Protein 1HW1 (pdb70)

Secondary structure (DSSP, 8-state):
--SHHHHHHHHHHHHHHTTSS-TTSBPPPHHHHHHHHT--HHHHHHHHHHHHHTTSEEEETTEEEEE--HHHH--GGGHHHHHHH-GGGHHHHHHHHHHHHHHHHHHHHHHHHHH-HHHHHHHHHTTTT--SSHHHHHHHHHHHHHHHHHHTT-HHHHHHHHHHHHHHHHHHHHHTTSHHHHHHHHHHHHHHHHHHHHT-SHHHHHHHHHHHHHHHHHHHHHHTT-/--SHHHHHHHHHHHHHHTTSS-TTSBPPPHHHHHHHHT--HHHHHHHHHHHHHTTSEEEETTEEEEE--HHHH--GGGHHHHHHH-GGGHHHHHHHHHHHHHHHHHHHHHHHHHH-HHHHHHHHGGGTT--SSHHHHHHHHHHHHHHHHHHTT-HHHHHHHHHHHHHHHHHHHHHTTSHHHHHHHHHHHHHHHHHHHHT-SHHHHHHHHHHHHHHHHHHHHHHTT-

CATH classification: 1.10.10.10 (+1 more: 1.20.120.530)

Organism: Escherichia coli (strain K12) (NCBI:txid83333)

Solvent-accessible surface area: 21506 Å² total; per-residue (Å²): 58,176,45,87,23,20,91,0,22,95,47,0,10,92,3,2,83,82,95,134,12,48,45,72,61,94,8,37,67,53,177,105,0,11,150,79,12,64,20,86,55,62,27,0,79,34,0,5,26,32,0,27,80,16,6,4,4,47,62,86,186,72,128,83,26,105,2,19,60,16,75,87,66,1,12,11,74,3,1,60,14,10,13,157,43,43,134,170,51,32,48,102,19,13,62,15,0,22,46,0,15,12,17,2,0,11,26,2,0,122,38,0,14,141,94,78,55,112,94,0,50,104,14,7,49,78,4,92,174,37,52,93,122,19,93,34,2,1,78,14,4,3,74,0,1,43,11,0,0,50,3,5,43,12,31,0,5,0,1,0,2,16,19,1,81,23,5,7,7,106,9,6,82,110,13,4,61,36,89,104,0,24,69,54,0,51,39,9,1,104,88,0,34,37,0,7,85,118,60,22,74,67,83,2,116,88,14,2,103,144,12,14,131,67,5,24,70,16,21,109,159,44,40,76,120,164,57,174,46,89,23,19,90,0,22,100,46,0,9,94,3,2,84,82,96,134,11,50,44,72,60,104,8,35,66,58,186,103,0,10,151,78,13,63,19,86,75,62,27,0,79,33,0,6,27,33,0,26,81,16,6,4,4,41,62,84,191,80,132,85,22,103,2,16,60,15,76,88,68,0,11,11,70,4,2,73,16,10,14,154,44,42,135,171,52,32,53,105,17,13,64,16,0,24,43,0,13,10,16,1,0,11,25,1,0,107,40,0,15,152,102,64,55,91,98,0,49,127,24,6,51,78,4,93,173,38,53,93,123,20,92,33,2,1,74,15,3,2,78,0,1,44,13,0,0,53,8,4,42,11,32,0,5,0,1,0,2,14,20,1,84,22,7,6,7,130,10,6,90,105,12,4,62,36,88,106,0,24,72,55,0,52,40,10,1,107,87,0,33,38,0,7,85,116,61,21,73,69,83,2,116,89,15,2,106,144,12,14,128,67,4,24,70,16,23,109,158,46,33,75,122,178

Structure (mmCIF, N/CA/C/O backbone):
data_1HW1
#
_entry.id   1HW1
#
_cell.length_a   59.346
_cell.length_b   86.996
_cell.length_c   59.128
_cell.angle_alpha   90.00
_cell.angle_beta   120.18
_cell.angle_gamma   90.00
#
_symmetry.space_group_name_H-M   'P 1 21 1'
#
loop_
_entity.id
_entity.type
_entity.pdbx_description
1 polymer 'FATTY ACID METABOLISM REGULATOR PROTEIN'
2 non-polymer 'SULFATE ION'
3 non-polymer 'ZINC ION'
4 water water
#
loop_
_atom_site.group_PDB
_atom_site.id
_atom_site.type_symbol
_atom_site.label_atom_id
_atom_site.label_alt_id
_atom_site.label_comp_id
_atom_site.label_asym_id
_atom_site.label_entity_id
_atom_site.label_seq_id
_atom_site.pdbx_PDB_ins_code
_atom_site.Cartn_x
_atom_site.Cartn_y
_atom_site.Cartn_z
_atom_site.occupancy
_atom_site.B_iso_or_equiv
_atom_site.auth_seq_id
_atom_site.auth_comp_id
_atom_site.auth_asym_id
_atom_site.auth_atom_id
_atom_site.pdbx_PDB_model_num
ATOM 1 N N . ALA A 1 5 ? 15.815 -4.232 21.932 1.00 26.50 5 ALA A N 1
ATOM 2 C CA . ALA A 1 5 ? 15.934 -4.320 23.414 1.00 27.46 5 ALA A CA 1
ATOM 3 C C . ALA A 1 5 ? 16.040 -2.940 24.056 1.00 26.67 5 ALA A C 1
ATOM 4 O O . ALA A 1 5 ? 15.081 -2.168 24.041 1.00 31.78 5 ALA A O 1
ATOM 6 N N . GLN A 1 6 ? 17.206 -2.631 24.616 1.00 27.00 6 GLN A N 1
ATOM 7 C CA . GLN A 1 6 ? 17.424 -1.347 25.274 1.00 25.80 6 GLN A CA 1
ATOM 8 C C . GLN A 1 6 ? 16.462 -1.234 26.455 1.00 22.98 6 GLN A C 1
ATOM 9 O O . GLN A 1 6 ? 16.777 -1.674 27.559 1.00 21.23 6 GLN A O 1
ATOM 15 N N . SER A 1 7 ? 15.291 -0.648 26.223 1.00 20.50 7 SER A N 1
ATOM 16 C CA . SER A 1 7 ? 14.299 -0.503 27.282 1.00 18.70 7 SER A CA 1
ATOM 17 C C . SER A 1 7 ? 13.663 -1.862 27.556 1.00 17.42 7 SER A C 1
ATOM 18 O O . SER A 1 7 ? 13.746 -2.767 26.732 1.00 15.86 7 SER A O 1
ATOM 21 N N . PRO A 1 8 ? 13.032 -2.026 28.727 1.00 15.75 8 PRO A N 1
ATOM 22 C CA . PRO A 1 8 ? 12.393 -3.305 29.050 1.00 15.34 8 PRO A CA 1
ATOM 23 C C . PRO A 1 8 ? 11.346 -3.707 28.004 1.00 15.36 8 PRO A C 1
ATOM 24 O O . PRO A 1 8 ? 11.262 -4.873 27.611 1.00 13.25 8 PRO A O 1
ATOM 28 N N . ALA A 1 9 ? 10.549 -2.743 27.551 1.00 13.85 9 ALA A N 1
ATOM 29 C CA . ALA A 1 9 ? 9.525 -3.023 26.548 1.00 13.49 9 ALA A CA 1
ATOM 30 C C . ALA A 1 9 ? 10.182 -3.424 25.231 1.00 14.07 9 ALA A C 1
ATOM 31 O O . ALA A 1 9 ? 9.724 -4.349 24.554 1.00 13.40 9 ALA A O 1
ATOM 33 N N . GLY A 1 10 ? 11.253 -2.722 24.870 1.00 15.16 10 GLY A N 1
ATOM 34 C CA . GLY A 1 10 ? 11.958 -3.028 23.637 1.00 14.29 10 GLY A CA 1
ATOM 35 C C . GLY A 1 10 ? 12.522 -4.434 23.677 1.00 12.97 10 GLY A C 1
ATOM 36 O O . GLY A 1 10 ? 12.431 -5.178 22.698 1.00 13.47 10 GLY A O 1
ATOM 37 N N . PHE A 1 11 ? 13.105 -4.800 24.814 1.00 12.56 11 PHE A N 1
ATOM 38 C CA . PHE A 1 11 ? 13.674 -6.128 24.986 1.00 12.09 11 PHE A CA 1
ATOM 39 C C . PHE A 1 11 ? 12.584 -7.192 24.880 1.00 12.79 11 PHE A C 1
ATOM 40 O O . PHE A 1 11 ? 12.762 -8.207 24.203 1.00 11.54 11 PHE A O 1
ATOM 48 N N . ALA A 1 12 ? 11.460 -6.955 25.551 1.00 11.98 12 ALA A N 1
ATOM 49 C CA . ALA A 1 12 ? 10.354 -7.906 25.540 1.00 11.82 12 ALA A CA 1
ATOM 50 C C . ALA A 1 12 ? 9.772 -8.090 24.143 1.00 11.72 12 ALA A C 1
ATOM 51 O O . ALA A 1 12 ? 9.496 -9.217 23.721 1.00 11.28 12 ALA A O 1
ATOM 53 N N . GLU A 1 13 ? 9.579 -6.987 23.429 1.00 11.72 13 GLU A N 1
ATOM 54 C CA . GLU A 1 13 ? 9.021 -7.068 22.087 1.00 11.76 13 GLU A CA 1
ATOM 55 C C . GLU A 1 13 ? 9.942 -7.869 21.176 1.00 13.13 13 GLU A C 1
ATOM 56 O O . GLU A 1 13 ? 9.488 -8.761 20.461 1.00 12.28 13 GLU A O 1
ATOM 62 N N . GLU A 1 14 ? 11.235 -7.563 21.210 1.00 11.76 14 GLU A N 1
ATOM 63 C CA . GLU A 1 14 ? 12.197 -8.278 20.376 1.00 13.46 14 GLU A CA 1
ATOM 64 C C . GLU A 1 14 ? 12.236 -9.760 20.746 1.00 13.04 14 GLU A C 1
ATOM 65 O O . GLU A 1 14 ? 12.320 -10.628 19.873 1.00 13.02 14 GLU A O 1
ATOM 71 N N . TYR A 1 15 ? 12.157 -10.047 22.042 1.00 11.78 15 TYR A N 1
ATOM 72 C CA . TYR A 1 15 ? 12.191 -11.427 22.508 1.00 11.53 15 TYR A CA 1
ATOM 73 C C . TYR A 1 15 ? 11.028 -12.233 21.936 1.00 11.71 15 TYR A C 1
ATOM 74 O O . TYR A 1 15 ? 11.212 -13.338 21.419 1.00 11.32 15 TYR A O 1
ATOM 83 N N . ILE A 1 16 ? 9.826 -11.679 22.040 1.00 10.27 16 ILE A N 1
ATOM 84 C CA . ILE A 1 16 ? 8.648 -12.377 21.552 1.00 10.04 16 ILE A CA 1
ATOM 85 C C . ILE A 1 16 ? 8.665 -12.562 20.039 1.00 10.17 16 ILE A C 1
ATOM 86 O O . ILE A 1 16 ? 8.353 -13.641 19.547 1.00 11.06 16 ILE A O 1
ATOM 91 N N . ILE A 1 17 ? 9.044 -11.526 19.302 1.00 10.30 17 ILE A N 1
ATOM 92 C CA . ILE A 1 17 ? 9.100 -11.635 17.848 1.00 11.04 17 ILE A CA 1
ATOM 93 C C . ILE A 1 17 ? 10.124 -12.692 17.439 1.00 13.06 17 ILE A C 1
ATOM 94 O O . ILE A 1 17 ? 9.859 -13.513 16.559 1.00 12.55 17 ILE A O 1
ATOM 99 N N . GLU A 1 18 ? 11.284 -12.681 18.090 1.00 13.07 18 GLU A N 1
ATOM 100 C CA . GLU A 1 18 ? 12.327 -13.657 17.792 1.00 14.28 18 GLU A CA 1
ATOM 101 C C . GLU A 1 18 ? 11.819 -15.063 18.094 1.00 14.56 18 GLU A C 1
ATOM 102 O O . GLU A 1 18 ? 12.099 -16.001 17.351 1.00 14.95 18 GLU A O 1
ATOM 108 N N . SER A 1 19 ? 11.062 -15.199 19.180 1.00 13.22 19 SER A N 1
ATOM 109 C CA . SER A 1 19 ? 10.518 -16.494 19.582 1.00 14.34 19 SER A CA 1
ATOM 110 C C . SER A 1 19 ? 9.465 -17.012 18.609 1.00 14.87 19 SER A C 1
ATOM 111 O O . SER A 1 19 ? 9.302 -18.220 18.447 1.00 16.12 19 SER A O 1
ATOM 114 N N . ILE A 1 20 ? 8.744 -16.106 17.961 1.00 13.47 20 ILE A N 1
ATOM 115 C CA . ILE A 1 20 ? 7.739 -16.518 16.991 1.00 12.49 20 ILE A CA 1
ATOM 116 C C . ILE A 1 20 ? 8.456 -16.942 15.715 1.00 14.55 20 ILE A C 1
ATOM 117 O O . ILE A 1 20 ? 8.144 -17.977 15.120 1.00 15.12 20 ILE A O 1
ATOM 122 N N . TRP A 1 21 ? 9.431 -16.136 15.313 1.00 15.13 21 TRP A N 1
ATOM 123 C CA . TRP A 1 21 ? 10.203 -16.398 14.108 1.00 17.09 21 TRP A CA 1
ATOM 124 C C . TRP A 1 21 ? 10.999 -17.699 14.195 1.00 17.90 21 TRP A C 1
ATOM 125 O O . TRP A 1 21 ? 11.095 -18.432 13.208 1.00 19.61 21 TRP A O 1
ATOM 136 N N . ASN A 1 22 ? 11.560 -17.990 15.367 1.00 18.23 22 ASN A N 1
ATOM 137 C CA . ASN A 1 22 ? 12.348 -19.207 15.542 1.00 20.69 22 ASN A CA 1
ATOM 138 C C . ASN A 1 22 ? 11.502 -20.386 16.019 1.00 20.94 22 ASN A C 1
ATOM 139 O O . ASN A 1 22 ? 12.027 -21.428 16.410 1.00 21.53 22 ASN A O 1
ATOM 144 N N . ASN A 1 23 ? 10.187 -20.199 15.981 1.00 19.87 23 ASN A N 1
ATOM 145 C CA . ASN A 1 23 ? 9.221 -21.222 16.365 1.00 20.71 23 ASN A CA 1
ATOM 146 C C . ASN A 1 23 ? 9.182 -21.685 17.823 1.00 20.12 23 ASN A C 1
ATOM 147 O O . ASN A 1 23 ? 8.744 -22.802 18.114 1.00 21.74 23 ASN A O 1
ATOM 152 N N . ARG A 1 24 ? 9.639 -20.835 18.738 1.00 19.39 24 ARG A N 1
ATOM 153 C CA . ARG A 1 24 ? 9.577 -21.149 20.162 1.00 18.17 24 ARG A CA 1
ATOM 154 C C . ARG A 1 24 ? 8.084 -21.032 20.484 1.00 16.85 24 ARG A C 1
ATOM 155 O O . ARG A 1 24 ? 7.530 -21.808 21.269 1.00 16.74 24 ARG A O 1
ATOM 163 N N . PHE A 1 25 ? 7.454 -20.036 19.860 1.00 15.02 25 PHE A N 1
ATOM 164 C CA . PHE A 1 25 ? 6.019 -19.763 19.976 1.00 13.78 25 PHE A CA 1
ATOM 165 C C . PHE A 1 25 ? 5.575 -19.833 18.513 1.00 14.26 25 PHE A C 1
ATOM 166 O O . PHE A 1 25 ? 5.475 -18.816 17.833 1.00 14.01 25 PHE A O 1
ATOM 174 N N . PRO A 1 26 ? 5.298 -21.039 18.010 1.00 13.93 26 PRO A N 1
ATOM 175 C CA . PRO A 1 26 ? 4.886 -21.189 16.613 1.00 13.88 26 PRO A CA 1
ATOM 176 C C . PRO A 1 26 ? 3.599 -20.523 16.150 1.00 11.84 26 PRO A C 1
ATOM 177 O O . PRO A 1 26 ? 2.591 -20.540 16.850 1.00 11.79 26 PRO A O 1
ATOM 181 N N . PRO A 1 27 ? 3.629 -19.902 14.962 1.00 12.03 27 PRO A N 1
ATOM 182 C CA . PRO A 1 27 ? 2.408 -19.274 14.458 1.00 11.60 27 PRO A CA 1
ATOM 183 C C . PRO A 1 27 ? 1.394 -20.418 14.375 1.00 11.99 27 PRO A C 1
ATOM 184 O O . PRO A 1 27 ? 1.755 -21.537 14.003 1.00 13.02 27 PRO A O 1
ATOM 188 N N . GLY A 1 28 ? 0.145 -20.148 14.734 1.00 11.99 28 GLY A N 1
ATOM 189 C CA . GLY A 1 28 ? -0.868 -21.188 14.696 1.00 13.10 28 GLY A CA 1
ATOM 190 C C . GLY A 1 28 ? -1.119 -21.810 16.058 1.00 14.69 28 GLY A C 1
ATOM 191 O O . GLY A 1 28 ? -1.982 -22.682 16.199 1.00 14.52 28 GLY A O 1
ATOM 192 N N . THR A 1 29 ? -0.370 -21.372 17.067 1.00 13.19 29 THR A N 1
ATOM 193 C CA . THR A 1 29 ? -0.546 -21.902 18.414 1.00 14.89 29 THR A CA 1
ATOM 194 C C . THR A 1 29 ? -0.879 -20.782 19.394 1.00 14.57 29 THR A C 1
ATOM 195 O O . THR A 1 29 ? -0.904 -19.608 19.033 1.00 13.32 29 THR A O 1
ATOM 199 N N . ILE A 1 30 ? -1.141 -21.163 20.635 1.00 16.17 30 ILE A N 1
ATOM 200 C CA . ILE A 1 30 ? -1.483 -20.215 21.682 1.00 16.86 30 ILE A CA 1
ATOM 201 C C . ILE A 1 30 ? -0.233 -19.719 22.397 1.00 16.44 30 ILE A C 1
ATOM 202 O O . ILE A 1 30 ? 0.698 -20.477 22.669 1.00 17.18 30 ILE A O 1
ATOM 207 N N . LEU A 1 31 ? -0.215 -18.424 22.681 1.00 16.82 31 LEU A N 1
ATOM 208 C CA . LEU A 1 31 ? 0.909 -17.815 23.364 1.00 17.94 31 LEU A CA 1
ATOM 209 C C . LEU A 1 31 ? 0.877 -18.238 24.831 1.00 18.74 31 LEU A C 1
ATOM 210 O O . LEU A 1 31 ? -0.196 -18.396 25.413 1.00 18.92 31 LEU A O 1
ATOM 215 N N . PRO A 1 32 ? 2.051 -18.453 25.442 1.00 19.74 32 PRO A N 1
ATOM 216 C CA . PRO A 1 32 ? 2.102 -18.853 26.852 1.00 21.47 32 PRO A CA 1
ATOM 217 C C . PRO A 1 32 ? 1.394 -17.818 27.732 1.00 20.94 32 PRO A C 1
ATOM 218 O O . PRO A 1 32 ? 1.297 -16.646 27.364 1.00 20.18 32 PRO A O 1
ATOM 222 N N . ALA A 1 33 ? 0.898 -18.252 28.887 1.00 20.82 33 ALA A N 1
ATOM 223 C CA . ALA A 1 33 ? 0.200 -17.358 29.807 1.00 20.79 33 ALA A CA 1
ATOM 224 C C . ALA A 1 33 ? 1.089 -16.173 30.180 1.00 20.58 33 ALA A C 1
ATOM 225 O O . ALA A 1 33 ? 2.312 -16.299 30.222 1.00 20.25 33 ALA A O 1
ATOM 227 N N . GLU A 1 34 ? 0.466 -15.030 30.457 1.00 22.04 34 GLU A N 1
ATOM 228 C CA . GLU A 1 34 ? 1.207 -13.819 30.806 1.00 23.05 34 GLU A CA 1
ATOM 229 C C . GLU A 1 34 ? 2.175 -13.984 31.974 1.00 23.79 34 GLU A C 1
ATOM 230 O O . GLU A 1 34 ? 3.313 -13.520 31.910 1.00 21.91 34 GLU A O 1
ATOM 236 N N . ARG A 1 35 ? 1.729 -14.638 33.042 1.00 23.64 35 ARG A N 1
ATOM 237 C CA . ARG A 1 35 ? 2.590 -14.837 34.202 1.00 25.90 35 ARG A CA 1
ATOM 238 C C . ARG A 1 35 ? 3.865 -15.575 33.812 1.00 25.05 35 ARG A C 1
ATOM 239 O O . ARG A 1 35 ? 4.968 -15.173 34.183 1.00 25.98 35 ARG A O 1
ATOM 247 N N . GLU A 1 36 ? 3.714 -16.652 33.050 1.00 24.19 36 GLU A N 1
ATOM 248 C CA . GLU A 1 36 ? 4.861 -17.435 32.612 1.00 23.65 36 GLU A CA 1
ATOM 249 C C . GLU A 1 36 ? 5.753 -16.638 31.665 1.00 21.30 36 GLU A C 1
ATOM 250 O O . GLU A 1 36 ? 6.979 -16.690 31.752 1.00 20.67 36 GLU A O 1
ATOM 256 N N . LEU A 1 37 ? 5.127 -15.894 30.760 1.00 19.05 37 LEU A N 1
ATOM 257 C CA . LEU A 1 37 ? 5.857 -15.098 29.786 1.00 17.56 37 LEU A CA 1
ATOM 258 C C . LEU A 1 37 ? 6.627 -13.940 30.423 1.00 17.06 37 LEU A C 1
ATOM 259 O O . LEU A 1 37 ? 7.770 -13.670 30.054 1.00 16.14 37 LEU A O 1
ATOM 264 N N . SER A 1 38 ? 6.004 -13.257 31.379 1.00 16.08 38 SER A N 1
ATOM 265 C CA . SER A 1 38 ? 6.662 -12.134 32.042 1.00 17.67 38 SER A CA 1
ATOM 266 C C . SER A 1 38 ? 7.860 -12.622 32.845 1.00 17.16 38 SER A C 1
ATOM 267 O O . SER A 1 38 ? 8.912 -11.982 32.877 1.00 17.21 38 SER A O 1
ATOM 270 N N . GLU A 1 39 ? 7.691 -13.772 33.485 1.00 17.93 39 GLU A N 1
ATOM 271 C CA . GLU A 1 39 ? 8.743 -14.364 34.293 1.00 18.93 39 GLU A CA 1
ATOM 272 C C . GLU A 1 39 ? 9.895 -14.852 33.407 1.00 18.88 39 GLU A C 1
ATOM 273 O O . GLU A 1 39 ? 11.068 -14.751 33.771 1.00 20.05 39 GLU A O 1
ATOM 279 N N . LEU A 1 40 ? 9.553 -15.363 32.229 1.00 18.71 40 LEU A N 1
ATOM 280 C CA . LEU A 1 40 ? 10.540 -15.861 31.278 1.00 17.88 40 LEU A CA 1
ATOM 281 C C . LEU A 1 40 ? 11.369 -14.734 30.654 1.00 17.98 40 LEU A C 1
ATOM 282 O O . LEU A 1 40 ? 12.580 -14.855 30.483 1.00 19.15 40 LEU A O 1
ATOM 287 N N . ILE A 1 41 ? 10.705 -13.635 30.316 1.00 15.56 41 ILE A N 1
ATOM 288 C CA . ILE A 1 41 ? 11.364 -12.496 29.692 1.00 14.06 41 ILE A CA 1
ATOM 289 C C . ILE A 1 41 ? 12.060 -11.597 30.710 1.00 12.42 41 ILE A C 1
ATOM 290 O O . ILE A 1 41 ? 13.117 -11.030 30.432 1.00 14.82 41 ILE A O 1
ATOM 295 N N . GLY A 1 42 ? 11.457 -11.462 31.884 1.00 11.95 42 GLY A N 1
ATOM 296 C CA . GLY A 1 42 ? 12.049 -10.628 32.913 1.00 11.51 42 GLY A CA 1
ATOM 297 C C . GLY A 1 42 ? 11.504 -9.214 32.926 1.00 12.04 42 GLY A C 1
ATOM 298 O O . GLY A 1 42 ? 12.241 -8.263 33.180 1.00 12.70 42 GLY A O 1
ATOM 299 N N . VAL A 1 43 ? 10.215 -9.066 32.637 1.00 12.51 43 VAL A N 1
ATOM 300 C CA . VAL A 1 43 ? 9.590 -7.748 32.661 1.00 12.37 43 VAL A CA 1
ATOM 301 C C . VAL A 1 43 ? 8.318 -7.802 33.499 1.00 11.94 43 VAL A C 1
ATOM 302 O O . VAL A 1 43 ? 7.791 -8.883 33.773 1.00 12.04 43 VAL A O 1
ATOM 306 N N . THR A 1 44 ? 7.832 -6.639 33.920 1.00 13.06 44 THR A N 1
ATOM 307 C CA . THR A 1 44 ? 6.615 -6.591 34.720 1.00 13.39 44 THR A CA 1
ATOM 308 C C . THR A 1 44 ? 5.425 -6.951 33.839 1.00 13.46 44 THR A C 1
ATOM 309 O O . THR A 1 44 ? 5.512 -6.898 32.610 1.00 13.85 44 THR A O 1
ATOM 313 N N . ARG A 1 45 ? 4.318 -7.310 34.477 1.00 14.41 45 ARG A N 1
ATOM 314 C CA . ARG A 1 45 ? 3.106 -7.672 33.753 1.00 14.89 45 ARG A CA 1
ATOM 315 C C . ARG A 1 45 ? 2.562 -6.481 32.973 1.00 15.29 45 ARG A C 1
ATOM 316 O O . ARG A 1 45 ? 2.026 -6.651 31.881 1.00 16.05 45 ARG A O 1
ATOM 324 N N . THR A 1 46 ? 2.698 -5.276 33.521 1.00 16.35 46 THR A N 1
ATOM 325 C CA . THR A 1 46 ? 2.211 -4.096 32.814 1.00 16.57 46 THR A CA 1
ATOM 326 C C . THR A 1 46 ? 3.061 -3.850 31.569 1.00 15.84 46 THR A C 1
ATOM 327 O O . THR A 1 46 ? 2.545 -3.490 30.511 1.00 15.74 46 THR A O 1
ATOM 331 N N . THR A 1 47 ? 4.369 -4.057 31.685 1.00 15.06 47 THR A N 1
ATOM 332 C CA . THR A 1 47 ? 5.246 -3.874 30.536 1.00 14.67 47 THR A CA 1
ATOM 333 C C . THR A 1 47 ? 4.887 -4.913 29.481 1.00 14.29 47 THR A C 1
ATOM 334 O O . THR A 1 47 ? 4.782 -4.598 28.295 1.00 14.13 47 THR A O 1
ATOM 338 N N . LEU A 1 48 ? 4.686 -6.153 29.915 1.00 13.75 48 LEU A N 1
ATOM 339 C CA . LEU A 1 48 ? 4.337 -7.211 28.980 1.00 13.18 48 LEU A CA 1
ATOM 340 C C . LEU A 1 48 ? 3.030 -6.893 28.259 1.00 14.76 48 LEU A C 1
ATOM 341 O O . LEU A 1 48 ? 2.949 -7.037 27.041 1.00 13.76 48 LEU A O 1
ATOM 346 N N . ARG A 1 49 ? 2.020 -6.451 29.006 1.00 14.51 49 ARG A N 1
ATOM 347 C CA . ARG A 1 49 ? 0.724 -6.126 28.412 1.00 16.21 49 ARG A CA 1
ATOM 348 C C . ARG A 1 49 ? 0.845 -5.049 27.341 1.00 15.53 49 ARG A C 1
ATOM 349 O O . ARG A 1 49 ? 0.224 -5.147 26.281 1.00 14.82 49 ARG A O 1
ATOM 357 N N . GLU A 1 50 ? 1.639 -4.018 27.613 1.00 13.39 50 GLU A N 1
ATOM 358 C CA . GLU A 1 50 ? 1.833 -2.950 26.641 1.00 14.66 50 GLU A CA 1
ATOM 359 C C . GLU A 1 50 ? 2.472 -3.515 25.381 1.00 14.10 50 GLU A C 1
ATOM 360 O O . GLU A 1 50 ? 2.073 -3.175 24.268 1.00 13.49 50 GLU A O 1
ATOM 366 N N . VAL A 1 51 ? 3.455 -4.394 25.558 1.00 13.10 51 VAL A N 1
ATOM 367 C CA . VAL A 1 51 ? 4.131 -5.003 24.419 1.00 13.03 51 VAL A CA 1
ATOM 368 C C . VAL A 1 51 ? 3.176 -5.893 23.623 1.00 12.93 51 V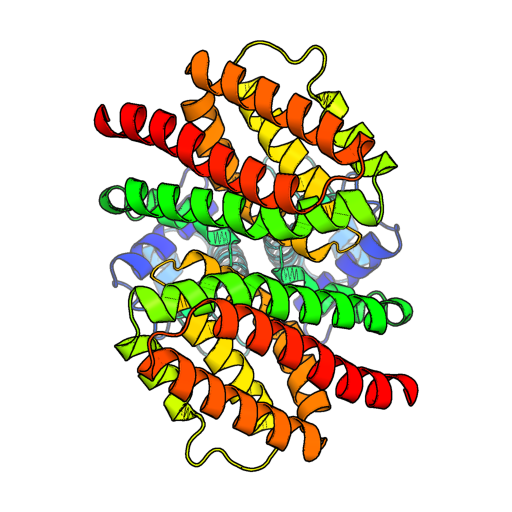AL A C 1
ATOM 369 O O . VAL A 1 51 ? 3.160 -5.843 22.393 1.00 12.28 51 VAL A O 1
ATOM 373 N N . LEU A 1 52 ? 2.379 -6.697 24.320 1.00 13.56 52 LEU A N 1
ATOM 374 C CA . LEU A 1 52 ? 1.430 -7.576 23.646 1.00 13.19 52 LEU A CA 1
ATOM 375 C C . LEU A 1 52 ? 0.446 -6.754 22.824 1.00 13.47 52 LEU A C 1
ATOM 376 O O . LEU A 1 52 ? 0.101 -7.130 21.707 1.00 13.62 52 LEU A O 1
ATOM 381 N N . GLN A 1 53 ? 0.002 -5.625 23.366 1.00 14.52 53 GLN A N 1
ATOM 382 C CA . GLN A 1 53 ? -0.936 -4.778 22.635 1.00 15.56 53 GLN A CA 1
ATOM 383 C C . GLN A 1 53 ? -0.281 -4.252 21.358 1.00 15.49 53 GLN A C 1
ATOM 384 O O . GLN A 1 53 ? -0.914 -4.204 20.300 1.00 15.65 53 GLN A O 1
ATOM 390 N N . ARG A 1 54 ? 0.989 -3.862 21.451 1.00 15.40 54 ARG A N 1
ATOM 391 C CA . ARG A 1 54 ? 1.717 -3.365 20.289 1.00 16.10 54 ARG A CA 1
ATOM 392 C C . ARG A 1 54 ? 1.860 -4.465 19.244 1.00 15.47 54 ARG A C 1
ATOM 393 O O . ARG A 1 54 ? 1.627 -4.241 18.058 1.00 15.06 54 ARG A O 1
ATOM 401 N N . LEU A 1 55 ? 2.250 -5.654 19.690 1.00 14.15 55 LEU A N 1
ATOM 402 C CA . LEU A 1 55 ? 2.424 -6.780 18.785 1.00 14.20 55 LEU A CA 1
ATOM 403 C C . LEU A 1 55 ? 1.110 -7.168 18.121 1.00 13.16 55 LEU A C 1
ATOM 404 O O . LEU A 1 55 ? 1.094 -7.574 16.960 1.00 13.97 55 LEU A O 1
ATOM 409 N N . ALA A 1 56 ? 0.010 -7.050 18.856 1.00 13.70 56 ALA A N 1
ATOM 410 C CA . ALA A 1 56 ? -1.293 -7.383 18.300 1.00 12.88 56 ALA A CA 1
ATOM 411 C C . ALA A 1 56 ? -1.639 -6.416 17.173 1.00 14.07 56 ALA A C 1
ATOM 412 O O . ALA A 1 56 ? -2.138 -6.827 16.129 1.00 14.67 56 ALA A O 1
ATOM 414 N N . ARG A 1 57 ? -1.367 -5.129 17.375 1.00 15.27 57 ARG A N 1
ATOM 415 C CA . ARG A 1 57 ? -1.668 -4.150 16.338 1.00 16.99 57 ARG A CA 1
ATOM 416 C C . ARG A 1 57 ? -0.819 -4.343 15.093 1.00 16.59 57 ARG A C 1
ATOM 417 O O . ARG A 1 57 ? -1.228 -3.961 13.996 1.00 19.81 57 ARG A O 1
ATOM 425 N N . ASP A 1 58 ? 0.364 -4.927 15.254 1.00 16.70 58 ASP A N 1
ATOM 426 C CA . ASP A 1 58 ? 1.234 -5.173 14.112 1.00 18.03 58 ASP A CA 1
ATOM 427 C C . ASP A 1 58 ? 0.900 -6.506 13.446 1.00 16.72 58 ASP A C 1
ATOM 428 O O . ASP A 1 58 ? 1.491 -6.862 12.428 1.00 17.30 58 ASP A O 1
ATOM 433 N N . GLY A 1 59 ? -0.038 -7.241 14.041 1.00 15.65 59 GLY A N 1
ATOM 434 C CA . GLY A 1 59 ? -0.466 -8.512 13.474 1.00 15.33 59 GLY A CA 1
ATOM 435 C C . GLY A 1 59 ? 0.183 -9.794 13.966 1.00 15.72 59 GLY A C 1
ATOM 436 O O . GLY A 1 59 ? -0.211 -10.881 13.537 1.00 15.22 59 GLY A O 1
ATOM 437 N N . TRP A 1 60 ? 1.160 -9.693 14.861 1.00 14.05 60 TRP A N 1
ATOM 438 C CA . TRP A 1 60 ? 1.833 -10.888 15.369 1.00 14.39 60 TRP A CA 1
ATOM 439 C C . TRP A 1 60 ? 0.936 -11.729 16.265 1.00 14.82 60 TRP A C 1
ATOM 440 O O . TRP A 1 60 ? 1.070 -12.953 16.316 1.00 14.44 60 TRP A O 1
ATOM 451 N N . LEU A 1 61 ? 0.027 -11.070 16.972 1.00 13.26 61 LEU A N 1
ATOM 452 C CA . LEU A 1 61 ? -0.863 -11.751 17.898 1.00 13.57 61 LEU A CA 1
ATOM 453 C C . LEU A 1 61 ? -2.310 -11.319 17.745 1.00 14.87 61 LEU A C 1
ATOM 454 O O . LEU A 1 61 ? -2.606 -10.258 17.192 1.00 17.02 61 LEU A O 1
ATOM 459 N N . THR A 1 62 ? -3.205 -12.156 18.251 1.00 16.27 62 THR A N 1
ATOM 460 C CA . THR A 1 62 ? -4.627 -11.856 18.257 1.00 18.18 62 THR A CA 1
ATOM 461 C C . THR A 1 62 ? -5.044 -11.974 19.715 1.00 17.71 62 THR A C 1
ATOM 462 O O . THR A 1 62 ? -4.977 -13.053 20.308 1.00 17.07 62 THR A O 1
ATOM 466 N N . ILE A 1 63 ? -5.448 -10.850 20.293 1.00 19.93 63 ILE A N 1
ATOM 467 C CA . ILE A 1 63 ? -5.866 -10.797 21.684 1.00 21.71 63 ILE A CA 1
ATOM 468 C C . ILE A 1 63 ? -7.378 -10.621 21.770 1.00 23.71 63 ILE A C 1
ATOM 469 O O . ILE A 1 63 ? -7.947 -9.753 21.111 1.00 24.54 63 ILE A O 1
ATOM 474 N N . GLN A 1 64 ? -8.019 -11.454 22.583 1.00 27.23 64 GLN A N 1
ATOM 475 C CA . GLN A 1 64 ? -9.464 -11.390 22.771 1.00 30.15 64 GLN A CA 1
ATOM 476 C C . GLN A 1 64 ? -9.820 -11.620 24.232 1.00 32.07 64 GLN A C 1
ATOM 477 O O . GLN A 1 64 ? -9.240 -12.480 24.895 1.00 32.60 64 GLN A O 1
ATOM 483 N N . HIS A 1 65 ? -10.778 -10.844 24.727 1.00 34.38 65 HIS A N 1
ATOM 484 C CA . HIS A 1 65 ? -11.220 -10.952 26.110 1.00 36.69 65 HIS A CA 1
ATOM 485 C C . HIS A 1 65 ? -11.747 -12.349 26.423 1.00 36.95 65 HIS A C 1
ATOM 486 O O . HIS A 1 65 ? -12.521 -12.916 25.653 1.00 37.35 65 HIS A O 1
ATOM 493 N N . GLY A 1 66 ? -11.317 -12.895 27.556 1.00 37.27 66 GLY A N 1
ATOM 494 C CA . GLY A 1 66 ? -11.762 -14.216 27.963 1.00 37.07 66 GLY A CA 1
ATOM 495 C C . GLY A 1 66 ? -11.360 -15.323 27.009 1.00 36.53 66 GLY A C 1
ATOM 496 O O . GLY A 1 66 ? -12.066 -16.324 26.876 1.00 37.22 66 GLY A O 1
ATOM 497 N N . LYS A 1 67 ? -10.231 -15.143 26.346 1.00 35.25 67 LYS A N 1
ATOM 498 C CA . LYS A 1 67 ? -9.737 -16.149 25.395 1.00 33.74 67 LYS A CA 1
ATOM 499 C C . LYS A 1 67 ? -8.209 -16.102 25.330 1.00 32.45 67 LYS A C 1
ATOM 500 O O . LYS A 1 67 ? -7.612 -15.031 25.413 1.00 33.26 67 LYS A O 1
ATOM 506 N N . PRO A 1 68 ? -7.572 -17.271 25.194 1.00 30.47 68 PRO A N 1
ATOM 507 C CA . PRO A 1 68 ? -6.110 -17.339 25.116 1.00 27.94 68 PRO A CA 1
ATOM 508 C C . PRO A 1 68 ? -5.593 -16.504 23.951 1.00 24.71 68 PRO A C 1
ATOM 509 O O . PRO A 1 68 ? -6.253 -16.397 22.918 1.00 23.79 68 PRO A O 1
ATOM 513 N N . THR A 1 69 ? -4.417 -15.911 24.118 1.00 22.49 69 THR A N 1
ATOM 514 C CA . THR A 1 69 ? -3.830 -15.102 23.061 1.00 19.17 69 THR A CA 1
ATOM 515 C C . THR A 1 69 ? -3.208 -16.018 22.017 1.00 18.72 69 THR A C 1
ATOM 516 O O . THR A 1 69 ? -2.450 -16.929 22.346 1.00 19.84 69 THR A O 1
ATOM 520 N N . LYS A 1 70 ? -3.542 -15.775 20.756 1.00 17.64 70 LYS A N 1
ATOM 521 C CA . LYS A 1 70 ? -3.025 -16.596 19.672 1.00 16.60 70 LYS A CA 1
ATOM 522 C C . LYS A 1 70 ? -1.846 -15.970 18.946 1.00 13.52 70 LYS A C 1
ATOM 523 O O . LYS A 1 70 ? -1.764 -14.749 18.783 1.00 12.79 70 LYS A O 1
ATOM 529 N N . VAL A 1 71 ? -0.921 -16.827 18.528 1.00 11.29 71 VAL A N 1
ATOM 530 C CA . VAL A 1 71 ? 0.234 -16.400 17.758 1.00 11.49 71 VAL A CA 1
ATOM 531 C C . VAL A 1 71 ? -0.249 -16.563 16.323 1.00 14.06 71 VAL A C 1
ATOM 532 O O . VAL A 1 71 ? -0.534 -17.680 15.874 1.00 13.59 71 VAL A O 1
ATOM 536 N N . ASN A 1 72 ? -0.361 -15.451 15.607 1.00 15.53 72 ASN A N 1
ATOM 537 C CA . ASN A 1 72 ? -0.862 -15.494 14.240 1.00 18.30 72 ASN A CA 1
ATOM 538 C C . ASN A 1 72 ? 0.152 -15.871 13.187 1.00 18.82 72 ASN A C 1
ATOM 539 O O . ASN A 1 72 ? 1.354 -15.904 13.428 1.00 19.14 72 ASN A O 1
ATOM 544 N N . ASN A 1 73 ? -0.368 -16.155 11.999 1.00 21.42 73 ASN A N 1
ATOM 545 C CA . ASN A 1 73 ? 0.477 -16.423 10.853 1.00 22.31 73 ASN A CA 1
ATOM 546 C C . ASN A 1 73 ? 0.577 -14.997 10.325 1.00 20.87 73 ASN A C 1
ATOM 547 O O . ASN A 1 73 ? -0.320 -14.523 9.629 1.00 22.60 73 ASN A O 1
ATOM 552 N N . PHE A 1 74 ? 1.645 -14.306 10.702 1.00 20.87 74 PHE A N 1
ATOM 553 C CA . PHE A 1 74 ? 1.842 -12.917 10.308 1.00 20.34 74 PHE A CA 1
ATOM 554 C C . PHE A 1 74 ? 1.784 -12.668 8.805 1.00 18.35 74 PHE A C 1
ATOM 555 O O . PHE A 1 74 ? 1.511 -11.550 8.370 1.00 14.47 74 PHE A O 1
ATOM 563 N N . TRP A 1 75 ? 2.032 -13.697 8.002 1.00 15.92 75 TRP A N 1
ATOM 564 C CA . TRP A 1 75 ? 1.950 -13.511 6.558 1.00 16.12 75 TRP A CA 1
ATOM 565 C C . TRP A 1 75 ? 0.486 -13.352 6.165 1.00 15.43 75 TRP A C 1
ATOM 566 O O . TRP A 1 75 ? 0.177 -12.963 5.041 1.00 14.01 75 TRP A O 1
ATOM 577 N N . GLU A 1 76 ? -0.417 -13.650 7.092 1.00 16.32 76 GLU A N 1
ATOM 578 C CA . GLU A 1 76 ? -1.843 -13.511 6.823 1.00 17.24 76 GLU A CA 1
ATOM 579 C C . GLU A 1 76 ? -2.451 -12.314 7.554 1.00 17.15 76 GLU A C 1
ATOM 580 O O . GLU A 1 76 ? -3.444 -11.737 7.108 1.00 18.60 76 GLU A O 1
ATOM 586 N N . THR A 1 77 ? -1.834 -11.917 8.660 1.00 16.07 77 THR A N 1
ATOM 587 C CA . THR A 1 77 ? -2.377 -10.836 9.471 1.00 15.42 77 THR A CA 1
ATOM 588 C C . THR A 1 77 ? -1.609 -9.520 9.538 1.00 15.28 77 THR A C 1
ATOM 589 O O . THR A 1 77 ? -2.151 -8.520 10.017 1.00 17.05 77 THR A O 1
ATOM 593 N N . SER A 1 78 ? -0.361 -9.509 9.082 1.00 13.04 78 SER A N 1
ATOM 594 C CA . SER A 1 78 ? 0.443 -8.290 9.139 1.00 13.93 78 SER A CA 1
ATOM 595 C C . SER A 1 78 ? 0.477 -7.520 7.834 1.00 13.12 78 SER A C 1
ATOM 596 O O . SER A 1 78 ? 0.345 -8.097 6.757 1.00 13.09 78 SER A O 1
ATOM 599 N N . GLY A 1 79 ? 0.674 -6.210 7.944 1.00 13.59 79 GLY A N 1
ATOM 600 C CA . GLY A 1 79 ? 0.744 -5.369 6.764 1.00 13.14 79 GLY A CA 1
ATOM 601 C C . GLY A 1 79 ? 2.167 -4.907 6.501 1.00 13.79 79 GLY A C 1
ATOM 602 O O . GLY A 1 79 ? 3.130 -5.506 6.989 1.00 14.49 79 GLY A O 1
ATOM 603 N N . LEU A 1 80 ? 2.305 -3.830 5.736 1.00 12.45 80 LEU A N 1
ATOM 604 C CA . LEU A 1 80 ? 3.617 -3.298 5.396 1.00 11.95 80 LEU A CA 1
ATOM 605 C C . LEU A 1 80 ? 4.436 -2.891 6.620 1.00 11.94 80 LEU A C 1
ATOM 606 O O . LEU A 1 80 ? 5.656 -2.756 6.539 1.00 12.91 80 LEU A O 1
ATOM 611 N N . ASN A 1 81 ? 3.760 -2.713 7.751 1.00 13.25 81 ASN A N 1
ATOM 612 C CA . ASN A 1 81 ? 4.426 -2.311 8.984 1.00 15.80 81 ASN A CA 1
ATOM 613 C C . ASN A 1 81 ? 5.531 -3.258 9.439 1.00 16.00 81 ASN A C 1
ATOM 614 O O . ASN A 1 81 ? 6.426 -2.850 10.180 1.00 18.57 81 ASN A O 1
ATOM 619 N N . ILE A 1 82 ? 5.486 -4.513 9.003 1.00 13.82 82 ILE A N 1
ATOM 620 C CA . ILE A 1 82 ? 6.508 -5.467 9.427 1.00 15.06 82 ILE A CA 1
ATOM 621 C C . ILE A 1 82 ? 7.736 -5.582 8.527 1.00 14.54 82 ILE A C 1
ATOM 622 O O . ILE A 1 82 ? 8.648 -6.357 8.817 1.00 14.51 82 ILE A O 1
ATOM 627 N N . LEU A 1 83 ? 7.777 -4.808 7.447 1.00 14.25 83 LEU A N 1
ATOM 628 C CA . LEU A 1 83 ? 8.909 -4.872 6.524 1.00 13.35 83 LEU A CA 1
ATOM 629 C C . LEU A 1 83 ? 10.270 -4.715 7.189 1.00 14.37 83 LEU A C 1
ATOM 630 O O . LEU A 1 83 ? 11.194 -5.487 6.920 1.00 13.82 83 LEU A O 1
ATOM 635 N N . GLU A 1 84 ? 10.400 -3.708 8.043 1.00 15.76 84 GLU A N 1
ATOM 636 C CA . GLU A 1 84 ? 11.667 -3.474 8.716 1.00 17.76 84 GLU A CA 1
ATOM 637 C C . GLU A 1 84 ? 12.026 -4.619 9.647 1.00 17.26 84 GLU A C 1
ATOM 638 O O . GLU A 1 84 ? 13.193 -4.989 9.761 1.00 17.38 84 GLU A O 1
ATOM 644 N N . THR A 1 85 ? 11.021 -5.189 10.302 1.00 16.28 85 THR A N 1
ATOM 645 C CA . THR A 1 85 ? 11.260 -6.305 11.204 1.00 16.08 85 THR A CA 1
ATOM 646 C C . THR A 1 85 ? 11.698 -7.534 10.410 1.00 16.60 85 THR A C 1
ATOM 647 O O . THR A 1 85 ? 12.589 -8.267 10.838 1.00 17.62 85 THR A O 1
ATOM 651 N N . LEU A 1 86 ? 11.075 -7.767 9.257 1.00 16.03 86 LEU A N 1
ATOM 652 C CA . LEU A 1 86 ? 11.442 -8.911 8.428 1.00 16.89 86 LEU A CA 1
ATOM 653 C C . LEU A 1 86 ? 12.898 -8.804 7.986 1.00 16.79 86 LEU A C 1
ATOM 654 O O . LEU A 1 86 ? 13.609 -9.806 7.910 1.00 17.78 86 LEU A O 1
ATOM 659 N N . ALA A 1 87 ? 13.337 -7.584 7.693 1.00 17.19 87 ALA A N 1
ATOM 660 C CA . ALA A 1 87 ? 14.708 -7.354 7.257 1.00 18.10 87 ALA A CA 1
ATOM 661 C C . ALA A 1 87 ? 15.685 -7.673 8.381 1.00 18.97 87 ALA A C 1
ATOM 662 O O . ALA A 1 87 ? 16.789 -8.165 8.139 1.00 21.02 87 ALA A O 1
ATOM 664 N N . ARG A 1 88 ? 15.276 -7.397 9.613 1.00 18.78 88 ARG A N 1
ATOM 665 C CA . ARG A 1 88 ? 16.128 -7.659 10.768 1.00 20.61 88 ARG A CA 1
ATOM 666 C C . ARG A 1 88 ? 16.160 -9.138 11.151 1.00 20.80 88 ARG A C 1
ATOM 667 O O . ARG A 1 88 ? 17.185 -9.643 11.612 1.00 20.74 88 ARG A O 1
ATOM 675 N N . LEU A 1 89 ? 15.041 -9.829 10.951 1.00 18.86 89 LEU A N 1
ATOM 676 C CA . LEU A 1 89 ? 14.928 -11.244 11.303 1.00 18.86 89 LEU A CA 1
ATOM 677 C C . LEU A 1 89 ? 15.606 -12.222 10.357 1.00 20.62 89 LEU A C 1
ATOM 678 O O . LEU A 1 89 ? 16.069 -13.283 10.781 1.00 22.15 89 LEU A O 1
ATOM 683 N N . ASP A 1 90 ? 15.660 -11.877 9.078 1.00 21.30 90 ASP A N 1
ATOM 684 C CA . ASP A 1 90 ? 16.252 -12.764 8.089 1.00 22.40 90 ASP A CA 1
ATOM 685 C C . ASP A 1 90 ? 17.230 -12.011 7.194 1.00 23.39 90 ASP A C 1
ATOM 686 O O . ASP A 1 90 ? 16.886 -11.613 6.081 1.00 23.48 90 ASP A O 1
ATOM 691 N N . HIS A 1 91 ? 18.453 -11.826 7.681 1.00 23.31 91 HIS A N 1
ATOM 692 C CA . HIS A 1 91 ? 19.475 -11.112 6.928 1.00 23.85 91 HIS A CA 1
ATOM 693 C C . HIS A 1 91 ? 19.777 -11.764 5.583 1.00 24.12 91 HIS A C 1
ATOM 694 O O . HIS A 1 91 ? 19.969 -11.076 4.582 1.00 23.07 91 HIS A O 1
ATOM 701 N N . GLU A 1 92 ? 19.813 -13.091 5.557 1.00 24.23 92 GLU A N 1
ATOM 702 C CA . GLU A 1 92 ? 20.110 -13.814 4.326 1.00 25.22 92 GLU A CA 1
ATOM 703 C C . GLU A 1 92 ? 19.092 -13.569 3.217 1.00 24.41 92 GLU A C 1
ATOM 704 O O . GLU A 1 92 ? 19.412 -13.705 2.035 1.00 25.67 92 GLU A O 1
ATOM 710 N N . SER A 1 93 ? 17.871 -13.204 3.595 1.00 22.24 93 SER A N 1
ATOM 711 C CA . SER A 1 93 ? 16.814 -12.956 2.619 1.00 22.11 93 SER A CA 1
ATOM 712 C C . SER A 1 93 ? 16.615 -11.475 2.314 1.00 20.47 93 SER A C 1
ATOM 713 O O . SER A 1 93 ? 15.757 -11.121 1.505 1.00 20.02 93 SER A O 1
ATOM 716 N N . VAL A 1 94 ? 17.405 -10.617 2.952 1.00 19.70 94 VAL A N 1
ATOM 717 C CA . VAL A 1 94 ? 17.290 -9.176 2.743 1.00 18.37 94 VAL A CA 1
ATOM 718 C C . VAL A 1 94 ? 17.460 -8.745 1.285 1.00 18.59 94 VAL A C 1
ATOM 719 O O . VAL A 1 94 ? 16.716 -7.895 0.794 1.00 16.19 94 VAL A O 1
ATOM 723 N N . PRO A 1 95 ? 18.441 -9.314 0.571 1.00 17.74 95 PRO A N 1
ATOM 724 C CA . PRO A 1 95 ? 18.601 -8.901 -0.826 1.00 17.43 95 PRO A CA 1
ATOM 725 C C . PRO A 1 95 ? 17.319 -9.073 -1.642 1.00 17.12 95 PRO A C 1
ATOM 726 O O . PRO A 1 95 ? 16.944 -8.189 -2.414 1.00 16.36 95 PRO A O 1
ATOM 730 N N . GLN A 1 96 ? 16.644 -10.206 -1.469 1.00 15.15 96 GLN A N 1
ATOM 731 C CA . GLN A 1 96 ? 15.410 -10.466 -2.203 1.00 15.92 96 GLN A CA 1
ATOM 732 C C . GLN A 1 96 ? 14.278 -9.555 -1.734 1.00 15.14 96 GLN A C 1
ATOM 733 O O . GLN A 1 96 ? 13.469 -9.097 -2.541 1.00 15.24 96 GLN A O 1
ATOM 739 N N . LEU A 1 97 ? 14.220 -9.302 -0.430 1.00 14.08 97 LEU A N 1
ATOM 740 C CA . LEU A 1 97 ? 13.189 -8.437 0.131 1.00 13.97 97 LEU A CA 1
ATOM 741 C C . LEU A 1 97 ? 13.320 -7.043 -0.469 1.00 13.66 97 LEU A C 1
ATOM 742 O O . LEU A 1 97 ? 12.325 -6.421 -0.851 1.00 13.83 97 LEU A O 1
ATOM 747 N N . ILE A 1 98 ? 14.554 -6.551 -0.543 1.00 14.24 98 ILE A N 1
ATOM 748 C CA . ILE A 1 98 ? 14.812 -5.233 -1.109 1.00 13.42 98 ILE A CA 1
ATOM 749 C C . ILE A 1 98 ? 14.389 -5.201 -2.579 1.00 13.93 98 ILE A C 1
ATOM 750 O O . ILE A 1 98 ? 13.706 -4.271 -3.008 1.00 12.24 98 ILE A O 1
ATOM 755 N N . ASP A 1 99 ? 14.780 -6.213 -3.351 1.00 12.44 99 ASP A N 1
ATOM 756 C CA . ASP A 1 99 ? 14.396 -6.254 -4.760 1.00 13.10 99 ASP A CA 1
ATOM 757 C C . ASP A 1 99 ? 12.876 -6.229 -4.888 1.00 12.70 99 ASP A C 1
ATOM 758 O O . ASP A 1 99 ? 12.326 -5.542 -5.752 1.00 12.55 99 ASP A O 1
ATOM 763 N N . ASN A 1 100 ? 12.196 -6.975 -4.023 1.00 12.85 100 ASN A N 1
ATOM 764 C CA . ASN A 1 100 ? 10.742 -7.020 -4.068 1.00 12.01 100 ASN A CA 1
ATOM 765 C C . ASN A 1 100 ? 10.116 -5.666 -3.758 1.00 10.98 100 ASN A C 1
ATOM 766 O O . ASN A 1 100 ? 9.144 -5.267 -4.408 1.00 10.53 100 ASN A O 1
ATOM 771 N N . LEU A 1 101 ? 10.669 -4.957 -2.778 1.00 10.35 101 LEU A N 1
ATOM 772 C CA . LEU A 1 101 ? 10.132 -3.649 -2.408 1.00 9.83 101 LEU A CA 1
ATOM 773 C C . LEU A 1 101 ? 10.351 -2.629 -3.522 1.00 10.12 101 LEU A C 1
ATOM 774 O O . LEU A 1 101 ? 9.473 -1.810 -3.802 1.00 10.52 101 LEU A O 1
ATOM 779 N N . LEU A 1 102 ? 11.518 -2.674 -4.156 1.00 11.07 102 LEU A N 1
ATOM 780 C CA . LEU A 1 102 ? 11.802 -1.748 -5.246 1.00 11.09 102 LEU A CA 1
ATOM 781 C C . LEU A 1 102 ? 10.859 -2.022 -6.418 1.00 10.54 102 LEU A C 1
ATOM 782 O O . LEU A 1 102 ? 10.384 -1.091 -7.074 1.00 11.12 102 LEU A O 1
ATOM 787 N N . SER A 1 103 ? 10.575 -3.296 -6.675 1.00 11.16 103 SER A N 1
ATOM 788 C CA . SER A 1 103 ? 9.677 -3.664 -7.766 1.00 9.80 103 SER A CA 1
ATOM 789 C C . SER A 1 103 ? 8.269 -3.145 -7.491 1.00 9.75 103 SER A C 1
ATOM 790 O O . SER A 1 103 ? 7.586 -2.665 -8.395 1.00 9.89 103 SER A O 1
ATOM 793 N N . VAL A 1 104 ? 7.831 -3.253 -6.242 1.00 9.88 104 VAL A N 1
ATOM 794 C CA . VAL A 1 104 ? 6.511 -2.757 -5.871 1.00 10.08 104 VAL A CA 1
ATOM 795 C C . VAL A 1 104 ? 6.468 -1.245 -6.093 1.00 9.97 104 VAL A C 1
ATOM 796 O O . VAL A 1 104 ? 5.509 -0.722 -6.662 1.00 10.86 104 VAL A O 1
ATOM 800 N N . ARG A 1 105 ? 7.516 -0.546 -5.669 1.00 10.32 105 ARG A N 1
ATOM 801 C CA . ARG A 1 105 ? 7.553 0.902 -5.847 1.00 9.49 105 ARG A CA 1
ATOM 802 C C . ARG A 1 105 ? 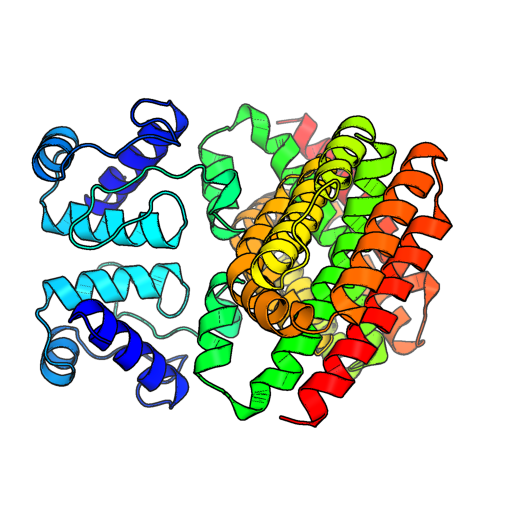7.429 1.258 -7.322 1.00 10.08 105 ARG A C 1
ATOM 803 O O . ARG A 1 105 ? 6.639 2.119 -7.697 1.00 9.84 105 ARG A O 1
ATOM 811 N N . THR A 1 106 ? 8.209 0.586 -8.157 1.00 9.30 106 THR A N 1
ATOM 812 C CA . THR A 1 106 ? 8.179 0.850 -9.586 1.00 9.42 106 THR A CA 1
ATOM 813 C C . THR A 1 106 ? 6.809 0.606 -10.201 1.00 9.42 106 THR A C 1
ATOM 814 O O . THR A 1 106 ? 6.225 1.492 -10.835 1.00 9.75 106 THR A O 1
ATOM 818 N N . ASN A 1 107 ? 6.287 -0.597 -10.004 1.00 9.58 107 ASN A N 1
ATOM 819 C CA . ASN A 1 107 ? 5.020 -0.953 -10.609 1.00 10.33 107 ASN A CA 1
ATOM 820 C C . ASN A 1 107 ? 3.794 -0.229 -10.081 1.00 10.13 107 ASN A C 1
ATOM 821 O O . ASN A 1 107 ? 2.939 0.186 -10.866 1.00 10.66 107 ASN A O 1
ATOM 826 N N . ILE A 1 108 ? 3.694 -0.046 -8.771 1.00 10.22 108 ILE A N 1
ATOM 827 C CA . ILE A 1 108 ? 2.539 0.674 -8.262 1.00 8.70 108 ILE A CA 1
ATOM 828 C C . ILE A 1 108 ? 2.635 2.150 -8.663 1.00 10.00 108 ILE A C 1
ATOM 829 O O . ILE A 1 108 ? 1.617 2.783 -8.942 1.00 8.56 108 ILE A O 1
ATOM 834 N N . SER A 1 109 ? 3.849 2.697 -8.734 1.00 9.22 109 SER A N 1
ATOM 835 C CA . SER A 1 109 ? 3.974 4.104 -9.113 1.00 9.45 109 SER A CA 1
ATOM 836 C C . SER A 1 109 ? 3.561 4.344 -10.567 1.00 10.07 109 SER A C 1
ATOM 837 O O . SER A 1 109 ? 3.146 5.451 -10.912 1.00 10.39 109 SER A O 1
ATOM 840 N N . THR A 1 110 ? 3.651 3.329 -11.426 1.00 9.89 110 THR A N 1
ATOM 841 C CA . THR A 1 110 ? 3.224 3.548 -12.810 1.00 10.47 110 THR A CA 1
ATOM 842 C C . THR A 1 110 ? 1.751 3.930 -12.788 1.00 11.21 110 THR A C 1
ATOM 843 O O . THR A 1 110 ? 1.294 4.728 -13.606 1.00 12.86 110 THR A O 1
ATOM 847 N N . ILE A 1 111 ? 1.017 3.374 -11.831 1.00 9.93 111 ILE A N 1
ATOM 848 C CA . ILE A 1 111 ? -0.408 3.647 -11.707 1.00 10.88 111 ILE A CA 1
ATOM 849 C C . ILE A 1 111 ? -0.691 5.046 -11.174 1.00 10.40 111 ILE A C 1
ATOM 850 O O . ILE A 1 111 ? -1.358 5.847 -11.837 1.00 11.10 111 ILE A O 1
ATOM 855 N N . PHE A 1 112 ? -0.185 5.358 -9.985 1.00 9.89 112 PHE A N 1
ATOM 856 C CA . PHE A 1 112 ? -0.495 6.659 -9.423 1.00 10.44 112 PHE A CA 1
ATOM 857 C C . PHE A 1 112 ? 0.183 7.849 -10.078 1.00 9.86 112 PHE A C 1
ATOM 858 O O . PHE A 1 112 ? -0.335 8.962 -10.000 1.00 10.95 112 PHE A O 1
ATOM 866 N N . ILE A 1 113 ? 1.314 7.637 -10.745 1.00 9.30 113 ILE A N 1
ATOM 867 C CA . ILE A 1 113 ? 1.957 8.758 -11.423 1.00 8.96 113 ILE A CA 1
ATOM 868 C C . ILE A 1 113 ? 1.114 9.110 -12.644 1.00 9.77 113 ILE A C 1
ATOM 869 O O . ILE A 1 113 ? 0.868 10.285 -12.908 1.00 10.17 113 ILE A O 1
ATOM 874 N N . ARG A 1 114 ? 0.658 8.098 -13.378 1.00 9.80 114 ARG A N 1
ATOM 875 C CA . ARG A 1 114 ? -0.192 8.341 -14.544 1.00 10.44 114 ARG A CA 1
ATOM 876 C C . ARG A 1 114 ? -1.456 9.086 -14.107 1.00 11.59 114 ARG A C 1
ATOM 877 O O . ARG A 1 114 ? -1.848 10.079 -14.722 1.00 11.77 114 ARG A O 1
ATOM 885 N N . THR A 1 115 ? -2.092 8.607 -13.044 1.00 10.20 115 THR A N 1
ATOM 886 C CA . THR A 1 115 ? -3.310 9.235 -12.553 1.00 10.22 115 THR A CA 1
ATOM 887 C C . THR A 1 115 ? -3.056 10.663 -12.073 1.00 10.38 115 THR A C 1
ATOM 888 O O . THR A 1 115 ? -3.855 11.564 -12.338 1.00 11.84 115 THR A O 1
ATOM 892 N N . ALA A 1 116 ? -1.947 10.874 -11.372 1.00 10.48 116 ALA A N 1
ATOM 893 C CA . ALA A 1 116 ? -1.616 12.212 -10.883 1.00 10.42 116 ALA A CA 1
ATOM 894 C C . ALA A 1 116 ? -1.449 13.199 -12.042 1.00 11.04 116 ALA A C 1
ATOM 895 O O . ALA A 1 116 ? -1.936 14.330 -11.982 1.00 11.19 116 ALA A O 1
ATOM 897 N N . PHE A 1 117 ? -0.755 12.778 -13.093 1.00 10.29 117 PHE A N 1
ATOM 898 C CA . PHE A 1 117 ? -0.531 13.645 -14.247 1.00 11.10 117 PHE A CA 1
ATOM 899 C C . PHE A 1 117 ? -1.832 14.016 -14.952 1.00 12.40 117 PHE A C 1
ATOM 900 O O . PHE A 1 117 ? -1.946 15.103 -15.522 1.00 13.39 117 PHE A O 1
ATOM 908 N N . ARG A 1 118 ? -2.812 13.120 -14.906 1.00 11.58 118 ARG A N 1
ATOM 909 C CA . ARG A 1 118 ? -4.098 13.365 -15.555 1.00 14.24 118 ARG A CA 1
ATOM 910 C C . ARG A 1 118 ? -5.063 14.171 -14.693 1.00 15.07 118 ARG A C 1
ATOM 911 O O . ARG A 1 118 ? -5.719 15.093 -15.184 1.00 18.70 118 ARG A O 1
ATOM 919 N N . GLN A 1 119 ? -5.135 13.833 -13.409 1.00 15.00 119 GLN A N 1
ATOM 920 C CA . GLN A 1 119 ? -6.058 14.486 -12.480 1.00 16.29 119 GLN A CA 1
ATOM 921 C C . GLN A 1 119 ? -5.580 15.729 -11.734 1.00 16.01 119 GLN A C 1
ATOM 922 O O . GLN A 1 119 ? -6.366 16.649 -11.499 1.00 17.45 119 GLN A O 1
ATOM 928 N N . HIS A 1 120 ? -4.311 15.761 -11.345 1.00 13.96 120 HIS A N 1
ATOM 929 C CA . HIS A 1 120 ? -3.786 16.904 -10.606 1.00 12.43 120 HIS A CA 1
ATOM 930 C C . HIS A 1 120 ? -2.358 17.223 -11.011 1.00 11.60 120 HIS A C 1
ATOM 931 O O . HIS A 1 120 ? -1.440 17.163 -10.193 1.00 11.62 120 HIS A O 1
ATOM 938 N N . PRO A 1 121 ? -2.151 17.580 -12.287 1.00 11.88 121 PRO A N 1
ATOM 939 C CA . PRO A 1 121 ? -0.799 17.898 -12.746 1.00 11.67 121 PRO A CA 1
ATOM 940 C C . PRO A 1 121 ? -0.138 19.026 -11.964 1.00 12.88 121 PRO A C 1
ATOM 941 O O . PRO A 1 121 ? 1.083 19.035 -11.800 1.00 12.95 121 PRO A O 1
ATOM 945 N N . ASP A 1 122 ? -0.932 19.971 -11.466 1.00 12.94 122 ASP A N 1
ATOM 946 C CA . ASP A 1 122 ? -0.359 21.066 -10.692 1.00 15.13 122 ASP A CA 1
ATOM 947 C C . ASP A 1 122 ? 0.303 20.527 -9.422 1.00 14.26 122 ASP A C 1
ATOM 948 O O . ASP A 1 122 ? 1.424 20.917 -9.084 1.00 13.84 122 ASP A O 1
ATOM 953 N N . LYS A 1 123 ? -0.375 19.612 -8.737 1.00 14.13 123 LYS A N 1
ATOM 954 C CA . LYS A 1 123 ? 0.179 19.025 -7.524 1.00 14.11 123 LYS A CA 1
ATOM 955 C C . LYS A 1 123 ? 1.400 18.169 -7.860 1.00 12.97 123 LYS A C 1
ATOM 956 O O . LYS A 1 123 ? 2.398 18.175 -7.133 1.00 13.04 123 LYS A O 1
ATOM 962 N N . ALA A 1 124 ? 1.326 17.438 -8.968 1.00 11.83 124 ALA A N 1
ATOM 963 C CA . ALA A 1 124 ? 2.443 16.599 -9.385 1.00 11.39 124 ALA A CA 1
ATOM 964 C C . ALA A 1 124 ? 3.678 17.452 -9.651 1.00 10.20 124 ALA A C 1
ATOM 965 O O . ALA A 1 124 ? 4.792 17.083 -9.273 1.00 12.17 124 ALA A O 1
ATOM 967 N N . GLN A 1 125 ? 3.479 18.595 -10.304 1.00 11.96 125 GLN A N 1
ATOM 968 C CA . GLN A 1 125 ? 4.586 19.492 -10.612 1.00 12.44 125 GLN A CA 1
ATOM 969 C C . GLN A 1 125 ? 5.189 20.088 -9.342 1.00 11.55 125 GLN A C 1
ATOM 970 O O . GLN A 1 125 ? 6.403 20.242 -9.243 1.00 12.31 125 GLN A O 1
ATOM 976 N N . GLU A 1 126 ? 4.339 20.419 -8.377 1.00 11.56 126 GLU A N 1
ATOM 977 C CA . GLU A 1 126 ? 4.820 20.978 -7.119 1.00 13.77 126 GLU A CA 1
ATOM 978 C C . GLU A 1 126 ? 5.726 19.960 -6.431 1.00 13.34 126 GLU A C 1
ATOM 979 O O . GLU A 1 126 ? 6.802 20.300 -5.945 1.00 14.92 126 GLU A O 1
ATOM 985 N N . VAL A 1 127 ? 5.287 18.707 -6.407 1.00 12.53 127 VAL A N 1
ATOM 986 C CA . VAL A 1 127 ? 6.062 17.641 -5.791 1.00 12.07 127 VAL A CA 1
ATOM 987 C C . VAL A 1 127 ? 7.408 17.462 -6.494 1.00 11.77 127 VAL A C 1
ATOM 988 O O . VAL A 1 127 ? 8.455 17.410 -5.850 1.00 12.04 127 VAL A O 1
ATOM 992 N N . LEU A 1 128 ? 7.385 17.372 -7.820 1.00 10.89 128 LEU A N 1
ATOM 993 C CA . LEU A 1 128 ? 8.619 17.181 -8.572 1.00 11.56 128 LEU A CA 1
ATOM 994 C C . LEU A 1 128 ? 9.596 18.348 -8.440 1.00 12.69 128 LEU A C 1
ATOM 995 O O . LEU A 1 128 ? 10.813 18.153 -8.485 1.00 13.07 128 LEU A O 1
ATOM 1000 N N . ALA A 1 129 ? 9.065 19.553 -8.257 1.00 13.20 129 ALA A N 1
ATOM 1001 C CA . ALA A 1 129 ? 9.906 20.740 -8.126 1.00 14.74 129 ALA A CA 1
ATOM 1002 C C . ALA A 1 129 ? 10.723 20.759 -6.840 1.00 16.43 129 ALA A C 1
ATOM 1003 O O . ALA A 1 129 ? 11.664 21.542 -6.715 1.00 16.62 129 ALA A O 1
ATOM 1005 N N . THR A 1 130 ? 10.371 19.908 -5.881 1.00 15.19 130 THR A N 1
ATOM 1006 C CA . THR A 1 130 ? 11.109 19.881 -4.622 1.00 17.05 130 THR A CA 1
ATOM 1007 C C . THR A 1 130 ? 12.525 19.355 -4.814 1.00 16.36 130 THR A C 1
ATOM 1008 O O . THR A 1 130 ? 13.365 19.475 -3.923 1.00 17.66 130 THR A O 1
ATOM 1012 N N . ALA A 1 131 ? 12.791 18.774 -5.979 1.00 17.02 131 ALA A N 1
ATOM 1013 C CA . ALA A 1 131 ? 14.117 18.247 -6.273 1.00 19.18 131 ALA A CA 1
ATOM 1014 C C . ALA A 1 131 ? 15.090 19.396 -6.507 1.00 20.99 131 ALA A C 1
ATOM 1015 O O . ALA A 1 131 ? 16.305 19.211 -6.463 1.00 22.11 131 ALA A O 1
ATOM 1017 N N . ASN A 1 132 ? 14.552 20.586 -6.758 1.00 21.94 132 ASN A N 1
ATOM 1018 C CA . ASN A 1 132 ? 15.396 21.747 -7.000 1.00 23.05 132 ASN A CA 1
ATOM 1019 C C . ASN A 1 132 ? 16.196 22.124 -5.759 1.00 23.00 132 ASN A C 1
ATOM 1020 O O . ASN A 1 132 ? 15.665 22.167 -4.646 1.00 22.76 132 ASN A O 1
ATOM 1025 N N . GLU A 1 133 ? 17.481 22.386 -5.965 1.00 22.61 133 GLU A N 1
ATOM 1026 C CA . GLU A 1 133 ? 18.387 22.776 -4.893 1.00 22.61 133 GLU A CA 1
ATOM 1027 C C . GLU A 1 133 ? 18.684 21.680 -3.875 1.00 20.90 133 GLU A C 1
ATOM 1028 O O . GLU A 1 133 ? 19.326 21.942 -2.861 1.00 20.08 133 GLU A O 1
ATOM 1034 N N . VAL A 1 134 ? 18.231 20.456 -4.138 1.00 18.99 134 VAL A N 1
ATOM 1035 C CA . VAL A 1 134 ? 18.473 19.355 -3.210 1.00 18.41 134 VAL A CA 1
ATOM 1036 C C . VAL A 1 134 ? 19.970 19.175 -2.956 1.00 16.84 134 VAL A C 1
ATOM 1037 O O . VAL A 1 134 ? 20.784 19.299 -3.873 1.00 17.76 134 VAL A O 1
ATOM 1041 N N . ALA A 1 135 ? 20.325 18.894 -1.706 1.00 16.71 135 ALA A N 1
ATOM 1042 C CA . ALA A 1 135 ? 21.722 18.695 -1.331 1.00 16.57 135 ALA A CA 1
ATOM 1043 C C . ALA A 1 135 ? 22.254 17.432 -1.993 1.00 17.62 135 ALA A C 1
ATOM 1044 O O . ALA A 1 135 ? 21.537 16.440 -2.112 1.00 17.14 135 ALA A O 1
ATOM 1046 N N . ASP A 1 136 ? 23.514 17.464 -2.415 1.00 17.96 136 ASP A N 1
ATOM 1047 C CA . ASP A 1 136 ? 24.117 16.315 -3.081 1.00 18.64 136 ASP A CA 1
ATOM 1048 C C . ASP A 1 136 ? 24.657 15.285 -2.094 1.00 18.29 136 ASP A C 1
ATOM 1049 O O . ASP A 1 136 ? 25.846 14.955 -2.108 1.00 19.94 136 ASP A O 1
ATOM 1054 N N . HIS A 1 137 ? 23.772 14.780 -1.239 1.00 17.49 137 HIS A N 1
ATOM 1055 C CA . HIS A 1 137 ? 24.141 13.781 -0.244 1.00 17.89 137 HIS A CA 1
ATOM 1056 C C . HIS A 1 137 ? 23.092 12.682 -0.150 1.00 16.78 137 HIS A C 1
ATOM 1057 O O . HIS A 1 137 ? 21.927 12.890 -0.494 1.00 15.91 137 HIS A O 1
ATOM 1064 N N . ALA A 1 138 ? 23.517 11.518 0.329 1.00 15.08 138 ALA A N 1
ATOM 1065 C CA . ALA A 1 138 ? 22.641 10.362 0.457 1.00 14.06 138 ALA A CA 1
ATOM 1066 C C . ALA A 1 138 ? 21.385 10.586 1.292 1.00 15.30 138 ALA A C 1
ATOM 1067 O O . ALA A 1 138 ? 20.280 10.295 0.839 1.00 15.70 138 ALA A O 1
ATOM 1069 N N . ASP A 1 139 ? 21.540 11.090 2.511 1.00 15.32 139 ASP A N 1
ATOM 1070 C CA . ASP A 1 139 ? 20.377 11.302 3.364 1.00 17.07 139 ASP A CA 1
ATOM 1071 C C . ASP A 1 139 ? 19.363 12.264 2.754 1.00 16.16 139 ASP A C 1
ATOM 1072 O O . ASP A 1 139 ? 18.155 12.039 2.845 1.00 17.48 139 ASP A O 1
ATOM 1077 N N . ALA A 1 140 ? 19.848 13.332 2.131 1.00 16.05 140 ALA A N 1
ATOM 1078 C CA . ALA A 1 140 ? 18.963 14.304 1.504 1.00 16.31 140 ALA A CA 1
ATOM 1079 C C . ALA A 1 140 ? 18.181 13.654 0.368 1.00 14.44 140 ALA A C 1
ATOM 1080 O O . ALA A 1 140 ? 16.973 13.850 0.245 1.00 14.20 140 ALA A O 1
ATOM 1082 N N . PHE A 1 141 ? 18.870 12.882 -0.466 1.00 14.40 141 PHE A N 1
ATOM 1083 C CA . PHE A 1 141 ? 18.204 12.226 -1.583 1.00 13.08 141 PHE A CA 1
ATOM 1084 C C . PHE A 1 141 ? 17.253 11.117 -1.155 1.00 13.27 141 PHE A C 1
ATOM 1085 O O . PHE A 1 141 ? 16.197 10.939 -1.759 1.00 12.20 141 PHE A O 1
ATOM 1093 N N . ALA A 1 142 ? 17.621 10.360 -0.124 1.00 12.20 142 ALA A N 1
ATOM 1094 C CA . ALA A 1 142 ? 16.754 9.279 0.339 1.00 11.74 142 ALA A CA 1
ATOM 1095 C C . ALA A 1 142 ? 15.398 9.846 0.737 1.00 13.47 142 ALA A C 1
ATOM 1096 O O . ALA A 1 142 ? 14.351 9.288 0.401 1.00 12.24 142 ALA A O 1
ATOM 1098 N N . GLU A 1 143 ? 15.418 10.963 1.454 1.00 13.25 143 GLU A N 1
ATOM 1099 C CA . GLU A 1 143 ? 14.184 11.603 1.885 1.00 13.15 143 GLU A CA 1
ATOM 1100 C C . GLU A 1 143 ? 13.453 12.245 0.706 1.00 13.13 143 GLU A C 1
ATOM 1101 O O . GLU A 1 143 ? 12.235 12.116 0.583 1.00 13.79 143 GLU A O 1
ATOM 1107 N N . LEU A 1 144 ? 14.199 12.929 -0.157 1.00 11.98 144 LEU A N 1
ATOM 1108 C CA . LEU A 1 144 ? 13.609 13.585 -1.324 1.00 10.87 144 LEU A CA 1
ATOM 1109 C C . LEU A 1 144 ? 12.886 12.568 -2.194 1.00 11.52 144 LEU A C 1
ATOM 1110 O O . LEU A 1 144 ? 11.731 12.760 -2.585 1.00 11.89 144 LEU A O 1
ATOM 1115 N N . ASP A 1 145 ? 13.590 11.488 -2.500 1.00 11.01 145 ASP A N 1
ATOM 1116 C CA . ASP A 1 145 ? 13.056 10.425 -3.335 1.00 9.81 145 ASP A CA 1
ATOM 1117 C C . ASP A 1 145 ? 11.777 9.842 -2.752 1.00 10.28 145 ASP A C 1
ATOM 1118 O O . ASP A 1 145 ? 10.787 9.666 -3.462 1.00 9.70 145 ASP A O 1
ATOM 1123 N N . TYR A 1 146 ? 11.797 9.523 -1.464 1.00 9.87 146 TYR A N 1
ATOM 1124 C CA . TYR A 1 146 ? 10.601 8.984 -0.840 1.00 9.64 146 TYR A CA 1
ATOM 1125 C C . TYR A 1 146 ? 9.481 10.020 -0.889 1.00 9.91 146 TYR A C 1
ATOM 1126 O O . TYR A 1 146 ? 8.334 9.687 -1.194 1.00 11.62 146 TYR A O 1
ATOM 1135 N N . ASN A 1 147 ? 9.805 11.277 -0.589 1.00 10.36 147 ASN A N 1
ATOM 1136 C CA . ASN A 1 147 ? 8.789 12.322 -0.597 1.00 10.80 147 ASN A CA 1
ATOM 1137 C C . ASN A 1 147 ? 8.174 12.538 -1.973 1.00 9.96 147 ASN A C 1
ATOM 1138 O O . ASN A 1 147 ? 6.996 12.879 -2.086 1.00 10.50 147 ASN A O 1
ATOM 1143 N N . ILE A 1 148 ? 8.963 12.345 -3.024 1.00 9.54 148 ILE A N 1
ATOM 1144 C CA . ILE A 1 148 ? 8.432 12.508 -4.366 1.00 9.55 148 ILE A CA 1
ATOM 1145 C C . ILE A 1 148 ? 7.464 11.372 -4.705 1.00 9.73 148 ILE A C 1
ATOM 1146 O O . ILE A 1 148 ? 6.381 11.619 -5.228 1.00 9.85 148 ILE A O 1
ATOM 1151 N N . PHE A 1 149 ? 7.827 10.128 -4.404 1.00 9.54 149 PHE A N 1
ATOM 1152 C CA . PHE A 1 149 ? 6.906 9.036 -4.703 1.00 7.95 149 PHE A CA 1
ATOM 1153 C C . PHE A 1 149 ? 5.648 9.125 -3.840 1.00 9.13 149 PHE A C 1
ATOM 1154 O O . PHE A 1 149 ? 4.538 8.914 -4.331 1.00 9.40 149 PHE A O 1
ATOM 1162 N N . ARG A 1 150 ? 5.808 9.456 -2.562 1.00 9.60 150 ARG A N 1
ATOM 1163 C CA . ARG A 1 150 ? 4.643 9.591 -1.693 1.00 9.20 150 ARG A CA 1
ATOM 1164 C C . ARG A 1 150 ? 3.797 10.779 -2.161 1.00 9.37 150 ARG A C 1
ATOM 1165 O O . ARG A 1 150 ? 2.564 10.707 -2.184 1.00 9.28 150 ARG A O 1
ATOM 1173 N N . GLY A 1 151 ? 4.465 11.869 -2.530 1.00 10.06 151 GLY A N 1
ATOM 1174 C CA . GLY A 1 151 ? 3.757 13.049 -2.992 1.00 10.73 151 GLY A CA 1
ATOM 1175 C C . GLY A 1 151 ? 2.957 12.782 -4.251 1.00 9.14 151 GLY A C 1
ATOM 1176 O O . GLY A 1 151 ? 1.822 13.248 -4.388 1.00 10.38 151 GLY A O 1
ATOM 1177 N N . LEU A 1 152 ? 3.543 12.035 -5.182 1.00 8.84 152 LEU A N 1
ATOM 1178 C CA . LEU A 1 152 ? 2.840 11.719 -6.415 1.00 8.42 152 LEU A CA 1
ATOM 1179 C C . LEU A 1 152 ? 1.683 10.765 -6.126 1.00 9.71 152 LEU A C 1
ATOM 1180 O O . LEU A 1 152 ? 0.639 10.830 -6.779 1.00 11.56 152 LEU A O 1
ATOM 1185 N N . ALA A 1 153 ? 1.866 9.884 -5.144 1.00 9.54 153 ALA A N 1
ATOM 1186 C CA . ALA A 1 153 ? 0.813 8.945 -4.771 1.00 10.01 153 ALA A CA 1
ATOM 1187 C C . ALA A 1 153 ? -0.420 9.717 -4.309 1.00 11.29 153 ALA A C 1
ATOM 1188 O O . ALA A 1 153 ? -1.539 9.420 -4.724 1.00 11.86 153 ALA A O 1
ATOM 1190 N N . PHE A 1 154 ? -0.221 10.708 -3.447 1.00 12.33 154 PHE A N 1
ATOM 1191 C CA . PHE A 1 154 ? -1.353 11.503 -2.980 1.00 11.72 154 PHE A CA 1
ATOM 1192 C C . PHE A 1 154 ? -1.878 12.415 -4.086 1.00 12.09 154 PHE A C 1
ATOM 1193 O O . PHE A 1 154 ? -3.076 12.699 -4.145 1.00 12.79 154 PHE A O 1
ATOM 1201 N N . ALA A 1 155 ? -0.988 12.860 -4.969 1.00 10.81 155 ALA A N 1
ATOM 1202 C CA . ALA A 1 155 ? -1.394 13.742 -6.059 1.00 12.01 155 ALA A CA 1
ATOM 1203 C C . ALA A 1 155 ? -2.335 13.035 -7.029 1.00 12.84 155 ALA A C 1
ATOM 1204 O O . ALA A 1 155 ? -3.001 13.680 -7.839 1.00 14.04 155 ALA A O 1
ATOM 1206 N N . SER A 1 156 ? -2.393 11.709 -6.949 1.00 11.98 156 SER A N 1
ATOM 1207 C CA . SER A 1 156 ? -3.274 10.939 -7.817 1.00 11.96 156 SER A CA 1
ATOM 1208 C C . SER A 1 156 ? -4.732 11.224 -7.473 1.00 12.65 156 SER A C 1
ATOM 1209 O O . SER A 1 156 ? -5.622 11.007 -8.291 1.00 13.69 156 SER A O 1
ATOM 1212 N N . GLY A 1 157 ? -4.968 11.705 -6.258 1.00 12.27 157 GLY A N 1
ATOM 1213 C CA . GLY A 1 157 ? -6.325 11.979 -5.825 1.00 13.17 157 GLY A CA 1
ATOM 1214 C C . GLY A 1 157 ? -6.888 10.801 -5.052 1.00 13.80 157 GLY A C 1
ATOM 1215 O O . GLY A 1 157 ? -7.973 10.887 -4.473 1.00 15.01 157 GLY A O 1
ATOM 1216 N N . ASN A 1 158 ? -6.146 9.695 -5.054 1.00 12.93 158 ASN A N 1
ATOM 1217 C CA . ASN A 1 158 ? -6.530 8.480 -4.338 1.00 11.96 158 ASN A CA 1
ATOM 1218 C C . ASN A 1 158 ? -5.518 8.341 -3.203 1.00 11.45 158 ASN A C 1
ATOM 1219 O O . ASN A 1 158 ? -4.418 7.825 -3.400 1.00 11.49 158 ASN A O 1
ATOM 1224 N N . PRO A 1 159 ? -5.882 8.791 -1.995 1.00 11.44 159 PRO A N 1
ATOM 1225 C CA . PRO A 1 159 ? -4.983 8.726 -0.840 1.00 11.86 159 PRO A CA 1
ATOM 1226 C C . PRO A 1 159 ? -4.553 7.341 -0.394 1.00 10.34 159 PRO A C 1
ATOM 1227 O O . PRO A 1 159 ? -3.602 7.202 0.374 1.00 10.73 159 PRO A O 1
ATOM 1231 N N . ILE A 1 160 ? -5.246 6.311 -0.861 1.00 9.45 160 ILE A N 1
ATOM 1232 C CA . ILE A 1 160 ? -4.876 4.968 -0.457 1.00 10.37 160 ILE A CA 1
ATOM 1233 C C . ILE A 1 160 ? -3.489 4.610 -0.993 1.00 10.18 160 ILE A C 1
ATOM 1234 O O . ILE A 1 160 ? -2.754 3.852 -0.362 1.00 10.67 160 ILE A O 1
ATOM 1239 N N . TYR A 1 161 ? -3.105 5.164 -2.140 1.00 10.39 161 TYR A N 1
ATOM 1240 C CA . TYR A 1 161 ? -1.762 4.892 -2.643 1.00 9.31 161 TYR A CA 1
ATOM 1241 C C . TYR A 1 161 ? -0.767 5.543 -1.686 1.00 10.01 161 TYR A C 1
ATOM 1242 O O . TYR A 1 161 ? 0.344 5.053 -1.492 1.00 11.82 161 TYR A O 1
ATOM 1251 N N . GLY A 1 162 ? -1.174 6.665 -1.096 1.00 10.20 162 GLY A N 1
ATOM 1252 C CA . GLY A 1 162 ? -0.325 7.348 -0.140 1.00 10.94 162 GLY A CA 1
ATOM 1253 C C . GLY A 1 162 ? -0.128 6.510 1.116 1.00 10.17 162 GLY A C 1
ATOM 1254 O O . GLY A 1 162 ? 0.971 6.466 1.672 1.00 10.37 162 GLY A O 1
ATOM 1255 N N . LEU A 1 163 ? -1.194 5.849 1.572 1.00 10.42 163 LEU A N 1
ATOM 1256 C CA . LEU A 1 163 ? -1.107 4.998 2.759 1.00 9.81 163 LEU A CA 1
ATOM 1257 C C . LEU A 1 163 ? -0.145 3.845 2.495 1.00 10.30 163 LEU A C 1
ATOM 1258 O O . LEU A 1 163 ? 0.572 3.400 3.393 1.00 11.16 163 LEU A O 1
ATOM 1263 N N . ILE A 1 164 ? -0.133 3.358 1.258 1.00 9.50 164 ILE A N 1
ATOM 1264 C CA . ILE A 1 164 ? 0.773 2.278 0.893 1.00 10.11 164 ILE A CA 1
ATOM 1265 C C . ILE A 1 164 ? 2.208 2.802 0.975 1.00 10.18 164 ILE A C 1
ATOM 1266 O O . ILE A 1 164 ? 3.079 2.153 1.552 1.00 9.36 164 ILE A O 1
ATOM 1271 N N . LEU A 1 165 ? 2.463 3.982 0.418 1.00 9.54 165 LEU A N 1
ATOM 1272 C CA . LEU A 1 165 ? 3.814 4.530 0.500 1.00 8.22 165 LEU A CA 1
ATOM 1273 C C . LEU A 1 165 ? 4.195 4.769 1.963 1.00 9.66 165 LEU A C 1
ATOM 1274 O O . LEU A 1 165 ? 5.346 4.558 2.345 1.00 9.99 165 LEU A O 1
ATOM 1279 N N . ASN A 1 166 ? 3.241 5.206 2.786 1.00 9.77 166 ASN A N 1
ATOM 1280 C CA . ASN A 1 166 ? 3.544 5.430 4.203 1.00 10.60 166 ASN A CA 1
ATOM 1281 C C . ASN A 1 166 ? 4.063 4.136 4.831 1.00 10.12 166 ASN A C 1
ATOM 1282 O O . ASN A 1 166 ? 5.012 4.147 5.613 1.00 11.73 166 ASN A O 1
ATOM 1287 N N . GLY A 1 167 ? 3.430 3.016 4.491 1.00 9.81 167 GLY A N 1
ATOM 1288 C CA . GLY A 1 167 ? 3.858 1.745 5.054 1.00 10.89 167 GLY A CA 1
ATOM 1289 C C . GLY A 1 167 ? 5.222 1.301 4.557 1.00 11.07 167 GLY A C 1
ATOM 1290 O O . GLY A 1 167 ? 5.950 0.593 5.254 1.00 12.05 167 GLY A O 1
ATOM 1291 N N . MET A 1 168 ? 5.571 1.730 3.350 1.00 10.12 168 MET A N 1
ATOM 1292 C CA . MET A 1 168 ? 6.844 1.379 2.733 1.00 10.84 168 MET A CA 1
ATOM 1293 C C . MET A 1 168 ? 8.011 2.224 3.227 1.00 11.05 168 MET A C 1
ATOM 1294 O O . MET A 1 168 ? 9.165 1.809 3.121 1.00 11.46 168 MET A O 1
ATOM 1299 N N . LYS A 1 169 ? 7.704 3.400 3.765 1.00 11.25 169 LYS A N 1
ATOM 1300 C CA . LYS A 1 169 ? 8.734 4.348 4.190 1.00 11.03 169 LYS A CA 1
ATOM 1301 C C . LYS A 1 169 ? 9.942 3.817 4.946 1.00 11.72 169 LYS A C 1
ATOM 1302 O O . LYS A 1 169 ? 11.077 4.050 4.539 1.00 11.94 169 LYS A O 1
ATOM 1308 N N . GLY A 1 170 ? 9.702 3.120 6.048 1.00 12.21 170 GLY A N 1
ATOM 1309 C CA . GLY A 1 170 ? 10.803 2.609 6.845 1.00 12.34 170 GLY A CA 1
ATOM 1310 C C . GLY A 1 170 ? 11.898 1.901 6.075 1.00 12.37 170 GLY A C 1
ATOM 1311 O O . GLY A 1 170 ? 13.053 2.341 6.060 1.00 13.77 170 GLY A O 1
ATOM 1312 N N . LEU A 1 171 ? 11.545 0.804 5.422 1.00 11.52 171 LEU A N 1
ATOM 1313 C CA . LEU A 1 171 ? 12.539 0.047 4.684 1.00 11.79 171 LEU A CA 1
ATOM 1314 C C . LEU A 1 171 ? 12.939 0.730 3.388 1.00 11.09 171 LEU A C 1
ATOM 1315 O O . LEU A 1 171 ? 14.095 0.646 2.973 1.00 11.79 171 LEU A O 1
ATOM 1320 N N . TYR A 1 172 ? 11.992 1.408 2.743 1.00 11.16 172 TYR A N 1
ATOM 1321 C CA . TYR A 1 172 ? 12.309 2.078 1.486 1.00 11.02 172 TYR A CA 1
ATOM 1322 C C . TYR A 1 172 ? 13.387 3.148 1.664 1.00 10.66 172 TYR A C 1
ATOM 1323 O O . TYR A 1 172 ? 14.334 3.212 0.876 1.00 10.34 172 TYR A O 1
ATOM 1332 N N . THR A 1 173 ? 13.250 3.982 2.693 1.00 11.19 173 THR A N 1
ATOM 1333 C CA . THR A 1 173 ? 14.239 5.029 2.927 1.00 12.03 173 THR A CA 1
ATOM 1334 C C . THR A 1 173 ? 15.555 4.456 3.453 1.00 12.62 173 THR A C 1
ATOM 1335 O O . THR A 1 173 ? 16.615 5.036 3.224 1.00 13.89 173 THR A O 1
ATOM 1339 N N . ARG A 1 174 ? 15.494 3.322 4.147 1.00 12.71 174 ARG A N 1
ATOM 1340 C CA . ARG A 1 174 ? 16.717 2.694 4.647 1.00 13.82 174 ARG A CA 1
ATOM 1341 C C . ARG A 1 174 ? 17.550 2.299 3.428 1.00 14.14 174 ARG A C 1
ATOM 1342 O O . ARG A 1 174 ? 18.754 2.540 3.376 1.00 14.19 174 ARG A O 1
ATOM 1350 N N . ILE A 1 175 ? 16.897 1.693 2.441 1.00 12.14 175 ILE A N 1
ATOM 1351 C CA . ILE A 1 175 ? 17.567 1.298 1.208 1.00 12.55 175 ILE A CA 1
ATOM 1352 C C . ILE A 1 175 ? 18.129 2.558 0.556 1.00 12.23 175 ILE A C 1
ATOM 1353 O O . ILE A 1 175 ? 19.284 2.597 0.130 1.00 12.64 175 ILE A O 1
ATOM 1358 N N . GLY A 1 176 ? 17.293 3.589 0.487 1.00 11.63 176 GLY A N 1
ATOM 1359 C CA . GLY A 1 176 ? 17.696 4.842 -0.121 1.00 12.43 176 GLY A CA 1
ATOM 1360 C C . GLY A 1 176 ? 18.927 5.488 0.480 1.00 12.64 176 GLY A C 1
ATOM 1361 O O . GLY A 1 176 ? 19.760 6.029 -0.251 1.00 11.87 176 GLY A O 1
ATOM 1362 N N . ARG A 1 177 ? 19.054 5.446 1.803 1.00 12.39 177 ARG A N 1
ATOM 1363 C CA . ARG A 1 177 ? 20.208 6.066 2.444 1.00 13.21 177 ARG A CA 1
ATOM 1364 C C . ARG A 1 177 ? 21.512 5.396 2.033 1.00 14.69 177 ARG A C 1
ATOM 1365 O O . ARG A 1 177 ? 22.576 6.013 2.077 1.00 16.42 177 ARG A O 1
ATOM 1373 N N . HIS A 1 178 ? 21.432 4.134 1.633 1.00 14.47 178 HIS A N 1
ATOM 1374 C CA . HIS A 1 178 ? 22.619 3.424 1.183 1.00 15.41 178 HIS A CA 1
ATOM 1375 C C . HIS A 1 178 ? 22.761 3.582 -0.327 1.00 15.52 178 HIS A C 1
ATOM 1376 O O . HIS A 1 178 ? 23.845 3.878 -0.832 1.00 16.60 178 HIS A O 1
ATOM 1383 N N . TYR A 1 179 ? 21.652 3.402 -1.038 1.00 13.70 179 TYR A N 1
ATOM 1384 C CA . TYR A 1 179 ? 21.636 3.514 -2.492 1.00 12.16 179 TYR A CA 1
ATOM 1385 C C . TYR A 1 179 ? 22.149 4.866 -2.971 1.00 12.04 179 TYR A C 1
ATOM 1386 O O . TYR A 1 179 ? 23.005 4.939 -3.858 1.00 11.66 179 TYR A O 1
ATOM 1395 N N . PHE A 1 180 ? 21.635 5.936 -2.376 1.00 12.08 180 PHE A N 1
ATOM 1396 C CA . PHE A 1 180 ? 22.020 7.274 -2.795 1.00 12.01 180 PHE A CA 1
ATOM 1397 C C . PHE A 1 180 ? 23.393 7.767 -2.366 1.00 13.09 180 PHE A C 1
ATOM 1398 O O . PHE A 1 180 ? 23.735 8.932 -2.575 1.00 14.27 180 PHE A O 1
ATOM 1406 N N . ALA A 1 181 ? 24.184 6.876 -1.780 1.00 14.18 181 ALA A N 1
ATOM 1407 C CA . ALA A 1 181 ? 25.547 7.223 -1.399 1.00 14.78 181 ALA A CA 1
ATOM 1408 C C . ALA A 1 181 ? 26.349 7.164 -2.700 1.00 15.59 181 ALA A C 1
ATOM 1409 O O . ALA A 1 181 ? 27.470 7.671 -2.786 1.00 16.75 181 ALA A O 1
ATOM 1411 N N . ASN A 1 182 ? 25.756 6.530 -3.708 1.00 14.69 182 ASN A N 1
ATOM 1412 C CA . ASN A 1 182 ? 26.365 6.397 -5.030 1.00 14.76 182 ASN A CA 1
ATOM 1413 C C . ASN A 1 182 ? 26.004 7.649 -5.829 1.00 15.14 182 ASN A C 1
ATOM 1414 O O . ASN A 1 182 ? 24.829 7.933 -6.057 1.00 14.61 182 ASN A O 1
ATOM 1419 N N . PRO A 1 183 ? 27.010 8.422 -6.262 1.00 14.40 183 PRO A N 1
ATOM 1420 C CA . PRO A 1 183 ? 26.716 9.633 -7.029 1.00 14.78 183 PRO A CA 1
ATOM 1421 C C . PRO A 1 183 ? 25.864 9.380 -8.269 1.00 13.77 183 PRO A C 1
ATOM 1422 O O . PRO A 1 183 ? 25.020 10.205 -8.620 1.00 14.24 183 PRO A O 1
ATOM 1426 N N . GLU A 1 184 ? 26.067 8.244 -8.927 1.00 12.92 184 GLU A N 1
ATOM 1427 C CA . GLU A 1 184 ? 25.289 7.961 -10.124 1.00 12.83 184 GLU A CA 1
ATOM 1428 C C . GLU A 1 184 ? 23.819 7.765 -9.789 1.00 13.21 184 GLU A C 1
ATOM 1429 O O . GLU A 1 184 ? 22.945 8.114 -10.584 1.00 13.34 184 GLU A O 1
ATOM 1435 N N . ALA A 1 185 ? 23.549 7.202 -8.614 1.00 12.02 185 ALA A N 1
ATOM 1436 C CA . ALA A 1 185 ? 22.172 6.977 -8.183 1.00 11.33 185 ALA A CA 1
ATOM 1437 C C . ALA A 1 185 ? 21.451 8.318 -8.056 1.00 12.10 185 ALA A C 1
ATOM 1438 O O . ALA A 1 185 ? 20.291 8.463 -8.464 1.00 10.70 185 ALA A O 1
ATOM 1440 N N . ARG A 1 186 ? 22.140 9.302 -7.489 1.00 11.25 186 ARG A N 1
ATOM 1441 C CA . ARG A 1 186 ? 21.556 10.625 -7.322 1.00 12.58 186 ARG A CA 1
ATOM 1442 C C . ARG A 1 186 ? 21.299 11.274 -8.685 1.00 12.16 186 ARG A C 1
ATOM 1443 O O . ARG A 1 186 ? 20.241 11.860 -8.918 1.00 13.13 186 ARG A O 1
ATOM 1451 N N . SER A 1 187 ? 22.266 11.151 -9.589 1.00 11.98 187 SER A N 1
ATOM 1452 C CA . SER A 1 187 ? 22.145 11.719 -10.928 1.00 12.42 187 SER A CA 1
ATOM 1453 C C . SER A 1 187 ? 20.982 11.112 -11.714 1.00 11.91 187 SER A C 1
ATOM 1454 O O . SER A 1 187 ? 20.174 11.835 -12.308 1.00 12.16 187 SER A O 1
ATOM 1457 N N . LEU A 1 188 ? 20.895 9.785 -11.721 1.00 11.69 188 LEU A N 1
ATOM 1458 C CA . LEU A 1 188 ? 19.825 9.107 -12.444 1.00 11.62 188 LEU A CA 1
ATOM 1459 C C . LEU A 1 188 ? 18.468 9.545 -11.905 1.00 11.88 188 LEU A C 1
ATOM 1460 O O . LEU A 1 188 ? 17.527 9.754 -12.672 1.00 12.21 188 LEU A O 1
ATOM 1465 N N . ALA A 1 189 ? 18.373 9.688 -10.587 1.00 10.48 189 ALA A N 1
ATOM 1466 C CA . ALA A 1 189 ? 17.123 10.107 -9.964 1.00 11.10 189 ALA A CA 1
ATOM 1467 C C . ALA A 1 189 ? 16.727 11.513 -10.406 1.00 10.48 189 ALA A C 1
ATOM 1468 O O . ALA A 1 189 ? 15.571 11.748 -10.754 1.00 10.96 189 ALA A O 1
ATOM 1470 N N . LEU A 1 190 ? 17.675 12.447 -10.393 1.00 11.27 190 LEU A N 1
ATOM 1471 C CA . LEU A 1 190 ? 17.368 13.814 -10.805 1.00 12.34 190 LEU A CA 1
ATOM 1472 C C . LEU A 1 190 ? 16.884 13.837 -12.248 1.00 11.46 190 LEU A C 1
ATOM 1473 O O . LEU A 1 190 ? 15.950 14.565 -12.586 1.00 12.96 190 LEU A O 1
ATOM 1478 N N . GLY A 1 191 ? 17.523 13.040 -13.098 1.00 11.62 191 GLY A N 1
ATOM 1479 C CA . GLY A 1 191 ? 17.114 12.986 -14.491 1.00 11.11 191 GLY A CA 1
ATOM 1480 C C . GLY A 1 191 ? 15.692 12.475 -14.612 1.00 11.14 191 GLY A C 1
ATOM 1481 O O . GLY A 1 191 ? 14.918 12.939 -15.446 1.00 12.40 191 GLY A O 1
ATOM 1482 N N . PHE A 1 192 ? 15.351 11.514 -13.760 1.00 10.82 192 PHE A N 1
ATOM 1483 C CA . PHE A 1 192 ? 14.025 10.917 -13.741 1.00 10.35 192 PHE A CA 1
ATOM 1484 C C . PHE A 1 192 ? 12.958 11.929 -13.309 1.00 9.80 192 PHE A C 1
ATOM 1485 O O . PHE A 1 192 ? 11.916 12.049 -13.955 1.00 10.98 192 PHE A O 1
ATOM 1493 N N . TYR A 1 193 ? 13.210 12.648 -12.218 1.00 10.35 193 TYR A N 1
ATOM 1494 C CA . TYR A 1 193 ? 12.244 13.636 -11.738 1.00 10.44 193 TYR A CA 1
ATOM 1495 C C . TYR A 1 193 ? 12.037 14.712 -12.803 1.00 12.14 193 TYR A C 1
ATOM 1496 O O . TYR A 1 193 ? 10.916 15.168 -13.034 1.00 11.53 193 TYR A O 1
ATOM 1505 N N . HIS A 1 194 ? 13.126 15.120 -13.447 1.00 11.24 194 HIS A N 1
ATOM 1506 C CA . HIS A 1 194 ? 13.043 16.138 -14.488 1.00 13.12 194 HIS A CA 1
ATOM 1507 C C . HIS A 1 194 ? 12.251 15.626 -15.688 1.00 12.05 194 HIS A C 1
ATOM 1508 O O . HIS A 1 194 ? 11.421 16.344 -16.247 1.00 12.38 194 HIS A O 1
ATOM 1515 N N . LYS A 1 195 ? 12.493 14.382 -16.085 1.00 10.61 195 LYS A N 1
ATOM 1516 C CA . LYS A 1 195 ? 11.761 13.818 -17.210 1.00 11.22 195 LYS A CA 1
ATOM 1517 C C . LYS A 1 195 ? 10.278 13.696 -16.862 1.00 10.89 195 LYS A C 1
ATOM 1518 O O . LYS A 1 195 ? 9.411 13.980 -17.695 1.00 12.03 195 LYS A O 1
ATOM 1524 N N . LEU A 1 196 ? 9.979 13.263 -15.639 1.00 10.11 196 LEU A N 1
ATOM 1525 C CA . LEU A 1 196 ? 8.586 13.143 -15.219 1.00 9.80 196 LEU A CA 1
ATOM 1526 C C . LEU A 1 196 ? 7.888 14.495 -15.324 1.00 11.02 196 LEU A C 1
ATOM 1527 O O . LEU A 1 196 ? 6.746 14.571 -15.770 1.00 11.03 196 LEU A O 1
ATOM 1532 N N . SER A 1 197 ? 8.572 15.559 -14.914 1.00 9.77 197 SER A N 1
ATOM 1533 C CA . SER A 1 197 ? 7.987 16.891 -14.994 1.00 11.13 197 SER A CA 1
ATOM 1534 C C . SER A 1 197 ? 7.657 17.236 -16.444 1.00 11.10 197 SER A C 1
ATOM 1535 O O . SER A 1 197 ? 6.589 17.772 -16.729 1.00 10.92 197 SER A O 1
ATOM 1538 N N . ALA A 1 198 ? 8.580 16.933 -17.354 1.00 10.35 198 ALA A N 1
ATOM 1539 C CA . ALA A 1 198 ? 8.370 17.219 -18.769 1.00 11.06 198 ALA A CA 1
ATOM 1540 C C . ALA A 1 198 ? 7.190 16.424 -19.319 1.00 11.77 198 ALA A C 1
ATOM 1541 O O . ALA A 1 198 ? 6.371 16.950 -20.071 1.00 13.28 198 ALA A O 1
ATOM 1543 N N . LEU A 1 199 ? 7.098 15.153 -18.945 1.00 11.85 199 LEU A N 1
ATOM 1544 C CA . LEU A 1 199 ? 6.001 14.313 -19.414 1.00 11.80 199 LEU A CA 1
ATOM 1545 C C . LEU A 1 199 ? 4.663 14.828 -18.892 1.00 11.38 199 LEU A C 1
ATOM 1546 O O . LEU A 1 199 ? 3.651 14.813 -19.600 1.00 12.11 199 LEU A O 1
ATOM 1551 N N . CYS A 1 200 ? 4.656 15.272 -17.641 1.00 12.00 200 CYS A N 1
ATOM 1552 C CA . CYS A 1 200 ? 3.445 15.807 -17.049 1.00 10.10 200 CYS A CA 1
ATOM 1553 C C . CYS A 1 200 ? 3.028 17.061 -17.825 1.00 12.50 200 CYS A C 1
ATOM 1554 O O . CYS A 1 200 ? 1.860 17.231 -18.165 1.00 12.89 200 CYS A O 1
ATOM 1557 N N . SER A 1 201 ? 3.994 17.931 -18.106 1.00 11.80 201 SER A N 1
ATOM 1558 C CA . SER A 1 201 ? 3.721 19.164 -18.843 1.00 11.83 201 SER A CA 1
ATOM 1559 C C . SER A 1 201 ? 3.142 18.879 -20.225 1.00 13.12 201 SER A C 1
ATOM 1560 O O . SER A 1 201 ? 2.208 19.551 -20.664 1.00 13.61 201 SER A O 1
ATOM 1563 N N . GLU A 1 202 ? 3.705 17.882 -20.900 1.00 13.57 202 GLU A N 1
ATOM 1564 C CA . GLU A 1 202 ? 3.277 17.507 -22.248 1.00 15.22 202 GLU A CA 1
ATOM 1565 C C . GLU A 1 202 ? 2.001 16.672 -22.279 1.00 15.63 202 GLU A C 1
ATOM 1566 O O . GLU A 1 202 ? 1.455 16.405 -23.349 1.00 16.07 202 GLU A O 1
ATOM 1572 N N . GLY A 1 203 ? 1.522 16.267 -21.107 1.00 15.32 203 GLY A N 1
ATOM 1573 C CA . GLY A 1 203 ? 0.326 15.448 -21.051 1.00 16.07 203 GLY A CA 1
ATOM 1574 C C . GLY A 1 203 ? 0.573 14.101 -21.707 1.00 17.25 203 GLY A C 1
ATOM 1575 O O . GLY A 1 203 ? -0.323 13.528 -22.325 1.00 18.26 203 GLY A O 1
ATOM 1576 N N . ALA A 1 204 ? 1.793 13.590 -21.561 1.00 17.54 204 ALA A N 1
ATOM 1577 C CA . ALA A 1 204 ? 2.172 12.311 -22.155 1.00 18.94 204 ALA A CA 1
ATOM 1578 C C . ALA A 1 204 ? 1.402 11.122 -21.580 1.00 20.32 204 ALA A C 1
ATOM 1579 O O . ALA A 1 204 ? 0.833 11.198 -20.492 1.00 21.09 204 ALA A O 1
ATOM 1581 N N . HIS A 1 205 ? 1.388 10.020 -22.325 1.00 22.80 205 HIS A N 1
ATOM 1582 C CA . HIS A 1 205 ? 0.687 8.816 -21.891 1.00 23.27 205 HIS A CA 1
ATOM 1583 C C . HIS A 1 205 ? 1.641 7.629 -21.768 1.00 24.95 205 HIS A C 1
ATOM 1584 O O . HIS A 1 205 ? 2.315 7.467 -20.750 1.00 25.20 205 HIS A O 1
ATOM 1586 N N . ASP A 1 206 ? 1.697 6.808 -22.812 1.00 24.69 206 ASP A N 1
ATOM 1587 C CA . ASP A 1 206 ? 2.559 5.631 -22.829 1.00 24.14 206 ASP A CA 1
ATOM 1588 C C . ASP A 1 206 ? 3.969 5.925 -22.332 1.00 24.20 206 ASP A C 1
ATOM 1589 O O . ASP A 1 206 ? 4.613 5.070 -21.725 1.00 24.60 206 ASP A O 1
ATOM 1591 N N . GLN A 1 207 ? 4.450 7.136 -22.587 1.00 23.06 207 GLN A N 1
ATOM 1592 C CA . GLN A 1 207 ? 5.789 7.507 -22.163 1.00 22.47 207 GLN A CA 1
ATOM 1593 C C . GLN A 1 207 ? 5.963 7.434 -20.653 1.00 20.79 207 GLN A C 1
ATOM 1594 O O . GLN A 1 207 ? 7.050 7.135 -20.168 1.00 21.35 207 GLN A O 1
ATOM 1600 N N . VAL A 1 208 ? 4.894 7.701 -19.912 1.00 19.58 208 VAL A N 1
ATOM 1601 C CA . VAL A 1 208 ? 4.961 7.661 -18.457 1.00 18.27 208 VAL A CA 1
ATOM 1602 C C . VAL A 1 208 ? 5.277 6.244 -17.975 1.00 17.61 208 VAL A C 1
ATOM 1603 O O . VAL A 1 208 ? 6.228 6.034 -17.216 1.00 16.32 208 VAL A O 1
ATOM 1607 N N . TYR A 1 209 ? 4.491 5.273 -18.429 1.00 16.58 209 TYR A N 1
ATOM 1608 C CA . TYR A 1 209 ? 4.701 3.881 -18.049 1.00 15.23 209 TYR A CA 1
ATOM 1609 C C . TYR A 1 209 ? 6.108 3.417 -18.425 1.00 15.32 209 TYR A C 1
ATOM 1610 O O . TYR A 1 209 ? 6.829 2.839 -17.610 1.00 14.10 209 TYR A O 1
ATOM 1619 N N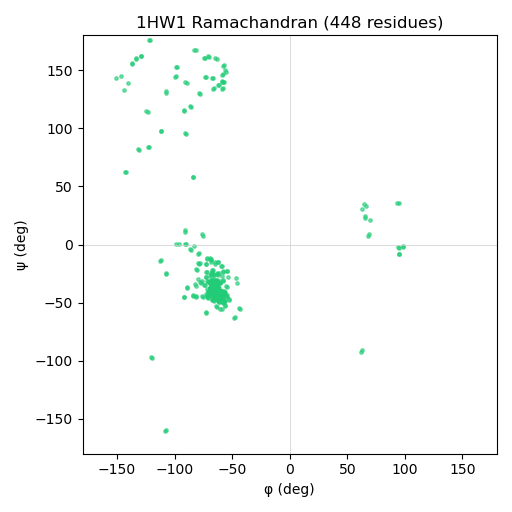 . GLU A 1 210 ? 6.491 3.673 -19.670 1.00 15.30 210 GLU A N 1
ATOM 1620 C CA . GLU A 1 210 ? 7.800 3.259 -20.160 1.00 16.15 210 GLU A CA 1
ATOM 1621 C C . GLU A 1 210 ? 8.939 3.937 -19.410 1.00 14.49 210 GLU A C 1
ATOM 1622 O O . GLU A 1 210 ? 9.960 3.314 -19.113 1.00 13.80 210 GLU A O 1
ATOM 1628 N N . THR A 1 211 ? 8.762 5.215 -19.095 1.00 13.54 211 THR A N 1
ATOM 1629 C CA . THR A 1 211 ? 9.790 5.964 -18.387 1.00 12.05 211 THR A CA 1
ATOM 1630 C C . THR A 1 211 ? 9.964 5.461 -16.956 1.00 11.03 211 THR A C 1
ATOM 1631 O O . THR A 1 211 ? 11.089 5.344 -16.469 1.00 11.50 211 THR A O 1
ATOM 1635 N N . VAL A 1 212 ? 8.857 5.157 -16.285 1.00 9.99 212 VAL A N 1
ATOM 1636 C CA . VAL A 1 212 ? 8.930 4.669 -14.915 1.00 9.70 212 VAL A CA 1
ATOM 1637 C C . VAL A 1 212 ? 9.534 3.263 -14.878 1.00 10.03 212 VAL A C 1
ATOM 1638 O O . VAL A 1 212 ? 10.380 2.972 -14.030 1.00 10.09 212 VAL A O 1
ATOM 1642 N N . ARG A 1 213 ? 9.116 2.397 -15.796 1.00 10.95 213 ARG A N 1
ATOM 1643 C CA . ARG A 1 213 ? 9.658 1.040 -15.845 1.00 12.07 213 ARG A CA 1
ATOM 1644 C C . ARG A 1 213 ? 11.155 1.100 -16.128 1.00 11.34 213 ARG A C 1
ATOM 1645 O O . ARG A 1 213 ? 11.940 0.366 -15.524 1.00 12.48 213 ARG A O 1
ATOM 1653 N N . ARG A 1 214 ? 11.554 1.979 -17.044 1.00 11.30 214 ARG A N 1
ATOM 1654 C CA . ARG A 1 214 ? 12.966 2.124 -17.378 1.00 12.14 214 ARG A CA 1
ATOM 1655 C C . ARG A 1 214 ? 13.756 2.587 -16.157 1.00 11.52 214 ARG A C 1
ATOM 1656 O O . ARG A 1 214 ? 14.853 2.093 -15.896 1.00 12.04 214 ARG A O 1
ATOM 1664 N N . TYR A 1 215 ? 13.206 3.535 -15.405 1.00 9.92 215 TYR A N 1
ATOM 1665 C CA . TYR A 1 215 ? 13.896 4.011 -14.211 1.00 9.76 215 TYR A CA 1
ATOM 1666 C C . TYR A 1 215 ? 14.044 2.869 -13.204 1.00 10.66 215 TYR A C 1
ATOM 1667 O O . TYR A 1 215 ? 15.082 2.723 -12.566 1.00 10.60 215 TYR A O 1
ATOM 1676 N N . GLY A 1 216 ? 12.997 2.062 -13.060 1.00 10.53 216 GLY A N 1
ATOM 1677 C CA . GLY A 1 216 ? 13.070 0.945 -12.132 1.00 11.31 216 GLY A CA 1
ATOM 1678 C C . GLY A 1 216 ? 14.168 -0.021 -12.531 1.00 11.86 216 GLY A C 1
ATOM 1679 O O . GLY A 1 216 ? 14.914 -0.519 -11.683 1.00 12.40 216 GLY A O 1
ATOM 1680 N N . HIS A 1 217 ? 14.280 -0.281 -13.830 1.00 12.84 217 HIS A N 1
ATOM 1681 C CA . HIS A 1 217 ? 15.299 -1.196 -14.326 1.00 12.66 217 HIS A CA 1
ATOM 1682 C C . HIS A 1 217 ? 16.708 -0.638 -14.154 1.00 13.11 217 HIS A C 1
ATOM 1683 O O . HIS A 1 217 ? 17.604 -1.331 -13.672 1.00 13.54 217 HIS A O 1
ATOM 1690 N N . GLU A 1 218 ? 16.906 0.616 -14.543 1.00 12.32 218 GLU A N 1
ATOM 1691 C CA . GLU A 1 218 ? 18.225 1.218 -14.452 1.00 11.31 218 GLU A CA 1
ATOM 1692 C C . GLU A 1 218 ? 18.678 1.457 -13.017 1.00 12.17 218 GLU A C 1
ATOM 1693 O O . GLU A 1 218 ? 19.836 1.193 -12.675 1.00 12.46 218 GLU A O 1
ATOM 1699 N N . SER A 1 219 ? 17.776 1.945 -12.171 1.00 11.28 219 SER A N 1
ATOM 1700 C CA . SER A 1 219 ? 18.128 2.170 -10.772 1.00 11.07 219 SER A CA 1
ATOM 1701 C C . SER A 1 219 ? 18.358 0.807 -10.126 1.00 12.15 219 SER A C 1
ATOM 1702 O O . SER A 1 219 ? 19.226 0.653 -9.268 1.00 12.97 219 SER A O 1
ATOM 1705 N N . GLY A 1 220 ? 17.582 -0.183 -10.555 1.00 11.97 220 GLY A N 1
ATOM 1706 C CA . GLY A 1 220 ? 17.736 -1.525 -10.023 1.00 13.19 220 GLY A CA 1
ATOM 1707 C C . GLY A 1 220 ? 19.103 -2.088 -10.360 1.00 14.56 220 GLY A C 1
ATOM 1708 O O . GLY A 1 220 ? 19.694 -2.815 -9.560 1.00 15.11 220 GLY A O 1
ATOM 1709 N N . GLU A 1 221 ? 19.610 -1.756 -11.544 1.00 14.02 221 GLU A N 1
ATOM 1710 C CA . GLU A 1 221 ? 20.922 -2.231 -11.967 1.00 15.01 221 GLU A CA 1
ATOM 1711 C C . GLU A 1 221 ? 21.996 -1.617 -11.081 1.00 15.31 221 GLU A C 1
ATOM 1712 O O . GLU A 1 221 ? 22.917 -2.301 -10.632 1.00 15.27 221 GLU A O 1
ATOM 1718 N N . ILE A 1 222 ? 21.879 -0.321 -10.830 1.00 13.82 222 ILE A N 1
ATOM 1719 C CA . ILE A 1 222 ? 22.846 0.362 -9.985 1.00 14.02 222 ILE A CA 1
ATOM 1720 C C . ILE A 1 222 ? 22.841 -0.258 -8.589 1.00 14.75 222 ILE A C 1
ATOM 1721 O O . ILE A 1 222 ? 23.896 -0.548 -8.021 1.00 15.43 222 ILE A O 1
ATOM 1726 N N . TRP A 1 223 ? 21.652 -0.477 -8.041 1.00 14.82 223 TRP A N 1
ATOM 1727 C CA . TRP A 1 223 ? 21.550 -1.068 -6.717 1.00 14.34 223 TRP A CA 1
ATOM 1728 C C . TRP A 1 223 ? 22.111 -2.481 -6.679 1.00 15.73 223 TRP A C 1
ATOM 1729 O O . TRP A 1 223 ? 22.843 -2.836 -5.757 1.00 15.77 223 TRP A O 1
ATOM 1740 N N . HIS A 1 224 ? 21.768 -3.291 -7.675 1.00 16.51 224 HIS A N 1
ATOM 1741 C CA . HIS A 1 224 ? 22.248 -4.668 -7.702 1.00 18.27 224 HIS A CA 1
ATOM 1742 C C . HIS A 1 224 ? 23.765 -4.741 -7.711 1.00 19.80 224 HIS A C 1
ATOM 1743 O O . HIS A 1 224 ? 24.356 -5.573 -7.022 1.00 19.63 224 HIS A O 1
ATOM 1750 N N . ARG A 1 225 ? 24.398 -3.871 -8.489 1.00 20.11 225 ARG A N 1
ATOM 1751 C CA . ARG A 1 225 ? 25.852 -3.869 -8.564 1.00 21.61 225 ARG A CA 1
ATOM 1752 C C . ARG A 1 225 ? 26.492 -3.421 -7.255 1.00 22.27 225 ARG A C 1
ATOM 1753 O O . ARG A 1 225 ? 27.638 -3.765 -6.968 1.00 24.14 225 ARG A O 1
ATOM 1761 N N . MET A 1 226 ? 25.745 -2.664 -6.459 1.00 21.79 226 MET A N 1
ATOM 1762 C CA . MET A 1 226 ? 26.231 -2.204 -5.162 1.00 22.61 226 MET A CA 1
ATOM 1763 C C . MET A 1 226 ? 26.039 -3.351 -4.169 1.00 24.16 226 MET A C 1
ATOM 1764 O O . MET A 1 226 ? 26.925 -3.663 -3.371 1.00 24.67 226 MET A O 1
ATOM 1769 N N . GLN A 1 227 ? 24.867 -3.976 -4.242 1.00 25.42 227 GLN A N 1
ATOM 1770 C CA . GLN A 1 227 ? 24.498 -5.094 -3.380 1.00 28.08 227 GLN A CA 1
ATOM 1771 C C . GLN A 1 227 ? 25.435 -6.290 -3.534 1.00 29.38 227 GLN A C 1
ATOM 1772 O O . GLN A 1 227 ? 25.786 -6.943 -2.551 1.00 28.93 227 GLN A O 1
ATOM 1778 N N . LYS A 1 228 ? 25.832 -6.574 -4.768 1.00 31.04 228 LYS A N 1
ATOM 1779 C CA . LYS A 1 228 ? 26.716 -7.701 -5.047 1.00 34.25 228 LYS A CA 1
ATOM 1780 C C . LYS A 1 228 ? 28.044 -7.604 -4.300 1.00 35.94 228 LYS A C 1
ATOM 1781 O O . LYS A 1 228 ? 28.671 -8.623 -4.006 1.00 37.34 228 LYS A O 1
ATOM 1783 N N . ASN A 1 229 ? 28.470 -6.383 -3.993 1.00 37.98 229 ASN A N 1
ATOM 1784 C CA . ASN A 1 229 ? 29.730 -6.175 -3.286 1.00 40.03 229 ASN A CA 1
ATOM 1785 C C . ASN A 1 229 ? 29.579 -6.421 -1.789 1.00 41.31 229 ASN A C 1
ATOM 1786 O O . ASN A 1 229 ? 30.569 -6.585 -1.075 1.00 41.26 229 ASN A O 1
ATOM 1791 N N . LEU A 1 230 ? 28.337 -6.443 -1.318 1.00 42.53 230 LEU A N 1
ATOM 1792 C CA . LEU A 1 230 ? 28.055 -6.669 0.094 1.00 44.05 230 LEU A CA 1
ATOM 1793 C C . LEU A 1 230 ? 27.196 -7.915 0.286 1.00 44.67 230 LEU A C 1
ATOM 1794 O O . LEU A 1 230 ? 26.073 -7.785 0.817 1.00 45.39 230 LEU A O 1
ATOM 1799 N N . ALA B 1 5 ? -15.850 1.666 21.884 1.00 26.93 5 ALA B N 1
ATOM 1800 C CA . ALA B 1 5 ? -15.977 1.769 23.364 1.00 27.57 5 ALA B CA 1
ATOM 1801 C C . ALA B 1 5 ? -16.089 0.392 24.011 1.00 26.49 5 ALA B C 1
ATOM 1802 O O . ALA B 1 5 ? -15.140 -0.390 23.979 1.00 31.12 5 ALA B O 1
ATOM 1804 N N . GLN B 1 6 ? -17.248 0.099 24.594 1.00 26.69 6 GLN B N 1
ATOM 1805 C CA . GLN B 1 6 ? -17.477 -1.182 25.257 1.00 25.70 6 GLN B CA 1
ATOM 1806 C C . GLN B 1 6 ? -16.511 -1.321 26.432 1.00 23.28 6 GLN B C 1
ATOM 1807 O O . GLN B 1 6 ? -16.827 -0.912 27.548 1.00 21.35 6 GLN B O 1
ATOM 1813 N N . SER B 1 7 ? -15.338 -1.896 26.183 1.00 20.69 7 SER B N 1
ATOM 1814 C CA . SER B 1 7 ? -14.344 -2.061 27.239 1.00 18.78 7 SER B CA 1
ATOM 1815 C C . SER B 1 7 ? -13.706 -0.706 27.528 1.00 17.68 7 SER B C 1
ATOM 1816 O O . SER B 1 7 ? -13.791 0.210 26.719 1.00 16.20 7 SER B O 1
ATOM 1819 N N . PRO B 1 8 ? -13.079 -0.555 28.702 1.00 15.70 8 PRO B N 1
ATOM 1820 C CA . PRO B 1 8 ? -12.438 0.719 29.041 1.00 15.67 8 PRO B CA 1
ATOM 1821 C C . PRO B 1 8 ? -11.397 1.135 27.991 1.00 15.72 8 PRO B C 1
ATOM 1822 O O . PRO B 1 8 ? -11.327 2.303 27.598 1.00 13.18 8 PRO B O 1
ATOM 1826 N N . ALA B 1 9 ? -10.592 0.179 27.538 1.00 14.38 9 ALA B N 1
ATOM 1827 C CA . ALA B 1 9 ? -9.570 0.463 26.535 1.00 13.86 9 ALA B CA 1
ATOM 1828 C C . ALA B 1 9 ? -10.227 0.869 25.222 1.00 14.60 9 ALA B C 1
ATOM 1829 O O . ALA B 1 9 ? -9.771 1.798 24.551 1.00 14.12 9 ALA B O 1
ATOM 1831 N N . GLY B 1 10 ? -11.294 0.161 24.858 1.00 14.94 10 GLY B N 1
ATOM 1832 C CA . GLY B 1 10 ? -12.000 0.466 23.626 1.00 14.32 10 GLY B CA 1
ATOM 1833 C C . GLY B 1 10 ? -12.561 1.873 23.664 1.00 13.49 10 GLY B C 1
ATOM 1834 O O . GLY B 1 10 ? -12.463 2.618 22.687 1.00 13.54 10 GLY B O 1
ATOM 1835 N N . PHE B 1 11 ? -13.154 2.234 24.797 1.00 12.46 11 PHE B N 1
ATOM 1836 C CA . PHE B 1 11 ? -13.722 3.563 24.970 1.00 11.99 11 PHE B CA 1
ATOM 1837 C C . PHE B 1 11 ? -12.637 4.631 24.868 1.00 12.60 11 PHE B C 1
ATOM 1838 O O . PHE B 1 11 ? -12.820 5.653 24.200 1.00 11.43 11 PHE B O 1
ATOM 1846 N N . ALA B 1 12 ? -11.508 4.394 25.532 1.00 11.79 12 ALA B N 1
ATOM 1847 C CA . ALA B 1 12 ? -10.405 5.350 25.525 1.00 11.37 12 ALA B CA 1
ATOM 1848 C C . ALA B 1 12 ? -9.809 5.535 24.135 1.00 11.49 12 A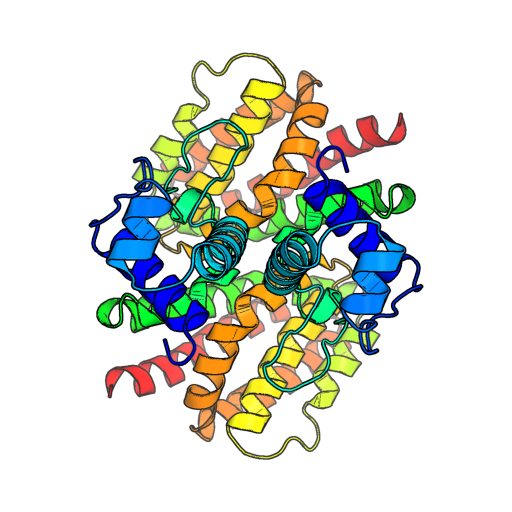LA B C 1
ATOM 1849 O O . ALA B 1 12 ? -9.515 6.662 23.725 1.00 10.95 12 ALA B O 1
ATOM 1851 N N . GLU B 1 13 ? -9.623 4.436 23.410 1.00 10.98 13 GLU B N 1
ATOM 1852 C CA . GLU B 1 13 ? -9.055 4.519 22.074 1.00 11.33 13 GLU B CA 1
ATOM 1853 C C . GLU B 1 13 ? -9.979 5.315 21.162 1.00 13.11 13 GLU B C 1
ATOM 1854 O O . GLU B 1 13 ? -9.531 6.197 20.431 1.00 12.82 13 GLU B O 1
ATOM 1860 N N . GLU B 1 14 ? -11.271 5.016 21.222 1.00 12.44 14 GLU B N 1
ATOM 1861 C CA . GLU B 1 14 ? -12.243 5.7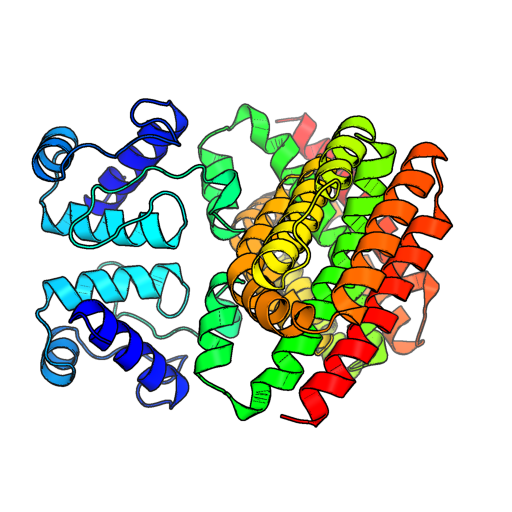18 20.391 1.00 13.86 14 GLU B CA 1
ATOM 1862 C C . GLU B 1 14 ? -12.274 7.200 20.749 1.00 13.28 14 GLU B C 1
ATOM 1863 O O . GLU B 1 14 ? -12.360 8.062 19.870 1.00 13.53 14 GLU B O 1
ATOM 1869 N N . TYR B 1 15 ? -12.195 7.494 22.043 1.00 11.95 15 TYR B N 1
ATOM 1870 C CA . TYR B 1 15 ? -12.225 8.876 22.506 1.00 11.58 15 TYR B CA 1
ATOM 1871 C C . TYR B 1 15 ? -11.060 9.679 21.939 1.00 11.77 15 TYR B C 1
ATOM 1872 O O . TYR B 1 15 ? -11.241 10.791 21.432 1.00 11.34 15 TYR B O 1
ATOM 1881 N N . ILE B 1 16 ? -9.859 9.121 22.031 1.00 10.51 16 ILE B N 1
ATOM 1882 C CA . ILE B 1 16 ? -8.680 9.814 21.544 1.00 9.92 16 ILE B CA 1
ATOM 1883 C C . ILE B 1 16 ? -8.697 10.005 20.031 1.00 10.42 16 ILE B C 1
ATOM 1884 O O . ILE B 1 16 ? -8.395 11.091 19.543 1.00 11.41 16 ILE B O 1
ATOM 1889 N N . ILE B 1 17 ? -9.061 8.965 19.288 1.00 10.79 17 ILE B N 1
ATOM 1890 C CA . ILE B 1 17 ? -9.116 9.076 17.836 1.00 11.52 17 ILE B CA 1
ATOM 1891 C C . ILE B 1 17 ? -10.144 10.132 17.430 1.00 12.34 17 ILE B C 1
ATOM 1892 O O . ILE B 1 17 ? -9.879 10.955 16.554 1.00 12.22 17 ILE B O 1
ATOM 1897 N N . GLU B 1 18 ? -11.305 10.115 18.077 1.00 12.77 18 GLU B N 1
ATOM 1898 C CA . GLU B 1 18 ? -12.352 11.091 17.779 1.00 13.81 18 GLU B CA 1
ATOM 1899 C C . GLU B 1 18 ? -11.845 12.499 18.074 1.00 14.64 18 GLU B C 1
ATOM 1900 O O . GLU B 1 18 ? -12.116 13.432 17.318 1.00 15.07 18 GLU B O 1
ATOM 1906 N N . SER B 1 19 ? -11.103 12.644 19.170 1.00 13.45 19 SER B N 1
ATOM 1907 C CA . SER B 1 19 ? -10.560 13.938 19.572 1.00 13.99 19 SER B CA 1
ATOM 1908 C C . SER B 1 19 ? -9.500 14.448 18.601 1.00 14.60 19 SER B C 1
ATOM 1909 O O . SER B 1 19 ? -9.336 15.655 18.430 1.00 15.54 19 SER B O 1
ATOM 1912 N N . ILE B 1 20 ? -8.773 13.538 17.965 1.00 12.98 20 ILE B N 1
ATOM 1913 C CA . ILE B 1 20 ? -7.767 13.951 16.999 1.00 12.40 20 ILE B CA 1
ATOM 1914 C C . ILE B 1 20 ? -8.483 14.375 15.724 1.00 14.36 20 ILE B C 1
ATOM 1915 O O . ILE B 1 20 ? -8.178 15.416 15.135 1.00 14.80 20 ILE B O 1
ATOM 1920 N N . TRP B 1 21 ? -9.449 13.561 15.314 1.00 14.77 21 TRP B N 1
ATOM 1921 C CA . TRP B 1 21 ? -10.222 13.823 14.109 1.00 17.29 21 TRP B CA 1
ATOM 1922 C C . TRP B 1 21 ? -11.012 15.126 14.190 1.00 17.56 21 TRP B C 1
ATOM 1923 O O . TRP B 1 21 ? -11.101 15.856 13.199 1.00 19.57 21 TRP B O 1
ATOM 1934 N N . ASN B 1 22 ? -11.579 15.421 15.358 1.00 18.70 22 ASN B N 1
ATOM 1935 C CA . ASN B 1 22 ? -12.362 16.642 15.525 1.00 20.91 22 ASN B CA 1
ATOM 1936 C C . ASN B 1 22 ? -11.528 17.823 16.015 1.00 20.95 22 ASN B C 1
ATOM 1937 O O . ASN B 1 22 ? -12.063 18.853 16.423 1.00 21.23 22 ASN B O 1
ATOM 1942 N N . ASN B 1 23 ? -10.211 17.652 15.973 1.00 19.68 23 ASN B N 1
ATOM 1943 C CA . ASN B 1 23 ? -9.255 18.684 16.368 1.00 19.99 23 ASN B CA 1
ATOM 1944 C C . ASN B 1 23 ? -9.216 19.125 17.831 1.00 19.92 23 ASN B C 1
ATOM 1945 O O . ASN B 1 23 ? -8.767 20.235 18.137 1.00 20.70 23 ASN B O 1
ATOM 1950 N N . ARG B 1 24 ? -9.681 18.266 18.733 1.00 19.05 24 ARG B N 1
ATOM 1951 C CA . ARG B 1 24 ? -9.620 18.563 20.161 1.00 17.99 24 ARG B CA 1
ATOM 1952 C C . ARG B 1 24 ? -8.123 18.454 20.475 1.00 17.00 24 ARG B C 1
ATOM 1953 O O . ARG B 1 24 ? -7.568 19.241 21.249 1.00 16.89 24 ARG B O 1
ATOM 1961 N N . PHE B 1 25 ? -7.492 17.454 19.860 1.00 15.15 25 PHE B N 1
ATOM 1962 C CA . PHE B 1 25 ? -6.053 17.187 19.975 1.00 13.05 25 PHE B CA 1
ATOM 1963 C C . PHE B 1 25 ? -5.603 17.260 18.511 1.00 14.11 25 PHE B C 1
ATOM 1964 O O . PHE B 1 25 ? -5.492 16.242 17.831 1.00 13.69 25 PHE B O 1
ATOM 1972 N N . PRO B 1 26 ? -5.330 18.467 18.008 1.00 13.65 26 PRO B N 1
ATOM 1973 C CA . PRO B 1 26 ? -4.914 18.627 16.612 1.00 14.08 26 PRO B CA 1
ATOM 1974 C C . PRO B 1 26 ? -3.626 17.963 16.139 1.00 12.45 26 PRO B C 1
ATOM 1975 O O . PRO B 1 26 ? -2.616 17.973 16.838 1.00 11.88 26 PRO B O 1
ATOM 1979 N N . PRO B 1 27 ? -3.656 17.355 14.943 1.00 12.42 27 PRO B N 1
ATOM 1980 C CA . PRO B 1 27 ? -2.433 16.732 14.437 1.00 11.69 27 PRO B CA 1
ATOM 1981 C C . PRO B 1 27 ? -1.406 17.866 14.362 1.00 12.08 27 PRO B C 1
ATOM 1982 O O . PRO B 1 27 ? -1.753 18.987 13.983 1.00 13.18 27 PRO B O 1
ATOM 1986 N N . GLY B 1 28 ? -0.164 17.585 14.738 1.00 12.13 28 GLY B N 1
ATOM 1987 C CA . GLY B 1 28 ? 0.863 18.613 14.709 1.00 13.06 28 GLY B CA 1
ATOM 1988 C C . GLY B 1 28 ? 1.103 19.251 16.066 1.00 14.24 28 GLY B C 1
ATOM 1989 O O . GLY B 1 28 ? 1.957 20.133 16.203 1.00 14.83 28 GLY B O 1
ATOM 1990 N N . THR B 1 29 ? 0.348 18.819 17.072 1.00 12.63 29 THR B N 1
ATOM 1991 C CA . THR B 1 29 ? 0.508 19.355 18.419 1.00 14.24 29 THR B CA 1
ATOM 1992 C C . THR B 1 29 ? 0.841 18.232 19.395 1.00 14.79 29 THR B C 1
ATOM 1993 O O . THR B 1 29 ? 0.884 17.061 19.024 1.00 14.12 29 THR B O 1
ATOM 1997 N N . ILE B 1 30 ? 1.085 18.603 20.644 1.00 16.47 30 ILE B N 1
ATOM 1998 C CA . ILE B 1 30 ? 1.426 17.641 21.679 1.00 16.21 30 ILE B CA 1
ATOM 1999 C C . ILE B 1 30 ? 0.182 17.143 22.396 1.00 16.39 30 ILE B C 1
ATOM 2000 O O . ILE B 1 30 ? -0.748 17.898 22.671 1.00 17.28 30 ILE B O 1
ATOM 2005 N N . LEU B 1 31 ? 0.167 15.849 22.685 1.00 17.09 31 LEU B N 1
ATOM 2006 C CA . LEU B 1 31 ? -0.955 15.240 23.368 1.00 17.95 31 LEU B CA 1
ATOM 2007 C C . LEU B 1 31 ? -0.933 15.676 24.831 1.00 18.62 31 LEU B C 1
ATOM 2008 O O . LEU B 1 31 ? 0.136 15.842 25.416 1.00 18.80 31 LEU B O 1
ATOM 2013 N N . PRO B 1 32 ? -2.112 15.886 25.434 1.00 19.75 32 PRO B N 1
ATOM 2014 C CA . PRO B 1 32 ? -2.175 16.297 26.839 1.00 21.51 32 PRO B CA 1
ATOM 2015 C C . PRO B 1 32 ? -1.470 15.269 27.731 1.00 21.28 32 PRO B C 1
ATOM 2016 O O . PRO B 1 32 ? -1.368 14.094 27.374 1.00 20.67 32 PRO B O 1
ATOM 2020 N N . ALA B 1 33 ? -0.981 15.718 28.884 1.00 21.13 33 ALA B N 1
ATOM 2021 C CA . ALA B 1 33 ? -0.286 14.839 29.819 1.00 21.00 33 ALA B CA 1
ATOM 2022 C C . ALA B 1 33 ? -1.162 13.642 30.177 1.00 20.42 33 ALA B C 1
ATOM 2023 O O . ALA B 1 33 ? -2.386 13.752 30.216 1.00 19.96 33 ALA B O 1
ATOM 2025 N N . GLU B 1 34 ? -0.527 12.504 30.441 1.00 21.33 34 GLU B N 1
ATOM 2026 C CA . GLU B 1 34 ? -1.248 11.281 30.779 1.00 22.46 34 GLU B CA 1
ATOM 2027 C C . GLU B 1 34 ? -2.193 11.416 31.968 1.00 22.81 34 GLU B C 1
ATOM 2028 O O . GLU B 1 34 ? -3.313 10.907 31.932 1.00 21.39 34 GLU B O 1
ATOM 2034 N N . ARG B 1 35 ? -1.746 12.101 33.012 1.00 22.41 35 ARG B N 1
ATOM 2035 C CA . ARG B 1 35 ? -2.597 12.286 34.196 1.00 23.86 35 ARG B CA 1
ATOM 2036 C C . ARG B 1 35 ? -3.889 13.011 33.808 1.00 24.08 35 ARG B C 1
ATOM 2037 O O . ARG B 1 35 ? -4.980 12.601 34.189 1.00 24.96 35 ARG B O 1
ATOM 2045 N N . GLU B 1 36 ? -3.741 14.082 33.038 1.00 23.72 36 GLU B N 1
ATOM 2046 C CA . GLU B 1 36 ? -4.890 14.861 32.598 1.00 23.57 36 GLU B CA 1
ATOM 2047 C C . GLU B 1 36 ? -5.789 14.058 31.662 1.00 21.31 36 GLU B C 1
ATOM 2048 O O . GLU B 1 36 ? -7.013 14.105 31.765 1.00 21.10 36 GLU B O 1
ATOM 2054 N N . LEU B 1 37 ? -5.170 13.318 30.752 1.00 19.46 37 LEU B N 1
ATOM 2055 C CA . LEU B 1 37 ? -5.905 12.520 29.782 1.00 17.48 37 LEU B CA 1
ATOM 2056 C C . LEU B 1 37 ? -6.678 11.366 30.422 1.00 16.83 37 LEU B C 1
ATOM 2057 O O . LEU B 1 37 ? -7.825 11.102 30.058 1.00 16.25 37 LEU B O 1
ATOM 2062 N N . SER B 1 38 ? -6.057 10.677 31.374 1.00 15.47 38 SER B N 1
ATOM 2063 C CA . SER B 1 38 ? -6.727 9.561 32.037 1.00 17.18 38 SER B CA 1
ATOM 2064 C C . SER B 1 38 ? -7.924 10.065 32.836 1.00 16.79 38 SER B C 1
ATOM 2065 O O . SER B 1 38 ? -8.985 9.439 32.860 1.00 17.04 38 SER B O 1
ATOM 2068 N N . GLU B 1 39 ? -7.747 11.210 33.480 1.00 17.34 39 GLU B N 1
ATOM 2069 C CA . GLU B 1 39 ? -8.800 11.806 34.285 1.00 18.39 39 GLU B CA 1
ATOM 2070 C C . GLU B 1 39 ? -9.950 12.303 33.403 1.00 18.12 39 GLU B C 1
ATOM 2071 O O . GLU B 1 39 ? -11.122 12.218 33.774 1.00 19.71 39 GLU B O 1
ATOM 2077 N N . LEU B 1 40 ? -9.608 12.805 32.222 1.00 18.68 40 LEU B N 1
ATOM 2078 C CA . LEU B 1 40 ? -10.595 13.308 31.273 1.00 17.63 40 LEU B CA 1
ATOM 2079 C C . LEU B 1 40 ? -11.424 12.180 30.651 1.00 17.69 40 LEU B C 1
ATOM 2080 O O . LEU B 1 40 ? -12.634 12.302 30.475 1.00 19.07 40 LEU B O 1
ATOM 2085 N N . ILE B 1 41 ? -10.761 11.076 30.325 1.00 15.41 41 ILE B N 1
ATOM 2086 C CA . ILE B 1 41 ? -11.417 9.933 29.705 1.00 13.83 41 ILE B CA 1
ATOM 2087 C C . ILE B 1 41 ? -12.105 9.024 30.719 1.00 13.01 41 ILE B C 1
ATOM 2088 O O . ILE B 1 41 ? -13.147 8.433 30.435 1.00 15.20 41 ILE B O 1
ATOM 2093 N N . GLY B 1 42 ? -11.511 8.907 31.899 1.00 12.14 42 GLY B N 1
ATOM 2094 C CA . GLY B 1 42 ? -12.096 8.064 32.925 1.00 11.38 42 GLY B CA 1
ATOM 2095 C C . GLY B 1 42 ? -11.560 6.644 32.934 1.00 11.67 42 GLY B C 1
ATOM 2096 O O . GLY B 1 42 ? -12.305 5.697 33.180 1.00 12.73 42 GLY B O 1
ATOM 2097 N N . VAL B 1 43 ? -10.273 6.487 32.641 1.00 12.27 43 VAL B N 1
ATOM 2098 C CA . VAL B 1 43 ? -9.651 5.169 32.668 1.00 12.23 43 VAL B CA 1
ATOM 2099 C C . VAL B 1 43 ? -8.376 5.235 33.499 1.00 11.70 43 VAL B C 1
ATOM 2100 O O . VAL B 1 43 ? -7.847 6.320 33.763 1.00 12.20 43 VAL B O 1
ATOM 2104 N N . THR B 1 44 ? -7.891 4.073 33.926 1.00 13.35 44 THR B N 1
ATOM 2105 C CA . THR B 1 44 ? -6.674 4.022 34.723 1.00 13.68 44 THR B CA 1
ATOM 2106 C C . THR B 1 44 ? -5.483 4.384 33.846 1.00 13.86 44 THR B C 1
ATOM 2107 O O . THR B 1 44 ? -5.565 4.321 32.617 1.00 13.97 44 THR B O 1
ATOM 2111 N N . ARG B 1 45 ? -4.381 4.756 34.489 1.00 14.46 45 ARG B N 1
ATOM 2112 C CA . ARG B 1 45 ? -3.165 5.122 33.777 1.00 15.03 45 ARG B CA 1
ATOM 2113 C C . ARG B 1 45 ? -2.618 3.938 32.987 1.00 15.52 45 ARG B C 1
ATOM 2114 O O . ARG B 1 45 ? -2.088 4.114 31.894 1.00 15.13 45 ARG B O 1
ATOM 2122 N N . THR B 1 46 ? -2.748 2.731 33.532 1.00 16.46 46 THR B N 1
ATOM 2123 C CA . THR B 1 46 ? -2.262 1.551 32.822 1.00 16.69 46 THR B CA 1
ATOM 2124 C C . THR B 1 46 ? -3.112 1.298 31.576 1.00 15.78 46 THR B C 1
ATOM 2125 O O . THR B 1 46 ? -2.592 0.946 30.518 1.00 15.00 46 THR B O 1
ATOM 2129 N N . THR B 1 47 ? -4.421 1.488 31.692 1.00 14.73 47 THR B N 1
ATOM 2130 C CA . THR B 1 47 ? -5.296 1.298 30.542 1.00 15.18 47 THR B CA 1
ATOM 2131 C C . THR B 1 47 ? -4.938 2.338 29.487 1.00 14.01 47 THR B C 1
ATOM 2132 O O . THR B 1 47 ? -4.835 2.027 28.298 1.00 13.97 47 THR B O 1
ATOM 2136 N N . LEU B 1 48 ? -4.735 3.576 29.923 1.00 13.22 48 LEU B N 1
ATOM 2137 C CA . LEU B 1 48 ? -4.385 4.633 28.987 1.00 13.36 48 LEU B CA 1
ATOM 2138 C C . LEU B 1 48 ? -3.079 4.314 28.267 1.00 14.15 48 LEU B C 1
ATOM 2139 O O . LEU B 1 48 ? -2.997 4.455 27.050 1.00 14.19 48 LEU B O 1
ATOM 2144 N N . ARG B 1 49 ? -2.068 3.874 29.013 1.00 13.71 49 ARG B N 1
ATOM 2145 C CA . ARG B 1 49 ? -0.777 3.553 28.415 1.00 15.85 49 ARG B CA 1
ATOM 2146 C C . ARG B 1 49 ? -0.899 2.476 27.345 1.00 15.49 49 ARG B C 1
ATOM 2147 O O . ARG B 1 49 ? -0.277 2.572 26.287 1.00 15.53 49 ARG B O 1
ATOM 2155 N N . GLU B 1 50 ? -1.697 1.448 27.616 1.00 13.43 50 GLU B N 1
ATOM 2156 C CA . GLU B 1 50 ? -1.889 0.381 26.641 1.00 14.64 50 GLU B CA 1
ATOM 2157 C C . GLU B 1 50 ? -2.521 0.952 25.379 1.00 13.89 50 GLU B C 1
ATOM 2158 O O . GLU B 1 50 ? -2.117 0.619 24.266 1.00 13.55 50 GLU B O 1
ATOM 2164 N N . VAL B 1 51 ? -3.506 1.827 25.557 1.00 13.22 51 VAL B N 1
ATOM 2165 C CA . VAL B 1 51 ? -4.179 2.447 24.424 1.00 13.78 51 VAL B CA 1
ATOM 2166 C C . VAL B 1 51 ? -3.221 3.335 23.632 1.00 13.75 51 VAL B C 1
ATOM 2167 O O . VAL B 1 51 ? -3.211 3.297 22.403 1.00 13.02 51 VAL B O 1
ATOM 2171 N N . LEU B 1 52 ? -2.414 4.127 24.331 1.00 13.90 52 LEU B N 1
ATOM 2172 C CA . LEU B 1 52 ? -1.466 5.005 23.654 1.00 13.96 52 LEU B CA 1
ATOM 2173 C C . LEU B 1 52 ? -0.483 4.185 22.827 1.00 13.86 52 LEU B C 1
ATOM 2174 O O . LEU B 1 52 ? -0.146 4.558 21.706 1.00 13.95 52 LEU B O 1
ATOM 2179 N N . GLN B 1 53 ? -0.027 3.063 23.373 1.00 14.73 53 GLN B N 1
ATOM 2180 C CA . GLN B 1 53 ? 0.908 2.216 22.639 1.00 15.15 53 GLN B CA 1
ATOM 2181 C C . GLN B 1 53 ? 0.248 1.680 21.367 1.00 14.88 53 GLN B C 1
ATOM 2182 O O . GLN B 1 53 ? 0.881 1.613 20.310 1.00 14.87 53 GLN B O 1
ATOM 2188 N N . ARG B 1 54 ? -1.025 1.301 21.464 1.00 14.92 54 ARG B N 1
ATOM 2189 C CA . ARG B 1 54 ? -1.760 0.796 20.308 1.00 15.80 54 ARG B CA 1
ATOM 2190 C C . ARG B 1 54 ? -1.900 1.888 19.254 1.00 15.45 54 ARG B C 1
ATOM 2191 O O . ARG B 1 54 ? -1.664 1.656 18.070 1.00 14.78 54 ARG B O 1
ATOM 2199 N N . LEU B 1 55 ? -2.291 3.081 19.694 1.00 14.39 55 LEU B N 1
ATOM 2200 C CA . LEU B 1 55 ? -2.464 4.211 18.791 1.00 14.33 55 LEU B CA 1
ATOM 2201 C C . LEU B 1 55 ? -1.148 4.595 18.123 1.00 14.15 55 LEU B C 1
ATOM 2202 O O . LEU B 1 55 ? -1.129 4.998 16.961 1.00 14.85 55 LEU B O 1
ATOM 2207 N N . ALA B 1 56 ? -0.048 4.476 18.858 1.00 14.00 56 ALA B N 1
ATOM 2208 C CA . ALA B 1 56 ? 1.257 4.807 18.306 1.00 13.17 56 ALA B CA 1
ATOM 2209 C C . ALA B 1 56 ? 1.612 3.849 17.175 1.00 14.52 56 ALA B C 1
ATOM 2210 O O . ALA B 1 56 ? 2.107 4.265 16.127 1.00 15.46 56 ALA B O 1
ATOM 2212 N N . ARG B 1 57 ? 1.355 2.560 17.378 1.00 15.71 57 ARG B N 1
ATOM 2213 C CA . ARG B 1 57 ? 1.668 1.585 16.343 1.00 17.11 57 ARG B CA 1
ATOM 2214 C C . ARG B 1 57 ? 0.821 1.781 15.096 1.00 16.82 57 ARG B C 1
ATOM 2215 O O . ARG B 1 57 ? 1.233 1.404 13.998 1.00 19.74 57 ARG B O 1
ATOM 2223 N N . ASP B 1 58 ? -0.362 2.367 15.263 1.00 16.51 58 ASP B N 1
ATOM 2224 C CA . ASP B 1 58 ? -1.248 2.622 14.132 1.00 18.06 58 ASP B CA 1
ATOM 2225 C C . ASP B 1 58 ? -0.910 3.949 13.455 1.00 17.41 58 ASP B C 1
ATOM 2226 O O . ASP B 1 58 ? -1.497 4.298 12.431 1.00 17.27 58 ASP B O 1
ATOM 2231 N N . GLY B 1 59 ? 0.029 4.685 14.047 1.00 16.07 59 GLY B N 1
ATOM 2232 C CA . GLY B 1 59 ? 0.458 5.953 13.478 1.00 15.29 59 GLY B CA 1
ATOM 2233 C C . GLY B 1 59 ? -0.205 7.231 13.962 1.00 15.84 59 GLY B C 1
ATOM 2234 O O . GLY B 1 59 ? 0.170 8.320 13.520 1.00 15.47 59 GLY B O 1
ATOM 2235 N N . TRP B 1 60 ? -1.177 7.125 14.862 1.00 14.07 60 TRP B N 1
ATOM 2236 C CA . TRP B 1 60 ? -1.865 8.314 15.365 1.00 14.16 60 TRP B CA 1
ATOM 2237 C C . TRP B 1 60 ? -0.975 9.160 16.261 1.00 14.43 60 TRP B C 1
ATOM 2238 O O . TRP B 1 60 ? -1.118 10.383 16.311 1.00 14.17 60 TRP B O 1
ATOM 2249 N N . LEU B 1 61 ? -0.063 8.502 16.967 1.00 13.56 61 LEU B N 1
ATOM 2250 C CA . LEU B 1 61 ? 0.824 9.179 17.898 1.00 13.53 61 LEU B CA 1
ATOM 2251 C C . LEU B 1 61 ? 2.276 8.759 17.753 1.00 14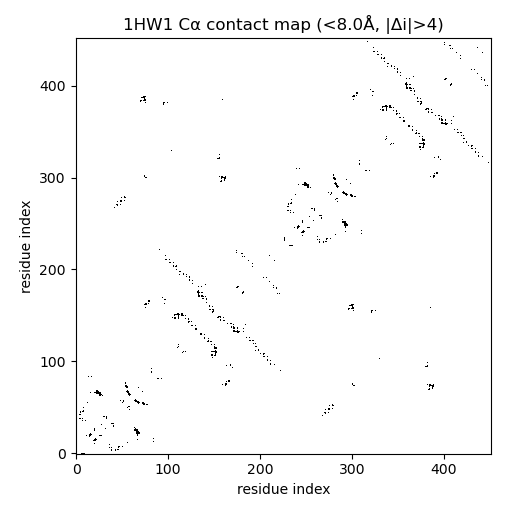.36 61 LEU B C 1
ATOM 2252 O O . LEU B 1 61 ? 2.582 7.694 17.211 1.00 17.08 61 LEU B O 1
ATOM 2257 N N . THR B 1 62 ? 3.165 9.608 18.253 1.00 15.83 62 THR B N 1
ATOM 2258 C CA . THR B 1 62 ? 4.591 9.314 18.265 1.00 18.41 62 THR B CA 1
ATOM 2259 C C . THR B 1 62 ? 5.004 9.424 19.725 1.00 17.91 62 THR B C 1
ATOM 2260 O O . THR B 1 62 ? 4.940 10.501 20.321 1.00 16.72 62 THR B O 1
ATOM 2264 N N . ILE B 1 63 ? 5.405 8.296 20.299 1.00 20.42 63 ILE B N 1
ATOM 2265 C CA . ILE B 1 63 ? 5.818 8.233 21.694 1.00 22.19 63 ILE B CA 1
ATOM 2266 C C . ILE B 1 63 ? 7.329 8.054 21.802 1.00 24.47 63 ILE B C 1
ATOM 2267 O O . ILE B 1 63 ? 7.909 7.201 21.134 1.00 24.86 63 ILE B O 1
ATOM 2272 N N . GLN B 1 64 ? 7.953 8.865 22.650 1.00 27.84 64 GLN B N 1
ATOM 2273 C CA . GLN B 1 64 ? 9.396 8.800 22.866 1.00 31.28 64 GLN B CA 1
ATOM 2274 C C . GLN B 1 64 ? 9.720 9.091 24.326 1.00 32.34 64 GLN B C 1
ATOM 2275 O O . GLN B 1 64 ? 9.217 10.056 24.902 1.00 32.97 64 GLN B O 1
ATOM 2281 N N . HIS B 1 65 ? 10.564 8.260 24.918 1.00 33.98 65 HIS B N 1
ATOM 2282 C CA . HIS B 1 65 ? 10.947 8.391 26.331 1.00 35.26 65 HIS B CA 1
ATOM 2283 C C . HIS B 1 65 ? 11.568 9.770 26.575 1.00 35.59 65 HIS B C 1
ATOM 2284 O O . HIS B 1 65 ? 12.426 10.232 25.832 1.00 36.38 65 HIS B O 1
ATOM 2291 N N . GLY B 1 66 ? 11.130 10.408 27.667 1.00 35.74 66 GLY B N 1
ATOM 2292 C CA . GLY B 1 66 ? 11.658 11.710 28.029 1.00 35.58 66 GLY B CA 1
ATOM 2293 C C . GLY B 1 66 ? 11.244 12.827 27.091 1.00 35.06 66 GLY B C 1
ATOM 2294 O O . GLY B 1 66 ? 11.898 13.868 27.028 1.00 35.31 66 GLY B O 1
ATOM 2295 N N . LYS B 1 67 ? 10.159 12.609 26.363 1.00 33.92 67 LYS B N 1
ATOM 2296 C CA . LYS B 1 67 ? 9.666 13.622 25.418 1.00 32.57 67 LYS B CA 1
ATOM 2297 C C . LYS B 1 67 ? 8.138 13.573 25.349 1.00 31.29 67 LYS B C 1
ATOM 2298 O O . LYS B 1 67 ? 7.537 12.508 25.461 1.00 31.65 67 LYS B O 1
ATOM 2304 N N . PRO B 1 68 ? 7.504 14.740 25.173 1.00 29.39 68 PRO B N 1
ATOM 2305 C CA . PRO B 1 68 ? 6.043 14.803 25.086 1.00 27.06 68 PRO B CA 1
ATOM 2306 C C . PRO B 1 68 ? 5.541 13.954 23.924 1.00 23.90 68 PRO B C 1
ATOM 2307 O O . PRO B 1 68 ? 6.207 13.848 22.896 1.00 23.37 68 PRO B O 1
ATOM 2311 N N . THR B 1 69 ? 4.371 13.347 24.091 1.00 22.03 69 THR B N 1
ATOM 2312 C CA . THR B 1 69 ? 3.793 12.521 23.041 1.00 19.15 69 THR B CA 1
ATOM 2313 C C . THR B 1 69 ? 3.169 13.436 21.999 1.00 18.48 69 THR B C 1
ATOM 2314 O O . THR B 1 69 ? 2.401 14.339 22.330 1.00 19.95 69 THR B O 1
ATOM 2318 N N . LYS B 1 70 ? 3.508 13.204 20.738 1.00 17.56 70 LYS B N 1
ATOM 2319 C CA . LYS B 1 70 ? 2.985 14.033 19.666 1.00 16.88 70 LYS B CA 1
ATOM 2320 C C . LYS B 1 70 ? 1.807 13.406 18.939 1.00 13.93 70 LYS B C 1
ATOM 2321 O O . LYS B 1 70 ? 1.732 12.186 18.773 1.00 13.38 70 LYS B O 1
ATOM 2327 N N . VAL B 1 71 ? 0.875 14.259 18.532 1.00 11.67 71 VAL B N 1
ATOM 2328 C CA . VAL B 1 71 ? -0.281 13.825 17.763 1.00 12.12 71 VAL B CA 1
ATOM 2329 C C . VAL B 1 71 ? 0.208 13.995 16.332 1.00 13.84 71 VAL B C 1
ATOM 2330 O O . VAL B 1 71 ? 0.503 15.113 15.893 1.00 13.59 71 VAL B O 1
ATOM 2334 N N . ASN B 1 72 ? 0.313 12.887 15.609 1.00 15.11 72 ASN B N 1
ATOM 2335 C CA . ASN B 1 72 ? 0.819 12.932 14.245 1.00 17.67 72 ASN B CA 1
ATOM 2336 C C . ASN B 1 72 ? -0.193 13.301 13.188 1.00 18.22 72 ASN B C 1
ATOM 2337 O O . ASN B 1 72 ? -1.398 13.315 13.420 1.00 18.76 72 ASN B O 1
ATOM 2342 N N . ASN B 1 73 ? 0.335 13.600 12.008 1.00 20.94 73 ASN B N 1
ATOM 2343 C CA . ASN B 1 73 ? -0.500 13.865 10.855 1.00 21.46 73 ASN B CA 1
ATOM 2344 C C . ASN B 1 73 ? -0.588 12.438 10.327 1.00 19.90 73 ASN B C 1
ATOM 2345 O O . ASN B 1 73 ? 0.315 11.964 9.637 1.00 21.53 73 ASN B O 1
ATOM 2350 N N . PHE B 1 74 ? -1.656 11.749 10.706 1.00 20.02 74 PHE B N 1
ATOM 2351 C CA . PHE B 1 74 ? -1.857 10.358 10.320 1.00 19.74 74 PHE B CA 1
ATOM 2352 C C . PHE B 1 74 ? -1.803 10.099 8.818 1.00 17.97 74 PHE B C 1
ATOM 2353 O O . PHE B 1 74 ? -1.543 8.977 8.389 1.00 14.40 74 PHE B O 1
ATOM 2361 N N . TRP B 1 75 ? -2.041 11.125 8.009 1.00 15.89 75 TRP B N 1
ATOM 2362 C CA . TRP B 1 75 ? -1.963 10.923 6.567 1.00 15.87 75 TRP B CA 1
ATOM 2363 C C . TRP B 1 75 ? -0.501 10.759 6.173 1.00 15.57 75 TRP B C 1
ATOM 2364 O O . TRP B 1 75 ? -0.190 10.362 5.052 1.00 14.46 75 TRP B O 1
ATOM 2375 N N . GLU B 1 76 ? 0.400 11.066 7.099 1.00 17.14 76 GLU B N 1
ATOM 2376 C CA . GLU B 1 76 ? 1.825 10.931 6.828 1.00 17.84 76 GLU B CA 1
ATOM 2377 C C . GLU B 1 76 ? 2.440 9.742 7.563 1.00 17.35 76 GLU B C 1
ATOM 2378 O O . GLU B 1 76 ? 3.445 9.183 7.128 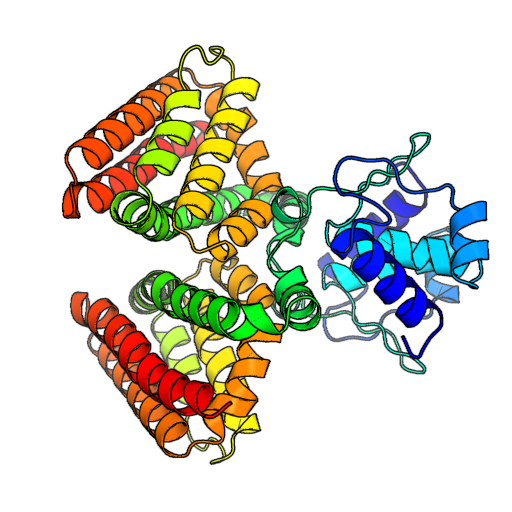1.00 19.05 76 GLU B O 1
ATOM 2384 N N . THR B 1 77 ? 1.813 9.336 8.660 1.00 15.77 77 THR B N 1
ATOM 2385 C CA . THR B 1 77 ? 2.353 8.263 9.482 1.00 14.98 77 THR B CA 1
ATOM 2386 C C . THR B 1 77 ? 1.588 6.943 9.537 1.00 15.03 77 THR B C 1
ATOM 2387 O O . THR B 1 77 ? 2.129 5.939 10.005 1.00 17.06 77 THR B O 1
ATOM 2391 N N . SER B 1 78 ? 0.340 6.935 9.083 1.00 13.00 78 SER B N 1
ATOM 2392 C CA . SER B 1 78 ? -0.458 5.714 9.134 1.00 13.82 78 SER B CA 1
ATOM 2393 C C . SER B 1 78 ? -0.485 4.945 7.826 1.00 13.59 78 SER B C 1
ATOM 2394 O O . SER B 1 78 ? -0.334 5.520 6.752 1.00 14.19 78 SER B O 1
ATOM 2397 N N . GLY B 1 79 ? -0.688 3.637 7.934 1.00 13.45 79 GLY B N 1
ATOM 2398 C CA . GLY B 1 79 ? -0.751 2.797 6.754 1.00 13.39 79 GLY B CA 1
ATOM 2399 C C . GLY B 1 79 ? -2.175 2.337 6.501 1.00 13.31 79 GLY B C 1
ATOM 2400 O O . GLY B 1 79 ? -3.134 2.926 7.006 1.00 13.66 79 GLY B O 1
ATOM 2401 N N . LEU B 1 80 ? -2.315 1.270 5.722 1.00 12.00 80 LEU B N 1
ATOM 2402 C CA . LEU B 1 80 ? -3.626 0.731 5.387 1.00 11.52 80 LEU B CA 1
ATOM 2403 C C . LEU B 1 80 ? -4.445 0.319 6.611 1.00 12.37 80 LEU B C 1
ATOM 2404 O O . LEU B 1 80 ? -5.664 0.185 6.530 1.00 12.98 80 LEU B O 1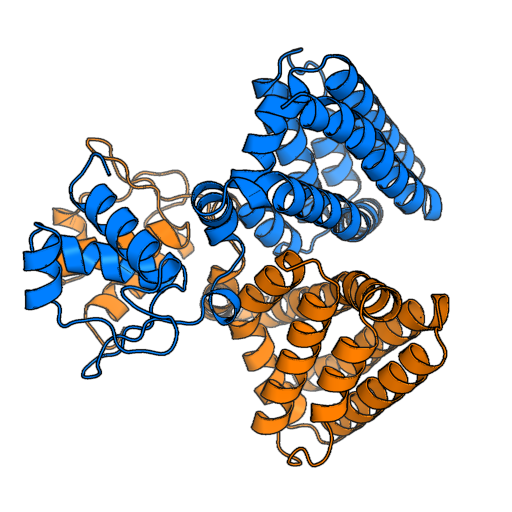
ATOM 2409 N N . ASN B 1 81 ? -3.774 0.134 7.744 1.00 13.78 81 ASN B N 1
ATOM 2410 C CA . ASN B 1 81 ? -4.450 -0.272 8.968 1.00 15.72 81 ASN B CA 1
ATOM 2411 C C . ASN B 1 81 ? -5.549 0.677 9.421 1.00 15.92 81 ASN B C 1
ATOM 2412 O O . ASN B 1 81 ? -6.458 0.268 10.144 1.00 18.17 81 ASN B O 1
ATOM 2417 N N . ILE B 1 82 ? -5.488 1.938 9.004 1.00 14.08 82 ILE B N 1
ATOM 2418 C CA . ILE B 1 82 ? -6.507 2.889 9.432 1.00 14.98 82 ILE B CA 1
ATOM 2419 C C . ILE B 1 82 ? -7.737 3.007 8.535 1.00 14.53 82 ILE B C 1
ATOM 2420 O O . ILE B 1 82 ? -8.648 3.772 8.840 1.00 13.88 82 ILE B O 1
ATOM 2425 N N . LEU B 1 83 ? -7.784 2.242 7.448 1.00 13.83 83 LEU B N 1
ATOM 2426 C CA . LEU B 1 83 ? -8.922 2.320 6.532 1.00 13.18 83 LEU B CA 1
ATOM 2427 C C . LEU B 1 83 ? -10.284 2.151 7.194 1.00 14.00 83 LEU B C 1
ATOM 2428 O O . LEU B 1 83 ? -11.213 2.917 6.922 1.00 13.43 83 LEU B O 1
ATOM 2433 N N . GLU B 1 84 ? -10.411 1.142 8.046 1.00 14.98 84 GLU B N 1
ATOM 2434 C CA . GLU B 1 84 ? -11.677 0.899 8.717 1.00 17.40 84 GLU B CA 1
ATOM 2435 C C . GLU B 1 84 ? -12.043 2.040 9.651 1.00 17.47 84 GLU B C 1
ATOM 2436 O O . GLU B 1 84 ? -13.213 2.398 9.776 1.00 17.32 84 GLU B O 1
ATOM 2442 N N . THR B 1 85 ? -11.039 2.620 10.298 1.00 16.75 85 THR B N 1
ATOM 2443 C CA . THR B 1 85 ? -11.283 3.732 11.203 1.00 16.64 85 THR B CA 1
ATOM 2444 C C . THR B 1 85 ? -11.716 4.966 10.414 1.00 16.34 85 THR B C 1
ATOM 2445 O O . THR B 1 85 ? -12.605 5.702 10.841 1.00 17.31 85 THR B O 1
ATOM 2449 N N . LEU B 1 86 ? -11.092 5.197 9.261 1.00 15.31 86 LEU B N 1
ATOM 2450 C CA . LEU B 1 86 ? -11.454 6.341 8.431 1.00 16.02 86 LEU B CA 1
ATOM 2451 C C . LEU B 1 86 ? -12.913 6.230 7.995 1.00 16.26 86 LEU B C 1
ATOM 2452 O O . LEU B 1 86 ? -13.634 7.227 7.943 1.00 17.62 86 LEU B O 1
ATOM 2457 N N . ALA B 1 87 ? -13.343 5.013 7.679 1.00 16.48 87 ALA B N 1
ATOM 2458 C CA . ALA B 1 87 ? -14.714 4.784 7.240 1.00 17.82 87 ALA B CA 1
ATOM 2459 C C . ALA B 1 87 ? -15.707 5.101 8.350 1.00 18.61 87 ALA B C 1
ATOM 2460 O O . ALA B 1 87 ? -16.811 5.582 8.091 1.00 20.83 87 ALA B O 1
ATOM 2462 N N . ARG B 1 88 ? -15.309 4.837 9.588 1.00 18.72 88 ARG B N 1
ATOM 2463 C CA . ARG B 1 88 ? -16.177 5.092 10.734 1.00 19.76 88 ARG B CA 1
ATOM 2464 C C . ARG B 1 88 ? -16.187 6.563 11.146 1.00 20.63 88 ARG B C 1
ATOM 2465 O O . ARG B 1 88 ? -17.191 7.064 11.655 1.00 20.24 88 ARG B O 1
ATOM 2473 N N . LEU B 1 89 ? -15.074 7.253 10.914 1.00 19.01 89 LEU B N 1
ATOM 2474 C CA . LEU B 1 89 ? -14.945 8.662 11.283 1.00 18.60 89 LEU B CA 1
ATOM 2475 C C . LEU B 1 89 ? -15.620 9.649 10.344 1.00 20.24 89 LEU B C 1
ATOM 2476 O O . LEU B 1 89 ? -16.094 10.700 10.777 1.00 21.47 89 LEU B O 1
ATOM 2481 N N . ASP B 1 90 ? -15.659 9.318 9.059 1.00 20.65 90 ASP B N 1
ATOM 2482 C CA . ASP B 1 90 ? -16.245 10.211 8.070 1.00 21.88 90 ASP B CA 1
ATOM 2483 C C . ASP B 1 90 ? -17.235 9.468 7.180 1.00 22.23 90 ASP B C 1
ATOM 2484 O O . ASP B 1 90 ? -16.902 9.077 6.061 1.00 22.62 90 ASP B O 1
ATOM 2489 N N . HIS B 1 91 ? -18.454 9.288 7.679 1.00 22.75 91 HIS B N 1
ATOM 2490 C CA . HIS B 1 91 ? -19.492 8.584 6.936 1.00 23.36 91 HIS B CA 1
ATOM 2491 C C . HIS B 1 91 ? -19.788 9.210 5.577 1.00 23.57 91 HIS B C 1
ATOM 2492 O O . HIS B 1 91 ? -19.984 8.501 4.592 1.00 22.95 91 HIS B O 1
ATOM 2499 N N . GLU B 1 92 ? -19.817 10.537 5.523 1.00 23.87 92 GLU B N 1
ATOM 2500 C CA . GLU B 1 92 ? -20.107 11.236 4.276 1.00 24.84 92 GLU B CA 1
ATOM 2501 C C . GLU B 1 92 ? -19.081 10.976 3.179 1.00 24.36 92 GLU B C 1
ATOM 2502 O O . GLU B 1 92 ? -19.400 11.061 1.992 1.00 25.61 92 GLU B O 1
ATOM 2508 N N . SER B 1 93 ? -17.852 10.655 3.574 1.00 22.10 93 SER B N 1
ATOM 2509 C CA . SER B 1 93 ? -16.788 10.396 2.611 1.00 21.88 93 SER B CA 1
ATOM 2510 C C . SER B 1 93 ? -16.601 8.912 2.318 1.00 20.19 93 SER B C 1
ATOM 2511 O O . SER B 1 93 ? -15.738 8.543 1.520 1.00 20.31 93 SER B O 1
ATOM 2514 N N . VAL B 1 94 ? -17.407 8.066 2.952 1.00 19.64 94 VAL B N 1
ATOM 2515 C CA . VAL B 1 94 ? -17.298 6.622 2.748 1.00 18.39 94 VAL B CA 1
ATOM 2516 C C . VAL B 1 94 ? -17.457 6.183 1.291 1.00 18.03 94 VAL B C 1
ATOM 2517 O O . VAL B 1 94 ? -16.694 5.349 0.807 1.00 15.70 94 VAL B O 1
ATOM 2521 N N . PRO B 1 95 ? -18.448 6.730 0.569 1.00 17.56 95 PRO B N 1
ATOM 2522 C CA . PRO B 1 95 ? -18.605 6.313 -0.828 1.00 16.98 95 PRO B CA 1
ATOM 2523 C C . PRO B 1 95 ? -17.324 6.491 -1.646 1.00 16.54 95 PRO B C 1
ATOM 2524 O O . PRO B 1 95 ? -16.944 5.608 -2.416 1.00 16.11 95 PRO B O 1
ATOM 2528 N N . GLN B 1 96 ? -16.656 7.628 -1.476 1.00 14.73 96 GLN B N 1
ATOM 2529 C CA . GLN B 1 96 ? -15.424 7.893 -2.210 1.00 15.29 96 GLN B CA 1
ATOM 2530 C C . GLN B 1 96 ? -14.283 6.992 -1.742 1.00 14.67 96 GLN B C 1
ATOM 2531 O O . GLN B 1 96 ? -13.459 6.558 -2.548 1.00 14.98 96 GLN B O 1
ATOM 2537 N N . LEU B 1 97 ? -14.231 6.728 -0.440 1.00 14.33 97 LEU B N 1
ATOM 2538 C CA . LEU B 1 97 ? -13.189 5.875 0.121 1.00 13.69 97 LEU B CA 1
ATOM 2539 C C . LEU B 1 97 ? -13.312 4.478 -0.475 1.00 13.07 97 LEU B C 1
ATOM 2540 O O . LEU B 1 97 ? -12.313 3.859 -0.853 1.00 13.11 97 LEU B O 1
ATOM 2545 N N . ILE B 1 98 ? -14.544 3.985 -0.554 1.00 13.99 98 ILE B N 1
ATOM 2546 C CA . ILE B 1 98 ? -14.800 2.665 -1.117 1.00 13.01 98 ILE B CA 1
ATOM 2547 C C . ILE B 1 98 ? -14.378 2.630 -2.585 1.00 13.73 98 ILE B C 1
ATOM 2548 O O . ILE B 1 98 ? -13.693 1.704 -3.013 1.00 12.38 98 ILE B O 1
ATOM 2553 N N . ASP B 1 99 ? -14.773 3.639 -3.359 1.00 12.66 99 ASP B N 1
ATOM 2554 C CA . ASP B 1 99 ? -14.389 3.675 -4.765 1.00 12.91 99 ASP B CA 1
ATOM 2555 C C . ASP B 1 99 ? -12.870 3.656 -4.893 1.00 12.44 99 ASP B C 1
ATOM 2556 O O . ASP B 1 99 ? -12.316 2.983 -5.765 1.00 12.28 99 ASP B O 1
ATOM 2561 N N . ASN B 1 100 ? -12.193 4.400 -4.024 1.00 12.22 100 ASN B N 1
ATOM 2562 C CA . ASN B 1 100 ? -10.739 4.448 -4.076 1.00 11.42 100 ASN B CA 1
ATOM 2563 C C . ASN B 1 100 ? -10.109 3.094 -3.772 1.00 9.95 100 ASN B C 1
ATOM 2564 O O . ASN B 1 100 ? -9.143 2.698 -4.428 1.00 10.19 100 ASN B O 1
ATOM 2569 N N . LEU B 1 101 ? -10.651 2.389 -2.783 1.00 10.50 101 LEU B N 1
ATOM 2570 C CA . LEU B 1 101 ? -10.112 1.082 -2.415 1.00 9.53 101 LEU B CA 1
ATOM 2571 C C . LEU B 1 101 ? -10.328 0.062 -3.530 1.00 10.61 101 LEU B C 1
ATOM 2572 O O . LEU B 1 101 ? -9.449 -0.752 -3.809 1.00 10.92 101 LEU B O 1
ATOM 2577 N N . LEU B 1 102 ? -11.496 0.104 -4.163 1.00 11.68 102 LEU B N 1
ATOM 2578 C CA . LEU B 1 102 ? -11.777 -0.823 -5.252 1.00 11.34 102 LEU B CA 1
ATOM 2579 C C . LEU B 1 102 ? -10.835 -0.550 -6.422 1.00 11.35 102 LEU B C 1
ATOM 2580 O O . LEU B 1 102 ? -10.361 -1.480 -7.075 1.00 11.04 102 LEU B O 1
ATOM 2585 N N . SER B 1 103 ? -10.551 0.725 -6.681 1.00 10.53 103 SER B N 1
ATOM 2586 C CA . SER B 1 103 ? -9.654 1.092 -7.772 1.00 9.76 103 SER B CA 1
ATOM 2587 C C . SER B 1 103 ? -8.244 0.576 -7.498 1.00 9.52 103 SER B C 1
ATOM 2588 O O . SER B 1 103 ? -7.550 0.109 -8.402 1.00 10.12 103 SER B O 1
ATOM 2591 N N . VAL B 1 104 ? -7.816 0.678 -6.244 1.00 10.10 104 VAL B N 1
ATOM 2592 C CA . VAL B 1 104 ? -6.501 0.181 -5.865 1.00 10.19 104 VAL B CA 1
ATOM 2593 C C . VAL B 1 104 ? -6.460 -1.332 -6.087 1.00 9.00 104 VAL B C 1
ATOM 2594 O O . VAL B 1 104 ? -5.506 -1.853 -6.662 1.00 10.26 104 VAL B O 1
ATOM 2598 N N . ARG B 1 105 ? -7.499 -2.034 -5.648 1.00 9.84 105 ARG B N 1
ATOM 2599 C CA . ARG B 1 105 ? -7.528 -3.482 -5.834 1.00 9.16 105 ARG B CA 1
ATOM 2600 C C . ARG B 1 105 ? -7.398 -3.822 -7.314 1.00 10.37 105 ARG B C 1
ATOM 2601 O O . ARG B 1 105 ? -6.591 -4.660 -7.700 1.00 10.03 105 ARG B O 1
ATOM 2609 N N . THR B 1 106 ? -8.191 -3.161 -8.144 1.00 9.36 106 THR B N 1
ATOM 2610 C CA . THR B 1 106 ? -8.154 -3.420 -9.574 1.00 9.61 106 THR B CA 1
ATOM 2611 C C . THR B 1 106 ? -6.786 -3.172 -10.189 1.00 9.47 106 THR B C 1
ATOM 2612 O O . THR B 1 106 ? -6.198 -4.053 -10.818 1.00 9.35 106 THR B O 1
ATOM 2616 N N . ASN B 1 107 ? -6.266 -1.968 -9.997 1.00 9.51 107 ASN B N 1
ATOM 2617 C CA . ASN B 1 107 ? -5.000 -1.620 -10.611 1.00 10.30 107 ASN B CA 1
ATOM 2618 C C . ASN B 1 107 ? -3.768 -2.333 -10.081 1.00 9.36 107 ASN B C 1
ATOM 2619 O O . ASN B 1 107 ? -2.901 -2.722 -10.866 1.00 9.63 107 ASN B O 1
ATOM 2624 N N . ILE B 1 108 ? -3.676 -2.531 -8.772 1.00 10.23 108 ILE B N 1
ATOM 2625 C CA . ILE B 1 108 ? -2.516 -3.241 -8.259 1.00 8.93 108 ILE B CA 1
ATOM 2626 C C . ILE B 1 108 ? -2.607 -4.720 -8.654 1.00 9.96 108 ILE B C 1
ATOM 2627 O O . ILE B 1 108 ? -1.588 -5.355 -8.924 1.00 8.43 108 ILE B O 1
ATOM 2632 N N . SER B 1 109 ? -3.821 -5.265 -8.738 1.00 8.64 109 SER B N 1
ATOM 2633 C CA . SER B 1 109 ? -3.945 -6.673 -9.114 1.00 8.84 109 SER B CA 1
ATOM 2634 C C . SER B 1 109 ? -3.534 -6.915 -10.569 1.00 9.12 109 SER B C 1
ATOM 2635 O O . SER B 1 109 ? -3.115 -8.020 -10.912 1.00 9.73 109 SER B O 1
ATOM 2638 N N . THR B 1 110 ? -3.631 -5.904 -11.433 1.00 9.41 110 THR B N 1
ATOM 2639 C CA . THR B 1 110 ? -3.200 -6.127 -12.815 1.00 9.64 110 THR B CA 1
ATOM 2640 C C . THR B 1 110 ? -1.723 -6.507 -12.796 1.00 11.28 110 THR B C 1
ATOM 2641 O O . THR B 1 110 ? -1.264 -7.306 -13.612 1.00 13.42 110 THR B O 1
ATOM 2645 N N . ILE B 1 111 ? -0.989 -5.944 -11.843 1.00 10.83 111 ILE B N 1
ATOM 2646 C CA . ILE B 1 111 ? 0.437 -6.214 -11.722 1.00 10.83 111 ILE B CA 1
ATOM 2647 C C . ILE B 1 111 ? 0.719 -7.609 -11.185 1.00 10.42 111 ILE B C 1
ATOM 2648 O O . ILE B 1 111 ? 1.395 -8.409 -11.841 1.00 11.03 111 ILE B O 1
ATOM 2653 N N . PHE B 1 112 ? 0.201 -7.916 -10.000 1.00 9.61 112 PHE B N 1
ATOM 2654 C CA . PHE B 1 112 ? 0.511 -9.214 -9.436 1.00 10.12 112 PHE B CA 1
ATOM 2655 C C . PHE B 1 112 ? -0.163 -10.407 -10.087 1.00 9.59 112 PHE B C 1
ATOM 2656 O O . PHE B 1 112 ? 0.360 -11.519 -10.006 1.00 11.37 112 PHE B O 1
ATOM 2664 N N . ILE B 1 113 ? -1.293 -10.199 -10.759 1.00 9.86 113 ILE B N 1
ATOM 2665 C CA . ILE B 1 113 ? -1.933 -11.324 -11.432 1.00 9.11 113 ILE B CA 1
ATOM 2666 C C . ILE B 1 113 ? -1.093 -11.680 -12.656 1.00 9.74 113 ILE B C 1
ATOM 2667 O O . ILE B 1 113 ? -0.858 -12.855 -12.926 1.00 10.16 113 ILE B O 1
ATOM 2672 N N . ARG B 1 114 ? -0.625 -10.672 -13.385 1.00 9.68 114 ARG B N 1
ATOM 2673 C CA . ARG B 1 114 ? 0.225 -10.920 -14.548 1.00 10.50 114 ARG B CA 1
ATOM 2674 C C . ARG B 1 114 ? 1.491 -11.661 -14.101 1.00 11.81 114 ARG B C 1
ATOM 2675 O O . ARG B 1 114 ? 1.891 -12.651 -14.715 1.00 11.66 114 ARG B O 1
ATOM 2683 N N . THR B 1 115 ? 2.115 -11.185 -13.028 1.00 11.00 115 THR B N 1
ATOM 2684 C CA . THR B 1 115 ? 3.333 -11.813 -12.531 1.00 10.97 115 THR B CA 1
ATOM 2685 C C . THR B 1 115 ? 3.085 -13.247 -12.054 1.00 11.04 115 THR B C 1
ATOM 2686 O O . THR B 1 115 ? 3.884 -14.145 -12.330 1.00 11.88 115 THR B O 1
ATOM 2690 N N . ALA B 1 116 ? 1.983 -13.464 -11.344 1.00 11.00 116 ALA B N 1
ATOM 2691 C CA . ALA B 1 116 ? 1.653 -14.804 -10.861 1.00 10.85 116 ALA B CA 1
ATOM 2692 C C . ALA B 1 116 ? 1.494 -15.782 -12.030 1.00 11.45 116 ALA B C 1
ATOM 2693 O O . ALA B 1 116 ? 1.998 -16.905 -11.982 1.00 11.72 116 ALA B O 1
ATOM 2695 N N . PHE B 1 117 ? 0.792 -15.361 -13.077 1.00 10.36 117 PHE B N 1
ATOM 2696 C CA . PHE B 1 117 ? 0.573 -16.225 -14.237 1.00 10.95 117 PHE B CA 1
ATOM 2697 C C . PHE B 1 117 ? 1.874 -16.593 -14.944 1.00 12.28 117 PHE B C 1
ATOM 2698 O O . PHE B 1 117 ? 1.993 -17.677 -15.518 1.00 12.80 117 PHE B O 1
ATOM 2706 N N . ARG B 1 118 ? 2.850 -15.692 -14.897 1.00 11.70 118 ARG B N 1
ATOM 2707 C CA . ARG B 1 118 ? 4.140 -15.931 -15.540 1.00 14.20 118 ARG B CA 1
ATOM 2708 C C . ARG B 1 118 ? 5.101 -16.746 -14.677 1.00 14.99 118 ARG B C 1
ATOM 2709 O O . ARG B 1 118 ? 5.752 -17.673 -15.167 1.00 18.78 118 ARG B O 1
ATOM 2717 N N . GLN B 1 119 ? 5.175 -16.406 -13.395 1.00 15.06 119 GLN B N 1
ATOM 2718 C CA . GLN B 1 119 ? 6.098 -17.062 -12.471 1.00 16.08 119 GLN B CA 1
ATOM 2719 C C . GLN B 1 119 ? 5.614 -18.303 -11.733 1.00 15.27 119 GLN B C 1
ATOM 2720 O O . GLN B 1 119 ? 6.393 -19.233 -11.511 1.00 16.72 119 GLN B O 1
ATOM 2726 N N . HIS B 1 120 ? 4.347 -18.321 -11.335 1.00 13.79 120 HIS B N 1
ATOM 2727 C CA . HIS B 1 120 ? 3.814 -19.460 -10.599 1.00 11.93 120 HIS B CA 1
ATOM 2728 C C . HIS B 1 120 ? 2.384 -19.782 -11.000 1.00 11.09 120 HIS B C 1
ATOM 2729 O O . HIS B 1 120 ? 1.470 -19.719 -10.180 1.00 10.88 120 HIS B O 1
ATOM 2736 N N . PRO B 1 121 ? 2.177 -20.146 -12.273 1.00 12.29 121 PRO B N 1
ATOM 2737 C CA . PRO B 1 121 ? 0.828 -20.471 -12.735 1.00 12.11 121 PRO B CA 1
ATOM 2738 C C . PRO B 1 121 ? 0.170 -21.602 -11.956 1.00 12.67 121 PRO B C 1
ATOM 2739 O O . PRO B 1 121 ? -1.048 -21.611 -11.792 1.00 12.86 121 PRO B O 1
ATOM 2743 N N . ASP B 1 122 ? 0.965 -22.549 -11.459 1.00 13.52 122 ASP B N 1
ATOM 2744 C CA . ASP B 1 122 ? 0.389 -23.644 -10.685 1.00 14.90 122 ASP B CA 1
ATOM 2745 C C . ASP B 1 122 ? -0.273 -23.098 -9.419 1.00 13.75 122 ASP B C 1
ATOM 2746 O O . ASP B 1 122 ? -1.396 -23.478 -9.086 1.00 13.02 122 ASP B O 1
ATOM 2751 N N . LYS B 1 123 ? 0.407 -22.186 -8.733 1.00 13.21 123 LYS B N 1
ATOM 2752 C CA . LYS B 1 123 ? -0.146 -21.584 -7.524 1.00 13.40 123 LYS B CA 1
ATOM 2753 C C . LYS B 1 123 ? -1.361 -20.723 -7.862 1.00 12.30 123 LYS B C 1
ATOM 2754 O O . LYS B 1 123 ? -2.354 -20.717 -7.128 1.00 12.59 123 LYS B O 1
ATOM 2760 N N . ALA B 1 124 ? -1.289 -20.001 -8.978 1.00 11.89 124 ALA B N 1
ATOM 2761 C CA . ALA B 1 124 ? -2.406 -19.162 -9.395 1.00 11.55 124 ALA B CA 1
ATOM 2762 C C . ALA B 1 124 ? -3.641 -20.022 -9.656 1.00 10.27 124 ALA B C 1
ATOM 2763 O O . ALA B 1 124 ? -4.754 -19.654 -9.278 1.00 11.66 124 ALA B O 1
ATOM 2765 N N . GLN B 1 125 ? -3.443 -21.168 -10.306 1.00 12.40 125 GLN B N 1
ATOM 2766 C CA . GLN B 1 125 ? -4.553 -22.065 -10.607 1.00 12.58 125 GLN B CA 1
ATOM 2767 C C . GLN B 1 125 ? -5.166 -22.654 -9.339 1.00 11.29 125 GLN B C 1
ATOM 2768 O O . GLN B 1 125 ? -6.382 -22.796 -9.238 1.00 12.58 125 GLN B O 1
ATOM 2774 N N . GLU B 1 126 ? -4.323 -22.994 -8.371 1.00 11.87 126 GLU B N 1
ATOM 2775 C CA . GLU B 1 126 ? -4.819 -23.548 -7.119 1.00 13.54 126 GLU B CA 1
ATOM 2776 C C . GLU B 1 126 ? -5.722 -22.529 -6.435 1.00 13.49 126 GLU B C 1
ATOM 2777 O O . GLU B 1 126 ? -6.797 -22.868 -5.944 1.00 15.65 126 GLU B O 1
ATOM 2783 N N . VAL B 1 127 ? -5.280 -21.276 -6.416 1.00 12.80 127 VAL B N 1
ATOM 2784 C CA . VAL B 1 127 ? -6.051 -20.210 -5.799 1.00 13.11 127 VAL B CA 1
ATOM 2785 C C . VAL B 1 127 ? -7.397 -20.031 -6.502 1.00 12.50 127 VAL B C 1
ATOM 2786 O O . VAL B 1 127 ? -8.445 -19.992 -5.860 1.00 12.52 127 VAL B O 1
ATOM 2790 N N . LEU B 1 128 ? -7.370 -19.932 -7.826 1.00 12.09 128 LEU B N 1
ATOM 2791 C CA . LEU B 1 128 ? -8.599 -19.742 -8.587 1.00 12.53 128 LEU B CA 1
ATOM 2792 C C . LEU B 1 128 ? -9.582 -20.907 -8.453 1.00 13.00 128 LEU B C 1
ATOM 2793 O O . LEU B 1 128 ? -10.800 -20.707 -8.488 1.00 13.35 128 LEU B O 1
ATOM 2798 N N . ALA B 1 129 ? -9.055 -22.115 -8.280 1.00 13.28 129 ALA B N 1
ATOM 2799 C CA . ALA B 1 129 ? -9.897 -23.300 -8.144 1.00 14.63 129 ALA B CA 1
ATOM 2800 C C . ALA B 1 129 ? -10.711 -23.330 -6.852 1.00 15.76 129 ALA B C 1
ATOM 2801 O O . ALA B 1 129 ? -11.638 -24.130 -6.722 1.00 16.61 129 ALA B O 1
ATOM 2803 N N . THR B 1 130 ? -10.378 -22.468 -5.894 1.00 14.59 130 THR B N 1
ATOM 2804 C CA . THR B 1 130 ? -11.123 -22.452 -4.639 1.00 15.67 130 THR B CA 1
ATOM 2805 C C . THR B 1 130 ? -12.536 -21.917 -4.837 1.00 15.89 130 THR B C 1
ATOM 2806 O O . THR B 1 130 ? -13.376 -22.025 -3.945 1.00 17.15 130 THR B O 1
ATOM 2810 N N . ALA B 1 131 ? -12.801 -21.346 -6.008 1.00 16.35 131 ALA B N 1
ATOM 2811 C CA . ALA B 1 131 ? -14.124 -20.814 -6.304 1.00 18.78 131 ALA B CA 1
ATOM 2812 C C . ALA B 1 131 ? -15.097 -21.964 -6.539 1.00 20.50 131 ALA B C 1
ATOM 2813 O O . ALA B 1 131 ? -16.314 -21.780 -6.500 1.00 21.51 131 ALA B O 1
ATOM 2815 N N . ASN B 1 132 ? -14.557 -23.153 -6.781 1.00 21.21 132 ASN B N 1
ATOM 2816 C CA . ASN B 1 132 ? -15.398 -24.317 -7.023 1.00 22.85 132 ASN B CA 1
ATOM 2817 C C . ASN B 1 132 ? -16.186 -24.697 -5.775 1.00 22.63 132 ASN B C 1
ATOM 2818 O O . ASN B 1 132 ? -15.642 -24.753 -4.670 1.00 22.67 132 ASN B O 1
ATOM 2823 N N . GLU B 1 133 ? -17.476 -24.947 -5.967 1.00 22.10 133 GLU B N 1
ATOM 2824 C CA . GLU B 1 133 ? -18.372 -25.337 -4.886 1.00 21.33 133 GLU B CA 1
ATOM 2825 C C . GLU B 1 133 ? -18.666 -24.241 -3.866 1.00 20.36 133 GLU B C 1
ATOM 2826 O O . GLU B 1 133 ? -19.288 -24.505 -2.839 1.00 19.41 133 GLU B O 1
ATOM 2832 N N . VAL B 1 134 ? -18.237 -23.012 -4.145 1.00 18.94 134 VAL B N 1
ATOM 2833 C CA . VAL B 1 134 ? -18.479 -21.910 -3.219 1.00 18.66 134 VAL B CA 1
ATOM 2834 C C . VAL B 1 134 ? -19.977 -21.741 -2.970 1.00 17.14 134 VAL B C 1
ATOM 2835 O O . VAL B 1 134 ? -20.784 -21.870 -3.891 1.00 17.76 134 VAL B O 1
ATOM 2839 N N . ALA B 1 135 ? -20.340 -21.465 -1.721 1.00 16.64 135 ALA B N 1
ATOM 2840 C CA . ALA B 1 135 ? -21.742 -21.276 -1.353 1.00 16.40 135 ALA B CA 1
ATOM 2841 C C . ALA B 1 135 ? -22.264 -20.004 -2.006 1.00 17.73 135 ALA B C 1
ATOM 2842 O O . ALA B 1 135 ? -21.541 -19.017 -2.113 1.00 17.13 135 ALA B O 1
ATOM 2844 N N . ASP B 1 136 ? -23.523 -20.026 -2.432 1.00 17.53 136 ASP B N 1
ATOM 2845 C CA . ASP B 1 136 ? -24.117 -18.868 -3.092 1.00 18.44 136 ASP B CA 1
ATOM 2846 C C . ASP B 1 136 ? -24.648 -17.840 -2.099 1.00 18.64 136 ASP B C 1
ATOM 2847 O O . ASP B 1 136 ? -25.834 -17.502 -2.108 1.00 20.00 136 ASP B O 1
ATOM 2852 N N . HIS B 1 137 ? -23.759 -17.344 -1.243 1.00 17.87 137 HIS B N 1
ATOM 2853 C CA . HIS B 1 137 ? -24.124 -16.348 -0.243 1.00 17.95 137 HIS B CA 1
ATOM 2854 C C . HIS B 1 137 ? -23.075 -15.248 -0.145 1.00 16.47 137 HIS B C 1
ATOM 2855 O O . HIS B 1 137 ? -21.907 -15.458 -0.474 1.00 16.15 137 HIS B O 1
ATOM 2862 N N . ALA B 1 138 ? -23.503 -14.082 0.323 1.00 15.55 138 ALA B N 1
ATOM 2863 C CA . ALA B 1 138 ? -22.628 -12.925 0.455 1.00 14.52 138 ALA B CA 1
ATOM 2864 C C . ALA B 1 138 ? -21.374 -13.147 1.295 1.00 15.35 138 ALA B C 1
ATOM 2865 O O . ALA B 1 138 ? -20.267 -12.847 0.851 1.00 15.42 138 ALA B O 1
ATOM 2867 N N . ASP B 1 139 ? -21.535 -13.662 2.509 1.00 15.31 139 ASP B N 1
ATOM 2868 C CA . ASP B 1 139 ? -20.376 -13.876 3.369 1.00 16.94 139 ASP B CA 1
ATOM 2869 C C . ASP B 1 139 ? -19.363 -14.833 2.758 1.00 16.18 139 ASP B C 1
ATOM 2870 O O . ASP B 1 139 ? -18.155 -14.606 2.845 1.00 17.61 139 ASP B O 1
ATOM 2875 N N . ALA B 1 140 ? -19.850 -15.898 2.131 1.00 16.06 140 ALA B N 1
ATOM 2876 C CA . ALA B 1 140 ? -18.968 -16.870 1.500 1.00 16.07 140 ALA B CA 1
ATOM 2877 C C . ALA B 1 140 ? -18.182 -16.221 0.365 1.00 14.35 140 ALA B C 1
ATOM 2878 O O . ALA B 1 140 ? -16.974 -16.424 0.241 1.00 14.38 140 ALA B O 1
ATOM 2880 N N . PHE B 1 141 ? -18.866 -15.443 -0.469 1.00 14.16 141 PHE B N 1
ATOM 2881 C CA . PHE B 1 141 ? -18.196 -14.789 -1.587 1.00 13.33 141 PHE B CA 1
ATOM 2882 C C . PHE B 1 141 ? -17.238 -13.682 -1.162 1.00 12.75 141 PHE B C 1
ATOM 2883 O O . PHE B 1 141 ? -16.177 -13.511 -1.764 1.00 12.33 141 PHE B O 1
ATOM 2891 N N . ALA B 1 142 ? -17.605 -12.921 -0.135 1.00 12.11 142 ALA B N 1
ATOM 2892 C CA . ALA B 1 142 ? -16.737 -11.843 0.331 1.00 11.17 142 ALA B CA 1
ATOM 2893 C C . ALA B 1 142 ? -15.385 -12.418 0.743 1.00 13.03 142 ALA B C 1
ATOM 2894 O O . ALA B 1 142 ? -14.332 -11.859 0.425 1.00 12.69 142 ALA B O 1
ATOM 2896 N N . GLU B 1 143 ? -15.416 -13.544 1.447 1.00 13.45 143 GLU B N 1
ATOM 2897 C CA . GLU B 1 143 ? -14.186 -14.187 1.886 1.00 13.60 143 GLU B CA 1
ATOM 2898 C C . GLU B 1 143 ? -13.452 -14.818 0.707 1.00 13.50 143 GLU B C 1
ATOM 2899 O O . GLU B 1 143 ? -12.239 -14.672 0.577 1.00 14.37 143 GLU B O 1
ATOM 2905 N N . LEU B 1 144 ? -14.190 -15.516 -0.154 1.00 11.57 144 LEU B N 1
ATOM 2906 C CA . LEU B 1 144 ? -13.590 -16.159 -1.321 1.00 11.63 144 LEU B CA 1
ATOM 2907 C C . LEU B 1 144 ? -12.874 -15.135 -2.193 1.00 10.99 144 LEU B C 1
ATOM 2908 O O . LEU B 1 144 ? -11.722 -15.324 -2.596 1.00 11.58 144 LEU B O 1
ATOM 2913 N N . ASP B 1 145 ? -13.579 -14.051 -2.490 1.00 10.85 145 ASP B N 1
ATOM 2914 C CA . ASP B 1 145 ? -13.044 -12.991 -3.332 1.00 10.55 145 ASP B CA 1
ATOM 2915 C C . ASP B 1 145 ? -11.759 -12.404 -2.755 1.00 9.32 145 ASP B C 1
ATOM 2916 O O . ASP B 1 145 ? -10.765 -12.243 -3.465 1.00 9.53 145 ASP B O 1
ATOM 2921 N N . TYR B 1 146 ? -11.780 -12.074 -1.471 1.00 10.47 146 TYR B N 1
ATOM 2922 C CA . TYR B 1 146 ? -10.584 -11.536 -0.847 1.00 10.24 146 TYR B CA 1
ATOM 2923 C C . TYR B 1 146 ? -9.458 -12.569 -0.886 1.00 10.04 146 TYR B C 1
ATOM 2924 O O . TYR B 1 146 ? -8.307 -12.232 -1.177 1.00 11.07 146 TYR B O 1
ATOM 2933 N N . ASN B 1 147 ? -9.785 -13.827 -0.592 1.00 10.88 147 ASN B N 1
ATOM 2934 C CA . ASN B 1 147 ? -8.772 -14.875 -0.592 1.00 10.79 147 ASN B CA 1
ATOM 2935 C C . ASN B 1 147 ? -8.160 -15.092 -1.969 1.00 10.20 147 ASN B C 1
ATOM 2936 O O . ASN B 1 147 ? -6.983 -15.438 -2.086 1.00 10.49 147 ASN B O 1
ATOM 2941 N N . ILE B 1 148 ? -8.953 -14.897 -3.018 1.00 9.89 148 ILE B N 1
ATOM 2942 C CA . ILE B 1 148 ? -8.426 -15.066 -4.361 1.00 10.51 148 ILE B CA 1
ATOM 2943 C C . ILE B 1 148 ? -7.456 -13.933 -4.697 1.00 9.71 148 ILE B C 1
ATOM 2944 O O . ILE B 1 148 ? -6.362 -14.182 -5.206 1.00 9.80 148 ILE B O 1
ATOM 2949 N N . PHE B 1 149 ? -7.827 -12.690 -4.405 1.00 9.63 149 PHE B N 1
ATOM 2950 C CA . PHE B 1 149 ? -6.912 -11.592 -4.696 1.00 7.98 149 PHE B CA 1
ATOM 2951 C C . PHE B 1 149 ? -5.649 -11.674 -3.835 1.00 9.28 149 PHE B C 1
ATOM 2952 O O . PHE B 1 149 ? -4.548 -11.449 -4.330 1.00 9.74 149 PHE B O 1
ATOM 2960 N N . ARG B 1 150 ? -5.803 -12.020 -2.559 1.00 9.85 150 ARG B N 1
ATOM 2961 C CA . ARG B 1 150 ? -4.639 -12.152 -1.689 1.00 9.90 150 ARG B CA 1
ATOM 2962 C C . ARG B 1 150 ? -3.795 -13.341 -2.152 1.00 9.57 150 ARG B C 1
ATOM 2963 O O . ARG B 1 150 ? -2.562 -13.276 -2.168 1.00 9.54 150 ARG B O 1
ATOM 2971 N N . GLY B 1 151 ? -4.467 -14.424 -2.532 1.00 9.93 151 GLY B N 1
ATOM 2972 C CA . GLY B 1 151 ? -3.759 -15.606 -2.990 1.00 10.34 151 GLY B CA 1
ATOM 2973 C C . GLY B 1 151 ? -2.950 -15.339 -4.244 1.00 9.55 151 GLY B C 1
ATOM 2974 O O . GLY B 1 151 ? -1.813 -15.798 -4.376 1.00 10.12 151 GLY B O 1
ATOM 2975 N N . LEU B 1 152 ? -3.532 -14.597 -5.179 1.00 8.72 152 LEU B N 1
ATOM 2976 C CA . LEU B 1 152 ? -2.824 -14.282 -6.411 1.00 8.93 152 LEU B CA 1
ATOM 2977 C C . LEU B 1 152 ? -1.674 -13.317 -6.125 1.00 9.91 152 LEU B C 1
ATOM 2978 O O . LEU B 1 152 ? -0.638 -13.362 -6.793 1.00 11.78 152 LEU B O 1
ATOM 2983 N N . ALA B 1 153 ? -1.855 -12.449 -5.132 1.00 10.52 153 ALA B N 1
ATOM 2984 C CA . ALA B 1 153 ? -0.802 -11.508 -4.767 1.00 10.48 153 ALA B CA 1
ATOM 2985 C C . ALA B 1 153 ? 0.426 -12.288 -4.301 1.00 11.83 153 ALA B C 1
ATOM 2986 O O . ALA B 1 153 ? 1.544 -12.008 -4.725 1.00 11.86 153 ALA B O 1
ATOM 2988 N N . PHE B 1 154 ? 0.224 -13.272 -3.431 1.00 12.32 154 PHE B N 1
ATOM 2989 C CA . PHE B 1 154 ? 1.354 -14.072 -2.967 1.00 12.36 154 PHE B CA 1
ATOM 2990 C C . PHE B 1 154 ? 1.887 -14.977 -4.074 1.00 12.71 154 PHE B C 1
ATOM 2991 O O . PHE B 1 154 ? 3.087 -15.248 -4.138 1.00 13.16 154 PHE B O 1
ATOM 2999 N N . ALA B 1 155 ? 0.998 -15.426 -4.956 1.00 11.28 155 ALA B N 1
ATOM 3000 C CA . ALA B 1 155 ? 1.399 -16.302 -6.050 1.00 12.31 155 ALA B CA 1
ATOM 3001 C C . ALA B 1 155 ? 2.347 -15.607 -7.025 1.00 12.40 155 ALA B C 1
ATOM 3002 O O . ALA B 1 155 ? 3.015 -16.262 -7.825 1.00 14.01 155 ALA B O 1
ATOM 3004 N N . SER B 1 156 ? 2.408 -14.278 -6.961 1.00 11.61 156 SER B N 1
ATOM 3005 C CA . SER B 1 156 ? 3.296 -13.516 -7.830 1.00 12.16 156 SER B CA 1
ATOM 3006 C C . SER B 1 156 ? 4.754 -13.800 -7.481 1.00 12.04 156 SER B C 1
ATOM 3007 O O . SER B 1 156 ? 5.646 -13.588 -8.296 1.00 13.23 156 SER B O 1
ATOM 3010 N N . GLY B 1 157 ? 4.986 -14.274 -6.261 1.00 12.01 157 GLY B N 1
ATOM 3011 C CA . GLY B 1 157 ? 6.343 -14.542 -5.824 1.00 12.88 157 GLY B CA 1
ATOM 3012 C C . GLY B 1 157 ? 6.901 -13.360 -5.054 1.00 14.25 157 GLY B C 1
ATOM 3013 O O . GLY B 1 157 ? 7.987 -13.436 -4.474 1.00 15.33 157 GLY B O 1
ATOM 3014 N N . ASN B 1 158 ? 6.156 -12.258 -5.062 1.00 12.83 158 ASN B N 1
ATOM 3015 C CA . ASN B 1 158 ? 6.547 -11.046 -4.345 1.00 11.70 158 ASN B CA 1
ATOM 3016 C C . ASN B 1 158 ? 5.538 -10.906 -3.208 1.00 10.94 158 ASN B C 1
ATOM 3017 O O . ASN B 1 158 ? 4.439 -10.389 -3.400 1.00 11.74 158 ASN B O 1
ATOM 3022 N N . PRO B 1 159 ? 5.903 -11.361 -2.003 1.00 11.30 159 PRO B N 1
ATOM 3023 C CA . PRO B 1 159 ? 5.008 -11.297 -0.846 1.00 11.35 159 PRO B CA 1
ATOM 3024 C C . PRO B 1 159 ? 4.575 -9.913 -0.388 1.00 9.11 159 PRO B C 1
ATOM 3025 O O . PRO B 1 159 ? 3.632 -9.782 0.392 1.00 10.51 159 PRO B O 1
ATOM 3029 N N . ILE B 1 160 ? 5.258 -8.880 -0.863 1.00 9.48 160 ILE B N 1
ATOM 3030 C CA . ILE B 1 160 ? 4.892 -7.535 -0.458 1.00 10.52 160 ILE B CA 1
ATOM 3031 C C . ILE B 1 160 ? 3.502 -7.177 -0.990 1.00 10.54 160 ILE B C 1
ATOM 3032 O O . ILE B 1 160 ? 2.769 -6.421 -0.356 1.00 10.44 160 ILE B O 1
ATOM 3037 N N . TYR B 1 161 ? 3.117 -7.731 -2.137 1.00 10.59 161 TYR B N 1
ATOM 3038 C CA . TYR B 1 161 ? 1.772 -7.463 -2.640 1.00 9.19 161 TYR B CA 1
ATOM 3039 C C . TYR B 1 161 ? 0.772 -8.110 -1.685 1.00 10.03 161 TYR B C 1
ATOM 3040 O O . TYR B 1 161 ? -0.334 -7.613 -1.493 1.00 11.02 161 TYR B O 1
ATOM 3049 N N . GLY B 1 162 ? 1.170 -9.235 -1.094 1.00 10.39 162 GLY B N 1
ATOM 3050 C CA . GLY B 1 162 ? 0.316 -9.915 -0.141 1.00 10.49 162 GLY B CA 1
ATOM 3051 C C . GLY B 1 162 ? 0.126 -9.082 1.118 1.00 9.95 162 GLY B C 1
ATOM 3052 O O . GLY B 1 162 ? -0.966 -9.044 1.687 1.00 10.07 162 GLY B O 1
ATOM 3053 N N . LEU B 1 163 ? 1.189 -8.410 1.559 1.00 10.22 163 LEU B N 1
ATOM 3054 C CA . LEU B 1 163 ? 1.104 -7.565 2.749 1.00 9.82 163 LEU B CA 1
ATOM 3055 C C . LEU B 1 163 ? 0.146 -6.403 2.488 1.00 10.41 163 LEU B C 1
ATOM 3056 O O . LEU B 1 163 ? -0.571 -5.954 3.387 1.00 10.92 163 LEU B O 1
ATOM 3061 N N . ILE B 1 164 ? 0.133 -5.913 1.252 1.00 10.63 164 ILE B N 1
ATOM 3062 C CA . ILE B 1 164 ? -0.774 -4.830 0.893 1.00 10.43 164 ILE B CA 1
ATOM 3063 C C . ILE B 1 164 ? -2.210 -5.357 0.974 1.00 10.08 164 ILE B C 1
ATOM 3064 O O . ILE B 1 164 ? -3.081 -4.711 1.552 1.00 9.34 164 ILE B O 1
ATOM 3069 N N . LEU B 1 165 ? -2.463 -6.538 0.417 1.00 9.50 165 LEU B N 1
ATOM 3070 C CA . LEU B 1 165 ? -3.811 -7.086 0.501 1.00 8.43 165 LEU B CA 1
ATOM 3071 C C . LEU B 1 165 ? -4.193 -7.328 1.964 1.00 9.50 165 LEU B C 1
ATOM 3072 O O . LEU B 1 165 ? -5.341 -7.114 2.346 1.00 10.37 165 LEU B O 1
ATOM 3077 N N . ASN B 1 166 ? -3.242 -7.767 2.789 1.00 9.58 166 ASN B N 1
ATOM 3078 C CA . ASN B 1 166 ? -3.542 -7.990 4.204 1.00 10.86 166 ASN B CA 1
ATOM 3079 C C . ASN B 1 166 ? -4.064 -6.700 4.841 1.00 10.15 166 ASN B C 1
ATOM 3080 O O . ASN B 1 166 ? -5.012 -6.719 5.622 1.00 11.51 166 ASN B O 1
ATOM 3085 N N . GLY B 1 167 ? -3.439 -5.573 4.510 1.00 10.95 167 GLY B N 1
ATOM 3086 C CA . GLY B 1 167 ? -3.872 -4.308 5.082 1.00 11.02 167 GLY B CA 1
ATOM 3087 C C . GLY B 1 167 ? -5.226 -3.855 4.567 1.00 11.22 167 GLY B C 1
ATOM 3088 O O . GLY B 1 167 ? -5.947 -3.126 5.248 1.00 12.19 167 GLY B O 1
ATOM 3089 N N . MET B 1 168 ? -5.572 -4.297 3.362 1.00 9.73 168 MET B N 1
ATOM 3090 C CA . MET B 1 168 ? -6.840 -3.938 2.737 1.00 10.99 168 MET B CA 1
ATOM 3091 C C . MET B 1 168 ? -8.005 -4.790 3.230 1.00 10.32 168 MET B C 1
ATOM 3092 O O . MET B 1 168 ? -9.160 -4.381 3.129 1.00 11.32 168 MET B O 1
ATOM 3097 N N . LYS B 1 169 ? -7.697 -5.966 3.771 1.00 11.01 169 LYS B N 1
ATOM 3098 C CA . LYS B 1 169 ? -8.735 -6.909 4.188 1.00 10.13 169 LYS B CA 1
ATOM 3099 C C . LYS B 1 169 ? -9.948 -6.386 4.946 1.00 11.75 169 LYS B C 1
ATOM 3100 O O . LYS B 1 169 ? -11.086 -6.636 4.550 1.00 11.62 169 LYS B O 1
ATOM 3106 N N . GLY B 1 170 ? -9.708 -5.678 6.040 1.00 12.09 170 GLY B N 1
ATOM 3107 C CA . GLY B 1 170 ? -10.810 -5.175 6.839 1.00 12.36 170 GLY B CA 1
ATOM 3108 C C . GLY B 1 170 ? -11.905 -4.472 6.066 1.00 12.25 170 GLY B C 1
ATOM 3109 O O . GLY B 1 170 ? -13.054 -4.925 6.037 1.00 13.87 170 GLY B O 1
ATOM 3110 N N . LEU B 1 171 ? -11.556 -3.365 5.428 1.00 11.39 171 LEU B N 1
ATOM 3111 C CA . LEU B 1 171 ? -12.546 -2.608 4.686 1.00 11.94 171 LEU B CA 1
ATOM 3112 C C . LEU B 1 171 ? -12.951 -3.299 3.391 1.00 11.05 171 LEU B C 1
ATOM 3113 O O . LEU B 1 171 ? -14.112 -3.224 2.985 1.00 11.59 171 LEU B O 1
ATOM 3118 N N . TYR B 1 172 ? -12.005 -3.972 2.741 1.00 10.90 172 TYR B N 1
ATOM 3119 C CA . TYR B 1 172 ? -12.319 -4.644 1.484 1.00 10.88 172 TYR B CA 1
ATOM 3120 C C . TYR B 1 172 ? -13.389 -5.717 1.658 1.00 10.64 172 TYR B C 1
ATOM 3121 O O . TYR B 1 172 ? -14.326 -5.795 0.857 1.00 10.56 172 TYR B O 1
ATOM 3130 N N . THR B 1 173 ? -13.256 -6.548 2.690 1.00 11.60 173 THR B N 1
ATOM 3131 C CA . THR B 1 173 ? -14.244 -7.598 2.920 1.00 12.22 173 THR B CA 1
ATOM 3132 C C . THR B 1 173 ? -15.557 -7.015 3.445 1.00 12.96 173 THR B C 1
ATOM 3133 O O . THR B 1 173 ? -16.624 -7.587 3.222 1.00 13.81 173 THR B O 1
ATOM 3137 N N . ARG B 1 174 ? -15.487 -5.878 4.134 1.00 13.47 174 ARG B N 1
ATOM 3138 C CA . ARG B 1 174 ? -16.704 -5.246 4.641 1.00 13.86 174 ARG B CA 1
ATOM 3139 C C . ARG B 1 174 ? -17.528 -4.845 3.420 1.00 14.24 174 ARG B C 1
ATOM 3140 O O . ARG B 1 174 ? -18.735 -5.072 3.370 1.00 14.48 174 ARG B O 1
ATOM 3148 N N . ILE B 1 175 ? -16.865 -4.255 2.431 1.00 12.33 175 ILE B N 1
ATOM 3149 C CA . ILE B 1 175 ? -17.534 -3.858 1.199 1.00 12.25 175 ILE B CA 1
ATOM 3150 C C . ILE B 1 175 ? -18.105 -5.120 0.559 1.00 12.25 175 ILE B C 1
ATOM 3151 O O . ILE B 1 175 ? -19.267 -5.157 0.151 1.00 12.94 175 ILE B O 1
ATOM 3156 N N . GLY B 1 176 ? -17.272 -6.152 0.486 1.00 11.29 176 GLY B N 1
ATOM 3157 C CA . GLY B 1 176 ? -17.683 -7.411 -0.109 1.00 11.83 176 GLY B CA 1
ATOM 3158 C C . GLY B 1 176 ? -18.919 -8.049 0.493 1.00 12.85 176 GLY B C 1
ATOM 3159 O O . GLY B 1 176 ? -19.759 -8.580 -0.236 1.00 12.31 176 GLY B O 1
ATOM 3160 N N . ARG B 1 177 ? -19.047 -8.011 1.816 1.00 12.65 177 ARG B N 1
ATOM 3161 C CA . ARG B 1 177 ? -20.207 -8.628 2.448 1.00 13.59 177 ARG B CA 1
ATOM 3162 C C . ARG B 1 177 ? -21.510 -7.958 2.032 1.00 14.90 177 ARG B C 1
ATOM 3163 O O . ARG B 1 177 ? -22.575 -8.577 2.067 1.00 16.72 177 ARG B O 1
ATOM 3171 N N . HIS B 1 178 ? -21.424 -6.697 1.629 1.00 14.72 178 HIS B N 1
ATOM 3172 C CA . HIS B 1 178 ? -22.608 -5.979 1.178 1.00 15.56 178 HIS B CA 1
ATOM 3173 C C . HIS B 1 178 ? -22.751 -6.133 -0.331 1.00 15.41 178 HIS B C 1
ATOM 3174 O O . HIS B 1 178 ? -23.838 -6.413 -0.837 1.00 16.27 178 HIS B O 1
ATOM 3181 N N . TYR B 1 179 ? -21.641 -5.965 -1.041 1.00 13.36 179 TYR B N 1
ATOM 3182 C CA . TYR B 1 179 ? -21.618 -6.079 -2.494 1.00 12.47 179 TYR B CA 1
ATOM 3183 C C . TYR B 1 179 ? -22.125 -7.434 -2.977 1.00 11.95 179 TYR B C 1
ATOM 3184 O O . TYR B 1 179 ? -22.974 -7.508 -3.870 1.00 11.64 179 TYR B O 1
ATOM 3193 N N . PHE B 1 180 ? -21.617 -8.506 -2.379 1.00 12.31 180 PHE B N 1
ATOM 3194 C CA . PHE B 1 180 ? -22.005 -9.842 -2.803 1.00 12.34 180 PHE B CA 1
ATOM 3195 C C . PHE B 1 180 ? -23.377 -10.327 -2.361 1.00 12.57 180 PHE B C 1
ATOM 3196 O O . PHE B 1 180 ? -23.722 -11.495 -2.550 1.00 14.40 180 PHE B O 1
ATOM 3204 N N . ALA B 1 181 ? -24.165 -9.425 -1.788 1.00 14.38 181 ALA B N 1
ATOM 3205 C CA . ALA B 1 181 ? -25.526 -9.762 -1.394 1.00 15.09 181 ALA B CA 1
ATOM 3206 C C . ALA B 1 181 ? -26.324 -9.713 -2.698 1.00 16.18 181 ALA B C 1
ATOM 3207 O O . ALA B 1 181 ? -27.434 -10.240 -2.792 1.00 16.81 181 ALA B O 1
ATOM 3209 N N . ASN B 1 182 ? -25.732 -9.070 -3.704 1.00 15.02 182 ASN B N 1
ATOM 3210 C CA . ASN B 1 182 ? -26.335 -8.942 -5.029 1.00 14.69 182 ASN B CA 1
ATOM 3211 C C . ASN B 1 182 ? -25.973 -10.191 -5.832 1.00 15.03 182 ASN B C 1
ATOM 3212 O O . ASN B 1 182 ? -24.798 -10.460 -6.083 1.00 14.57 182 ASN B O 1
ATOM 3217 N N . PRO B 1 183 ? -26.978 -10.973 -6.252 1.00 13.99 183 PRO B N 1
ATOM 3218 C CA . PRO B 1 183 ? -26.690 -12.185 -7.022 1.00 14.15 183 PRO B CA 1
ATOM 3219 C C . PRO B 1 183 ? -25.836 -11.936 -8.264 1.00 13.28 183 PRO B C 1
ATOM 3220 O O . PRO B 1 183 ? -24.986 -12.757 -8.609 1.00 13.95 183 PRO B O 1
ATOM 3224 N N . GLU B 1 184 ? -26.040 -10.805 -8.932 1.00 13.04 184 GLU B N 1
ATOM 3225 C CA . GLU B 1 184 ? -25.257 -10.530 -10.127 1.00 12.76 184 GLU B CA 1
ATOM 3226 C C . GLU B 1 184 ? -23.787 -10.329 -9.788 1.00 13.15 184 GLU B C 1
ATOM 3227 O O . GLU B 1 184 ? -22.910 -10.678 -10.579 1.00 13.33 184 GLU B O 1
ATOM 3233 N N . ALA B 1 185 ? -23.519 -9.758 -8.618 1.00 11.86 185 ALA B N 1
ATOM 3234 C CA . ALA B 1 185 ? -22.139 -9.537 -8.192 1.00 11.57 185 ALA B CA 1
ATOM 3235 C C . ALA B 1 185 ? -21.425 -10.883 -8.057 1.00 11.06 185 ALA B C 1
ATOM 3236 O O . ALA B 1 185 ? -20.267 -11.031 -8.461 1.00 10.46 185 ALA B O 1
ATOM 3238 N N . ARG B 1 186 ? -22.117 -11.867 -7.492 1.00 11.21 186 ARG B N 1
ATOM 3239 C CA . ARG B 1 186 ? -21.535 -13.195 -7.327 1.00 12.19 186 ARG B CA 1
ATOM 3240 C C . ARG B 1 186 ? -21.276 -13.841 -8.690 1.00 12.35 186 ARG B C 1
ATOM 3241 O O . ARG B 1 186 ? -20.216 -14.429 -8.921 1.00 12.48 186 ARG B O 1
ATOM 3249 N N . SER B 1 187 ? -22.243 -13.715 -9.596 1.00 12.04 187 SER B N 1
ATOM 3250 C CA . SER B 1 187 ? -22.126 -14.279 -10.937 1.00 13.01 187 SER B CA 1
ATOM 3251 C C . SER B 1 187 ? -20.961 -13.680 -11.720 1.00 11.94 187 SER B C 1
ATOM 3252 O O . SER B 1 187 ? -20.156 -14.406 -12.310 1.00 11.77 187 SER B O 1
ATOM 3255 N N . LEU B 1 188 ? -20.869 -12.353 -11.726 1.00 11.33 188 LEU B N 1
ATOM 3256 C CA . LEU B 1 188 ? -19.796 -11.676 -12.450 1.00 11.56 188 LEU B CA 1
ATOM 3257 C C . LEU B 1 188 ? -18.440 -12.113 -11.908 1.00 11.48 188 LEU B C 1
ATOM 3258 O O . LEU B 1 188 ? -17.496 -12.320 -12.670 1.00 11.62 188 LEU B O 1
ATOM 3263 N N . ALA B 1 189 ? -18.350 -12.258 -10.590 1.00 10.90 189 ALA B N 1
ATOM 3264 C CA . ALA B 1 189 ? -17.100 -12.676 -9.968 1.00 10.91 189 ALA B CA 1
ATOM 3265 C C . ALA B 1 189 ? -16.701 -14.081 -10.413 1.00 10.45 189 ALA B C 1
ATOM 3266 O O . ALA B 1 189 ? -15.550 -14.312 -10.773 1.00 10.78 189 ALA B O 1
ATOM 3268 N N . LEU B 1 190 ? -17.644 -15.019 -10.392 1.00 11.53 190 LEU B N 1
ATOM 3269 C CA . LEU B 1 190 ? -17.333 -16.386 -10.806 1.00 11.72 190 LEU B CA 1
ATOM 3270 C C . LEU B 1 190 ? -16.853 -16.408 -12.254 1.00 10.88 190 LEU B C 1
ATOM 3271 O O . LEU B 1 190 ? -15.917 -17.134 -12.600 1.00 12.61 190 LEU B O 1
ATOM 3276 N N . GLY B 1 191 ? -17.496 -15.611 -13.101 1.00 11.42 191 GLY B N 1
ATOM 3277 C CA . GLY B 1 191 ? -17.095 -15.557 -14.496 1.00 10.12 191 GLY B CA 1
ATOM 3278 C C . GLY B 1 191 ? -15.672 -15.054 -14.619 1.00 10.25 191 GLY B C 1
ATOM 3279 O O . GLY B 1 191 ? -14.900 -15.526 -15.450 1.00 12.35 191 GLY B O 1
ATOM 3280 N N . PHE B 1 192 ? -15.330 -14.092 -13.766 1.00 10.25 192 PHE B N 1
ATOM 3281 C CA . PHE B 1 192 ? -14.004 -13.496 -13.746 1.00 9.55 192 PHE B CA 1
ATOM 3282 C C . PHE B 1 192 ? -12.932 -14.498 -13.306 1.00 8.96 192 PHE B C 1
ATOM 3283 O O . PHE B 1 192 ? -11.883 -14.607 -13.942 1.00 9.93 192 PHE B O 1
ATOM 3291 N N . TYR B 1 193 ? -13.190 -15.224 -12.222 1.00 10.05 193 TYR B N 1
ATOM 3292 C CA . TYR B 1 193 ? -12.214 -16.202 -11.740 1.00 10.77 193 TYR B CA 1
ATOM 3293 C C . TYR B 1 193 ? -12.008 -17.282 -12.801 1.00 11.96 193 TYR B C 1
ATOM 3294 O O . TYR B 1 193 ? -10.886 -17.742 -13.029 1.00 11.69 193 TYR B O 1
ATOM 3303 N N . HIS B 1 194 ? -13.097 -17.685 -13.449 1.00 11.89 194 HIS B N 1
ATOM 3304 C CA . HIS B 1 194 ? -13.011 -18.704 -14.488 1.00 12.81 194 HIS B CA 1
ATOM 3305 C C . HIS B 1 194 ? -12.223 -18.197 -15.692 1.00 11.71 194 HIS B C 1
ATOM 3306 O O . HIS B 1 194 ? -11.410 -18.921 -16.261 1.00 12.11 194 HIS B O 1
ATOM 3313 N N . LYS B 1 195 ? -12.455 -16.949 -16.084 1.00 9.97 195 LYS B N 1
ATOM 3314 C CA . LYS B 1 195 ? -11.723 -16.392 -17.211 1.00 10.98 195 LYS B CA 1
ATOM 3315 C C . LYS B 1 195 ? -10.238 -16.264 -16.868 1.00 9.74 195 LYS B C 1
ATOM 3316 O O . LYS B 1 195 ? -9.371 -16.527 -17.708 1.00 10.96 195 LYS B O 1
ATOM 3322 N N . LEU B 1 196 ? -9.941 -15.846 -15.640 1.00 10.43 196 LEU B N 1
ATOM 3323 C CA . LEU B 1 196 ? -8.546 -15.721 -15.227 1.00 9.50 196 LEU B CA 1
ATOM 3324 C C . LEU B 1 196 ? -7.848 -17.072 -15.326 1.00 9.97 196 LEU B C 1
ATOM 3325 O O . LEU B 1 196 ? -6.702 -17.153 -15.764 1.00 10.88 196 LEU B O 1
ATOM 3330 N N . SER B 1 197 ? -8.536 -18.131 -14.909 1.00 9.83 197 SER B N 1
ATOM 3331 C CA . SER B 1 197 ? -7.955 -19.465 -14.986 1.00 11.04 197 SER B CA 1
ATOM 3332 C C . SER B 1 197 ? -7.639 -19.815 -16.439 1.00 11.13 197 SER B C 1
ATOM 3333 O O . SER B 1 197 ? -6.582 -20.368 -16.734 1.00 10.33 197 SER B O 1
ATOM 3336 N N . ALA B 1 198 ? -8.560 -19.494 -17.344 1.00 10.28 198 ALA B N 1
ATOM 3337 C CA . ALA B 1 198 ? -8.362 -19.778 -18.759 1.00 11.79 198 ALA B CA 1
ATOM 3338 C C . ALA B 1 198 ? -7.176 -18.993 -19.311 1.00 11.94 198 ALA B C 1
ATOM 3339 O O . ALA B 1 198 ? -6.369 -19.524 -20.072 1.00 13.44 198 ALA B O 1
ATOM 3341 N N . LEU B 1 199 ? -7.069 -17.724 -18.931 1.00 11.80 199 LEU B N 1
ATOM 3342 C CA . LEU B 1 199 ? -5.971 -16.890 -19.399 1.00 12.14 199 LEU B CA 1
ATOM 3343 C C . LEU B 1 199 ? -4.631 -17.400 -18.879 1.00 11.91 199 LEU B C 1
ATOM 3344 O O . LEU B 1 199 ? -3.620 -17.374 -19.585 1.00 12.01 199 LEU B O 1
ATOM 3349 N N . CYS B 1 200 ? -4.623 -17.852 -17.631 1.00 12.33 200 CYS B N 1
ATOM 3350 C CA . CYS B 1 200 ? -3.408 -18.382 -17.041 1.00 11.26 200 CYS B CA 1
ATOM 3351 C C . CYS B 1 200 ? -2.987 -19.629 -17.822 1.00 12.40 200 CYS B C 1
ATOM 3352 O O . CYS B 1 200 ? -1.823 -19.784 -18.182 1.00 13.09 200 CYS B O 1
ATOM 3355 N N . SER B 1 201 ? -3.947 -20.509 -18.089 1.00 11.62 201 SER B N 1
ATOM 3356 C CA . SER B 1 201 ? -3.676 -21.735 -18.833 1.00 12.09 201 SER B CA 1
ATOM 3357 C C . SER B 1 201 ? -3.101 -21.454 -20.219 1.00 13.27 201 SER B C 1
ATOM 3358 O O . SER B 1 201 ? -2.186 -22.141 -20.670 1.00 12.95 201 SER B O 1
ATOM 3361 N N . GLU B 1 202 ? -3.648 -20.445 -20.888 1.00 13.72 202 GLU B N 1
ATOM 3362 C CA . GLU B 1 202 ? -3.218 -20.076 -22.237 1.00 15.68 202 GLU B CA 1
ATOM 3363 C C . GLU B 1 202 ? -1.941 -19.245 -22.269 1.00 15.77 202 GLU B C 1
ATOM 3364 O O . GLU B 1 202 ? -1.386 -18.995 -23.340 1.00 17.16 202 GLU B O 1
ATOM 3370 N N . GLY B 1 203 ? -1.471 -18.821 -21.100 1.00 15.48 203 GLY B N 1
ATOM 3371 C CA . GLY B 1 203 ? -0.274 -18.002 -21.046 1.00 15.90 203 GLY B CA 1
ATOM 3372 C C . GLY B 1 203 ? -0.528 -16.657 -21.700 1.00 16.95 203 GLY B C 1
ATOM 3373 O O . GLY B 1 203 ? 0.368 -16.069 -22.303 1.00 17.73 203 GLY B O 1
ATOM 3374 N N . ALA B 1 204 ? -1.758 -16.168 -21.568 1.00 17.04 204 ALA B N 1
ATOM 3375 C CA . ALA B 1 204 ? -2.150 -14.891 -22.157 1.00 18.33 204 ALA B CA 1
ATOM 3376 C C . ALA B 1 204 ? -1.380 -13.705 -21.578 1.00 20.16 204 ALA B C 1
ATOM 3377 O O . ALA B 1 204 ? -0.823 -13.781 -20.484 1.00 21.70 204 ALA B O 1
ATOM 3379 N N . HIS B 1 205 ? -1.355 -12.604 -22.324 1.00 23.23 205 HIS B N 1
ATOM 3380 C CA . HIS B 1 205 ? -0.650 -11.402 -21.889 1.00 23.69 205 HIS B CA 1
ATOM 3381 C C . HIS B 1 205 ? -1.590 -10.206 -21.757 1.00 24.83 205 HIS B C 1
ATOM 3382 O O . HIS B 1 205 ? -2.273 -10.050 -20.745 1.00 25.11 205 HIS B O 1
ATOM 3384 N N . ASP B 1 206 ? -1.621 -9.365 -22.785 1.00 25.21 206 ASP B N 1
ATOM 3385 C CA . ASP B 1 206 ? -2.466 -8.175 -22.785 1.00 24.73 206 ASP B CA 1
ATOM 3386 C C . ASP B 1 206 ? -3.890 -8.459 -22.325 1.00 24.80 206 ASP B C 1
ATOM 3387 O O . ASP B 1 206 ? -4.552 -7.585 -21.763 1.00 25.72 206 ASP B O 1
ATOM 3389 N N . GLN B 1 207 ? -4.361 -9.679 -22.558 1.00 23.72 207 GLN B N 1
ATOM 3390 C CA . GLN B 1 207 ? -5.713 -10.039 -22.161 1.00 22.31 207 GLN B CA 1
ATOM 3391 C C . GLN B 1 207 ? -5.901 -9.973 -20.654 1.00 20.27 207 GLN B C 1
ATOM 3392 O O . GLN B 1 207 ? -6.991 -9.672 -20.176 1.00 20.86 207 GLN B O 1
ATOM 3398 N N . VAL B 1 208 ? -4.841 -10.256 -19.905 1.00 19.32 208 VAL B N 1
ATOM 3399 C CA . VAL B 1 208 ? -4.923 -10.218 -18.451 1.00 17.92 208 VAL B CA 1
ATOM 3400 C C . VAL B 1 208 ? -5.246 -8.801 -17.974 1.00 17.31 208 VAL B C 1
ATOM 3401 O O . VAL B 1 208 ? -6.212 -8.592 -17.234 1.00 16.09 208 VAL B O 1
ATOM 3405 N N . TYR B 1 209 ? -4.453 -7.826 -18.411 1.00 16.66 209 TYR B N 1
ATOM 3406 C CA . TYR B 1 209 ? -4.670 -6.434 -18.033 1.00 15.31 209 TYR B CA 1
ATOM 3407 C C . TYR B 1 209 ? -6.076 -5.970 -18.422 1.00 14.78 209 TYR B C 1
ATOM 3408 O O . TYR B 1 209 ? -6.802 -5.383 -17.614 1.00 14.06 209 TYR B O 1
ATOM 3417 N N . GLU B 1 210 ? -6.454 -6.236 -19.667 1.00 14.78 210 GLU B N 1
ATOM 3418 C CA . GLU B 1 210 ? -7.761 -5.826 -20.168 1.00 15.76 210 GLU B CA 1
ATOM 3419 C C . GLU B 1 210 ? -8.900 -6.499 -19.411 1.00 13.70 210 GLU B C 1
ATOM 3420 O O . GLU B 1 210 ? -9.917 -5.872 -19.104 1.00 13.49 210 GLU B O 1
ATOM 3426 N N . THR B 1 211 ? -8.727 -7.779 -19.102 1.00 13.40 211 THR B N 1
ATOM 3427 C CA . THR B 1 211 ? -9.752 -8.521 -18.389 1.00 11.83 211 THR B CA 1
ATOM 3428 C C . THR B 1 211 ? -9.921 -8.022 -16.959 1.00 11.08 211 THR B C 1
ATOM 3429 O O . THR B 1 211 ? -11.045 -7.898 -16.475 1.00 10.65 211 THR B O 1
ATOM 3433 N N . VAL B 1 212 ? -8.811 -7.728 -16.284 1.00 10.64 212 VAL B N 1
ATOM 3434 C CA . VAL B 1 212 ? -8.878 -7.239 -14.914 1.00 10.70 212 VAL B CA 1
ATOM 3435 C C . VAL B 1 212 ? -9.492 -5.836 -14.875 1.00 10.45 212 VAL B C 1
ATOM 3436 O O . VAL B 1 212 ? -10.337 -5.547 -14.024 1.00 10.75 212 VAL B O 1
ATOM 3440 N N . ARG B 1 213 ? -9.080 -4.970 -15.797 1.00 11.51 213 ARG B N 1
ATOM 3441 C CA . ARG B 1 213 ? -9.628 -3.616 -15.850 1.00 12.33 213 ARG B CA 1
ATOM 3442 C C . ARG B 1 213 ? -11.127 -3.680 -16.130 1.00 11.29 213 ARG B C 1
ATOM 3443 O O . ARG B 1 213 ? -11.913 -2.948 -15.524 1.00 12.33 213 ARG B O 1
ATOM 3451 N N . ARG B 1 214 ? -11.524 -4.561 -17.045 1.00 11.74 214 ARG B N 1
ATOM 3452 C CA . ARG B 1 214 ? -12.938 -4.710 -17.374 1.00 11.58 214 ARG B CA 1
ATOM 3453 C C . ARG B 1 214 ? -13.729 -5.162 -16.152 1.00 11.66 214 ARG B C 1
ATOM 3454 O O . ARG B 1 214 ? -14.824 -4.664 -15.893 1.00 11.91 214 ARG B O 1
ATOM 3462 N N . TYR B 1 215 ? -13.182 -6.112 -15.398 1.00 9.72 215 TYR B N 1
ATOM 3463 C CA . TYR B 1 215 ? -13.869 -6.581 -14.205 1.00 9.30 215 TYR B CA 1
ATOM 3464 C C . TYR B 1 215 ? -14.011 -5.438 -13.196 1.00 9.70 215 TYR B C 1
ATOM 3465 O O . TYR B 1 215 ? -15.041 -5.302 -12.541 1.00 10.36 215 TYR B O 1
ATOM 3474 N N . GLY B 1 216 ? -12.969 -4.623 -13.068 1.00 10.72 216 GLY B N 1
ATOM 3475 C CA . GLY B 1 216 ? -13.040 -3.507 -12.138 1.00 11.00 216 GLY B CA 1
ATOM 3476 C C . GLY B 1 216 ? -14.139 -2.542 -12.536 1.00 11.59 216 GLY B C 1
ATOM 3477 O O . GLY B 1 216 ? -14.890 -2.046 -11.691 1.00 12.01 216 GLY B O 1
ATOM 3478 N N . HIS B 1 217 ? -14.243 -2.277 -13.832 1.00 13.14 217 HIS B N 1
ATOM 3479 C CA . HIS B 1 217 ? -15.263 -1.365 -14.327 1.00 13.40 217 HIS B CA 1
ATOM 3480 C C . HIS B 1 217 ? -16.671 -1.929 -14.159 1.00 13.24 217 HIS B C 1
ATOM 3481 O O . HIS B 1 217 ? -17.573 -1.240 -13.684 1.00 14.36 217 HIS B O 1
ATOM 3488 N N . GLU B 1 218 ? -16.863 -3.186 -14.544 1.00 11.07 218 GLU B N 1
ATOM 3489 C CA . GLU B 1 218 ? -18.184 -3.787 -14.452 1.00 11.09 218 GLU B CA 1
ATOM 3490 C C . GLU B 1 218 ? -18.646 -4.032 -13.020 1.00 11.57 218 GLU B C 1
ATOM 3491 O O . GLU B 1 218 ? -19.806 -3.780 -12.686 1.00 12.26 218 GLU B O 1
ATOM 3497 N N . SER B 1 219 ? -17.748 -4.514 -12.166 1.00 11.09 219 SER B N 1
ATOM 3498 C CA . SER B 1 219 ? -18.108 -4.735 -10.769 1.00 11.14 219 SER B CA 1
ATOM 3499 C C . SER B 1 219 ? -18.328 -3.367 -10.124 1.00 12.15 219 SER B C 1
ATOM 3500 O O . SER B 1 219 ? -19.179 -3.210 -9.249 1.00 13.06 219 SER B O 1
ATOM 3503 N N . GLY B 1 220 ? -17.563 -2.377 -10.572 1.00 12.16 220 GLY B N 1
ATOM 3504 C CA . GLY B 1 220 ? -17.709 -1.033 -10.046 1.00 13.63 220 GLY B CA 1
ATOM 3505 C C . GLY B 1 220 ? -19.079 -0.476 -10.378 1.00 14.40 220 GLY B C 1
ATOM 3506 O O . GLY B 1 220 ? -19.672 0.243 -9.576 1.00 15.11 220 GLY B O 1
ATOM 3507 N N . GLU B 1 221 ? -19.585 -0.807 -11.562 1.00 13.92 221 GLU B N 1
ATOM 3508 C CA . GLU B 1 221 ? -20.900 -0.334 -11.980 1.00 15.31 221 GLU B CA 1
ATOM 3509 C C . GLU B 1 221 ? -21.975 -0.945 -11.091 1.00 15.21 221 GLU B C 1
ATOM 3510 O O . GLU B 1 221 ? -22.891 -0.256 -10.636 1.00 15.62 221 GLU B O 1
ATOM 3516 N N . ILE B 1 222 ? -21.866 -2.244 -10.840 1.00 13.97 222 ILE B N 1
ATOM 3517 C CA . ILE B 1 222 ? -22.833 -2.922 -9.991 1.00 13.84 222 ILE B CA 1
ATOM 3518 C C . ILE B 1 222 ? -22.827 -2.303 -8.595 1.00 14.96 222 ILE B C 1
ATOM 3519 O O . ILE B 1 222 ? -23.881 -2.006 -8.027 1.00 15.02 222 ILE B O 1
ATOM 3524 N N . TRP B 1 223 ? -21.636 -2.093 -8.046 1.00 14.77 223 TRP B N 1
ATOM 3525 C CA . TRP B 1 223 ? -21.533 -1.503 -6.720 1.00 14.16 223 TRP B CA 1
ATOM 3526 C C . TRP B 1 223 ? -22.092 -0.088 -6.688 1.00 15.47 223 TRP B C 1
ATOM 3527 O O . TRP B 1 223 ? -22.825 0.270 -5.770 1.00 16.02 223 TRP B O 1
ATOM 3538 N N . HIS B 1 224 ? -21.745 0.720 -7.684 1.00 16.14 224 HIS B N 1
ATOM 3539 C CA . HIS B 1 224 ? -22.228 2.094 -7.713 1.00 17.55 224 HIS B CA 1
ATOM 3540 C C . HIS B 1 224 ? -23.747 2.161 -7.722 1.00 19.42 224 HIS B C 1
ATOM 3541 O O . HIS B 1 224 ? -24.342 2.984 -7.026 1.00 18.60 224 HIS B O 1
ATOM 3548 N N . ARG B 1 225 ? -24.375 1.292 -8.505 1.00 19.25 225 ARG B N 1
ATOM 3549 C CA . ARG B 1 225 ? -25.830 1.285 -8.580 1.00 20.92 225 ARG B CA 1
ATOM 3550 C C . ARG B 1 225 ? -26.474 0.842 -7.271 1.00 21.92 225 ARG B C 1
ATOM 3551 O O . ARG B 1 225 ? -27.625 1.180 -6.994 1.00 23.74 225 ARG B O 1
ATOM 3559 N N . MET B 1 226 ? -25.729 0.095 -6.462 1.00 21.49 226 MET B N 1
ATOM 3560 C CA . MET B 1 226 ? -26.223 -0.355 -5.166 1.00 22.15 226 MET B CA 1
ATOM 3561 C C . MET B 1 226 ? -26.033 0.798 -4.178 1.00 23.79 226 MET B C 1
ATOM 3562 O O . MET B 1 226 ? -26.928 1.128 -3.396 1.00 23.92 226 MET B O 1
ATOM 3567 N N . GLN B 1 227 ? -24.853 1.407 -4.238 1.00 24.99 227 GLN B N 1
ATOM 3568 C CA . GLN B 1 227 ? -24.481 2.526 -3.378 1.00 27.95 227 GLN B CA 1
ATOM 3569 C C . GLN B 1 227 ? -25.394 3.739 -3.546 1.00 29.27 227 GLN B C 1
ATOM 3570 O O . GLN B 1 227 ? -25.792 4.366 -2.564 1.00 29.11 227 GLN B O 1
ATOM 3576 N N . LYS B 1 228 ? -25.722 4.065 -4.791 1.00 31.15 228 LYS B N 1
ATOM 3577 C CA . LYS B 1 228 ? -26.571 5.214 -5.086 1.00 34.22 228 LYS B CA 1
ATOM 3578 C C . LYS B 1 228 ? -27.898 5.194 -4.332 1.00 36.10 228 LYS B C 1
ATOM 3579 O O . LYS B 1 228 ? -28.471 6.247 -4.048 1.00 37.36 228 LYS B O 1
ATOM 3581 N N . ASN B 1 229 ? -28.384 4.001 -4.006 1.00 37.71 229 ASN B N 1
ATOM 3582 C CA . ASN B 1 229 ? -29.650 3.865 -3.292 1.00 39.73 229 ASN B CA 1
ATOM 3583 C C . ASN B 1 229 ? -29.483 4.028 -1.785 1.00 40.62 229 ASN B C 1
ATOM 3584 O O . ASN B 1 229 ? -30.458 3.966 -1.035 1.00 40.34 229 ASN B O 1
ATOM 3589 N N . LEU B 1 230 ? -28.246 4.237 -1.346 1.00 41.59 230 LEU B N 1
ATOM 3590 C CA . LEU B 1 230 ? -27.956 4.403 0.073 1.00 42.91 230 LEU B CA 1
ATOM 3591 C C . LEU B 1 230 ? -27.105 5.646 0.320 1.00 43.45 230 LEU B C 1
ATOM 3592 O O . LEU B 1 230 ? -25.976 5.498 0.833 1.00 44.03 230 LEU B O 1
#

B-factor: mean 18.58, std 8.9, range [7.79, 83.28]

Nearest PDB structures (foldseek):
  1hw1-assembly1_A  TM=1.004E+00  e=4.341E-33  Escherichia coli
  1h9t-assembly1_A  TM=9.857E-01  e=1.336E-27  Escherichia coli
  4p9u-assembly2_A  TM=9.595E-01  e=5.918E-20  Vibrio cholerae
  5xgf-assembly1_A  TM=9.675E-01  e=9.366E-18  Vibrio diabolicus E0666
  6az6-assembly1_A  TM=4.875E-01  e=1.565E-06  Streptococcus agalactiae

Sequence (452 aa):
AQSPAGFAEEYIIESIWNNRFPPGTILPAERELSELIGVTRTTLREVLQRLARDGWLTIQHGKPTKVNNFWETSGLNILETLARLDHESVPQLIDNLLSVRTNISTIFIRTAFRQHPDKAQEVLATANEVADHADAFAELDYNIFRGLAFASGNPIYGLILNGMKGLYTRIGRHYFANPEARSLALGFYHKLSALCSEGAHDQVYETVRRYGHESGEIWHRMQKNLAQSPAGFAEEYIIESIWNNRFPPGTILPAERELSELIGVTRTTLREVLQRLARDGWLTIQHGKPTKVNNFWETSGLNILETLARLDHESVPQLIDNLLSVRTNISTIFIRTAFRQHPDKAQEVLATANEVADHADAFAELDYNIFRGLAFASGNPIYGLILNGMKGLYTRIGRHYFANPEARSLALGFYHKLSALCSEGAHDQVYETVRRYGHESGEIWHRMQKNL

GO terms:
  GO:0019217 regulation of fatty acid metabolic process (P, IGI)
  GO:0045723 positive regulation of fatty acid biosynthetic process (P, IMP)
  GO:0005829 cytosol (C, IDA)
  GO:0042803 protein homodimerization activity (F, IDA)
  GO:0045892 negative regulation of DNA-templated transcription (P, IMP)

Radius of gyration: 22.68 Å; Cα contacts (8 Å, |Δi|>4): 605; chains: 2; bounding box: 59×48×58 Å

InterPro domains:
  IPR000524 Transcription regulator HTH, GntR [PF00392] (11-71)
  IPR000524 Transcription regulator HTH, GntR [PR00035] (31-45)
  IPR000524 Transcription regulator HTH, GntR [PR00035] (45-61)
  IPR000524 Transcription regulator HTH, GntR [PS50949] (6-74)
  IPR000524 Transcription regulator HTH, GntR [SM00345] (12-71)
  IPR000524 Transcription regulator HTH, GntR [cd07377] (14-72)
  IPR008920 Transcription regulator FadR/GntR, C-terminal [G3DSA:1.20.120.530] (80-239)
  IPR008920 Transcription regulator FadR/GntR, C-terminal [SSF48008] (79-230)
  IPR014178 Fatty acid response transcription factor FadR [MF_00696] (1-239)
  IPR014178 Fatty acid response transcription factor FadR [TIGR02812] (2-235)
  IPR028374 FadR, C-terminal domain [PF07840] (72-234)
  IPR036388 Winged helix-like DNA-binding domain superfamily [G3DSA:1.10.10.10] (1-79)
  IPR036390 Winged helix DNA-binding domain superfamily [SSF46785] (11-88)

Foldseek 3Di:
DPDLLVQLLVVVVLCCLVVVQDAVAFDDDLVVSCVVSVHDSVSNVVSVVVCVVQFQWPDDPPDTIGGHPCVPGGDLLCLVVVCVNCVVCNVVSLLVLLVCLLVVLLVLLLLLLVQPLVQLLVLLCVLPPQDLAQLSVLVSVLSNSLSSNVSSVDCVSNVNSVSSNPVSSVLSSVLSNDSVLSVLVNVLSVVSNVCSVVSHDPCSSVSSVVSSVVSVVSSVVVVVVD/DPDLLVQLLVVVVLCCLVVVQDAPAFDDDLVVSCVVSVHDSVSNVVSVVVCVVQFQWDDDPPDTIGGHPCVPGGDLLCLVVVCVNCVVCNVVSLLVLLVCLLVVLLVLLLLLLVQPLVQLLVLLCVLPPQDLAQLSVLVSVLSNSLSSNVSSVDCVSNVNSVSSNPVSSVLSSVLSNDSVLSVLVNVLSVVSNVCSVVSHDPVSSVSSVVSSVVSVVSSVVVVVVD